Protein AF-A0A0C3FIP2-F1 (afdb_monomer)

pLDDT: mean 77.76, std 19.3, range [21.91, 95.88]

Secondary structure (DSSP, 8-state):
------------------------------------------------------TTGGGGGS-HHHHHHHHHTS-HHHHHHHHHH-HHHHHHHTSGGGHHHHHHHHHTSTTPPPPPTTS-HHHHHHHHH--B-TTT--B---EEGGGTEE--HHHHHHHEES-TTTTS--S-HHHHHHHHHHSPPEEE-SSTT--EEEEEHHHHHHHHHHHHHHTT-HHHHHHHHHHHHHHHHHHHHHHHHHHHHHHHHHHHHHHHHHHHHHHHHHHHHHHHHHTT-HHHHH---STTHHHHHHHHT-TTTS-SS---HHHHHHHHHHHHHHHHHHHHHHHHHHHHHHHHHHHHHHHHHHHHHHGGGTTT-----HHHHTTSHHHHHHHT-----TTTS-HHHHHTTGGGHHHHHHHHHHHHHHHHHTTS-GGGTTT--S-HHHHHGGGTBTT-EEEESS-SSSS-------------PPPPEEHHHHTT-GGGGS--PPPTT-TTHHHHTTS-TT---TTTTS-SEEE-HHHHHHHHHHHHHTT--TTT-BHHHHHHHT-EEEETTTSBTTTEEEEEEHHHHHHHHHHHS-STT--TTSEEEPPHHHHHHHHHHHHHHHHTTGGGGS--EEETTT--EE-HHHHHHHHHHHH--SS--TTTTEEE-TT--SS-SSPPEEEEGGGGSSSS--

Foldseek 3Di:
DDDDDDDDDDDDDDDDDDDDYDDDDDDDDDDDDDDDDDDDDDDDDDPPPPPCPDPCPCVLVDDLVVVLVVLLPEALVVLLVQLVPDPSSVVNCVDPVSQNSLQSNVVVDPLQDDDDPVDRSSLVSCQQPPQAFPPPGDGHPDHDQLVSGDHDPVVCVVFKDLCLPVPDPDPDPVLLVLLPVLFFFDFDCPDPDDTGTIGGNVSSVVSSVVLVVCVVPPPVNVVVSVVSNVVSVSSVVSSVSSVVSSVVVVVVVVVLLVVLLVQLLVVLLVVCVVVVLVCLLPPPPPPCPVLVVCSSVPPLSRGSDHDDPVSCVVCVVVVVVSSVVSVVVVVVVLLLVQLLVLLVLQLVLLCVLCLQCVVPDDFFHSQQVCPQPQSVCLSNPPDSDSVPRDSVSSVVCSVCRVVSRVVVLLVVLVLLLVQDDVVLVPPDDDDDVVSSCSLQFLLWWKFFPPPQPPPDDPPPPDPDPDRRDTATAGSLQLSVAQVQFQDDDDDPPDPCCSSQVSPDNGTHGGNVVSPGMHTDNLLSLQSCLLCVQVVHHRSNHGSVNLVVVFWKKWFPVPQPDQFKTWIDRSLLSSVCCSVPPDPPDDDSPGIHTDDPVVVVVVVVVLVVVVVVCPQQADQFKAFSNNRDGGGPVVLCVCCCPVVVDNDDDCPRGMDGDSNDGSPHGPHIDIDGPVVVPPPPDD

Organism: Piloderma croceum (strain F 1598) (NCBI:txid765440)

Radius of gyration: 49.29 Å; Cα contacts (8 Å, |Δi|>4): 694; chains: 1; bounding box: 105×74×149 Å

Structure (mmCIF, N/CA/C/O backbone):
data_AF-A0A0C3FIP2-F1
#
_entry.id   AF-A0A0C3FIP2-F1
#
loop_
_atom_site.group_PDB
_atom_site.id
_atom_site.type_symbol
_atom_site.label_atom_id
_atom_site.label_alt_id
_atom_site.label_comp_id
_atom_site.label_asym_id
_atom_site.label_entity_id
_atom_site.label_seq_id
_atom_site.pdbx_PDB_ins_code
_atom_site.Cartn_x
_atom_site.Cartn_y
_atom_site.Cartn_z
_atom_site.occupancy
_atom_site.B_iso_or_equiv
_atom_site.auth_seq_id
_atom_site.auth_comp_id
_atom_site.auth_asym_id
_atom_site.auth_atom_id
_atom_site.pdbx_PDB_model_num
ATOM 1 N N . MET A 1 1 ? 2.331 -28.207 -0.901 1.00 31.84 1 MET A N 1
ATOM 2 C CA . MET A 1 1 ? 3.030 -29.460 -1.263 1.00 31.84 1 MET A CA 1
ATOM 3 C C . MET A 1 1 ? 4.297 -29.125 -2.045 1.00 31.84 1 MET A C 1
ATOM 5 O O . MET A 1 1 ? 4.242 -28.372 -3.005 1.00 31.84 1 MET A O 1
ATOM 9 N N . LEU A 1 2 ? 5.433 -29.583 -1.522 1.00 21.91 2 LEU A N 1
ATOM 10 C CA . LEU A 1 2 ? 6.832 -29.337 -1.921 1.00 21.91 2 LEU A CA 1
ATOM 11 C C . LEU A 1 2 ? 7.305 -30.349 -3.003 1.00 21.91 2 LEU A C 1
ATOM 13 O O . LEU A 1 2 ? 6.582 -31.319 -3.214 1.00 21.91 2 LEU A O 1
ATOM 17 N N . PRO A 1 3 ? 8.544 -30.291 -3.558 1.00 37.22 3 PRO A N 1
ATOM 18 C CA . PRO A 1 3 ? 9.515 -29.186 -3.629 1.00 37.22 3 PRO A CA 1
ATOM 19 C C . PRO A 1 3 ? 10.308 -29.053 -4.960 1.00 37.22 3 PRO A C 1
ATOM 21 O O . PRO A 1 3 ? 10.426 -29.955 -5.784 1.00 37.22 3 PRO A O 1
ATOM 24 N N . ARG A 1 4 ? 11.003 -27.910 -5.045 1.00 25.98 4 ARG A N 1
ATOM 25 C CA . ARG A 1 4 ? 12.244 -27.638 -5.796 1.00 25.98 4 ARG A CA 1
ATOM 26 C C . ARG A 1 4 ? 13.362 -28.672 -5.550 1.00 25.98 4 ARG A C 1
ATOM 28 O O . ARG A 1 4 ? 13.586 -29.056 -4.405 1.00 25.98 4 ARG A O 1
ATOM 35 N N . ARG A 1 5 ? 14.220 -28.918 -6.554 1.00 25.66 5 ARG A N 1
ATOM 36 C CA . ARG A 1 5 ? 15.634 -29.296 -6.336 1.00 25.66 5 ARG A CA 1
ATOM 37 C C . ARG A 1 5 ? 16.591 -28.637 -7.337 1.00 25.66 5 ARG A C 1
ATOM 39 O O . ARG A 1 5 ? 16.456 -28.771 -8.545 1.00 25.66 5 ARG A O 1
ATOM 46 N N . SER A 1 6 ? 17.563 -27.941 -6.757 1.00 22.89 6 SER A N 1
ATOM 47 C CA . SER A 1 6 ? 18.887 -27.592 -7.282 1.00 22.89 6 SER A CA 1
ATOM 48 C C . SER A 1 6 ? 19.890 -28.637 -6.780 1.00 22.89 6 SER A C 1
ATOM 50 O O . SER A 1 6 ? 19.621 -29.237 -5.736 1.00 22.89 6 SER A O 1
ATOM 52 N N . SER A 1 7 ? 21.022 -28.787 -7.487 1.00 24.80 7 SER A N 1
ATOM 53 C CA . SER A 1 7 ? 22.343 -29.364 -7.117 1.00 24.80 7 SER A CA 1
ATOM 54 C C . SER A 1 7 ? 22.816 -30.356 -8.197 1.00 24.80 7 SER A C 1
ATOM 56 O O . SER A 1 7 ? 21.986 -30.966 -8.854 1.00 24.80 7 SER A O 1
ATOM 58 N N . ARG A 1 8 ? 24.098 -30.592 -8.492 1.00 23.84 8 ARG A N 1
ATOM 59 C CA . ARG A 1 8 ? 25.406 -30.022 -8.127 1.00 23.84 8 ARG A CA 1
ATOM 60 C C . ARG A 1 8 ? 26.419 -30.631 -9.116 1.00 23.84 8 ARG A C 1
ATOM 62 O O . ARG A 1 8 ? 26.223 -31.731 -9.617 1.00 23.84 8 ARG A O 1
ATOM 69 N N . THR A 1 9 ? 27.526 -29.935 -9.319 1.00 25.16 9 THR A N 1
ATOM 70 C CA . THR A 1 9 ? 28.830 -30.434 -9.785 1.00 25.16 9 THR A CA 1
ATOM 71 C C . THR A 1 9 ? 29.409 -31.544 -8.893 1.00 25.16 9 THR A C 1
ATOM 73 O O . THR A 1 9 ? 29.328 -31.394 -7.677 1.00 25.16 9 THR A O 1
ATOM 76 N N . SER A 1 10 ? 30.091 -32.550 -9.467 1.00 23.94 10 SER A N 1
ATOM 77 C CA . SER A 1 10 ? 31.556 -32.768 -9.344 1.00 23.94 10 SER A CA 1
ATOM 78 C C . SER A 1 10 ? 32.002 -34.227 -9.567 1.00 23.94 10 SER A C 1
ATOM 80 O O . SER A 1 10 ? 31.556 -35.118 -8.859 1.00 23.94 10 SER A O 1
ATOM 82 N N . ALA A 1 11 ? 32.964 -34.378 -10.483 1.00 24.67 11 ALA A N 1
ATOM 83 C CA . ALA A 1 11 ? 34.236 -35.107 -10.369 1.00 24.67 11 ALA A CA 1
ATOM 84 C C . ALA A 1 11 ? 34.309 -36.583 -9.915 1.00 24.67 11 ALA A C 1
ATOM 86 O O . ALA A 1 11 ? 33.911 -36.943 -8.814 1.00 24.67 11 ALA A O 1
ATOM 87 N N . GLY A 1 12 ? 35.092 -37.341 -10.696 1.00 24.11 12 GLY A N 1
ATOM 88 C CA . GLY A 1 12 ? 36.097 -38.272 -10.175 1.00 24.11 12 GLY A CA 1
ATOM 89 C C . GLY A 1 12 ? 36.010 -39.682 -10.751 1.00 24.11 12 GLY A C 1
ATOM 90 O O . GLY A 1 12 ? 35.017 -40.360 -10.527 1.00 24.11 12 GLY A O 1
ATOM 91 N N . THR A 1 13 ? 37.056 -40.140 -11.451 1.00 25.42 13 THR A N 1
ATOM 92 C CA . THR A 1 13 ? 37.894 -41.287 -11.031 1.00 25.42 13 THR A CA 1
ATOM 93 C C . THR A 1 13 ? 39.127 -41.407 -11.947 1.00 25.42 13 THR A C 1
ATOM 95 O O . THR A 1 13 ? 39.046 -41.214 -13.157 1.00 25.42 13 THR A O 1
ATOM 98 N N . LEU A 1 14 ? 40.267 -41.655 -11.300 1.00 26.03 14 LEU A N 1
ATOM 99 C CA . LEU A 1 14 ? 41.647 -41.782 -11.778 1.00 26.03 14 LEU A CA 1
ATOM 100 C C . LEU A 1 14 ? 42.006 -43.227 -12.179 1.00 26.03 14 LEU A C 1
ATOM 102 O O . LEU A 1 14 ? 41.472 -44.160 -11.591 1.00 26.03 14 LEU A O 1
ATOM 106 N N . SER A 1 15 ? 42.999 -43.378 -13.065 1.00 25.56 15 SER A N 1
ATOM 107 C CA . SER A 1 15 ? 44.179 -44.270 -12.917 1.00 25.56 15 SER A CA 1
ATOM 108 C C . SER A 1 15 ? 45.136 -43.999 -14.103 1.00 25.56 15 SER A C 1
ATOM 110 O O . SER A 1 15 ? 44.676 -44.048 -15.238 1.00 25.56 15 SER A O 1
ATOM 112 N N . ALA A 1 16 ? 46.347 -43.432 -13.943 1.00 26.73 16 ALA A N 1
ATOM 113 C CA . ALA A 1 16 ? 47.608 -44.013 -13.420 1.00 26.73 16 ALA A CA 1
ATOM 114 C C . ALA A 1 16 ? 48.186 -45.048 -14.438 1.00 26.73 16 ALA A C 1
ATOM 116 O O . ALA A 1 16 ? 47.434 -45.913 -14.864 1.00 26.73 16 ALA A O 1
ATOM 117 N N . LEU A 1 17 ? 49.423 -45.016 -14.970 1.00 26.78 17 LEU A N 1
ATOM 118 C CA . LEU A 1 17 ? 50.761 -44.697 -14.436 1.00 26.78 17 LEU A CA 1
ATOM 119 C C . LEU A 1 17 ? 51.816 -44.484 -15.562 1.00 26.78 17 LEU A C 1
ATOM 121 O O . LEU A 1 17 ? 51.649 -45.013 -16.656 1.00 26.78 17 LEU A O 1
ATOM 125 N N . GLU A 1 18 ? 52.908 -43.789 -15.184 1.00 24.56 18 GLU A N 1
ATOM 126 C CA . GLU A 1 18 ? 54.332 -43.913 -15.616 1.00 24.56 18 GLU A CA 1
ATOM 127 C C . GLU A 1 18 ? 54.746 -43.570 -17.072 1.00 24.56 18 GLU A C 1
ATOM 129 O O . GLU A 1 18 ? 54.121 -43.988 -18.031 1.00 24.56 18 GLU A O 1
ATOM 134 N N . GLY A 1 19 ? 55.835 -42.842 -17.368 1.00 24.59 19 GLY A N 1
ATOM 135 C CA . GLY A 1 19 ? 56.873 -42.205 -16.556 1.00 24.59 19 GLY A CA 1
ATOM 136 C C . GLY A 1 19 ? 57.999 -41.598 -17.430 1.00 24.59 19 GLY A C 1
ATOM 137 O O . GLY A 1 19 ? 58.246 -42.051 -18.541 1.00 24.59 19 GLY A O 1
ATOM 138 N N . SER A 1 20 ? 58.697 -40.613 -16.848 1.00 24.03 20 SER A N 1
ATOM 139 C CA . SER A 1 20 ? 60.106 -40.205 -17.051 1.00 24.03 20 SER A CA 1
ATOM 140 C C . SER A 1 20 ? 60.587 -39.341 -18.248 1.00 24.03 20 SER A C 1
ATOM 142 O O . SER A 1 20 ? 60.687 -39.781 -19.386 1.00 24.03 20 SER A O 1
ATOM 144 N N . SER A 1 21 ? 61.054 -38.145 -17.849 1.00 22.73 21 SER A N 1
ATOM 145 C CA . SER A 1 21 ? 62.312 -37.441 -18.185 1.00 22.73 21 SER A CA 1
ATOM 146 C C . SER A 1 21 ? 62.576 -36.692 -19.508 1.00 22.73 21 SER A C 1
ATOM 148 O O . SER A 1 21 ? 62.859 -37.269 -20.548 1.00 22.73 21 SER A O 1
ATOM 150 N N . ALA A 1 22 ? 62.702 -35.370 -19.307 1.00 24.98 22 ALA A N 1
ATOM 151 C CA . ALA A 1 22 ? 63.905 -34.538 -19.504 1.00 24.98 22 ALA A CA 1
ATOM 152 C C . ALA A 1 22 ? 64.146 -33.764 -20.828 1.00 24.98 22 ALA A C 1
ATOM 154 O O . ALA A 1 22 ? 64.317 -34.319 -21.903 1.00 24.98 22 ALA A O 1
ATOM 155 N N . GLU A 1 23 ? 64.266 -32.444 -20.611 1.00 23.59 23 GLU A N 1
ATOM 156 C CA . GLU A 1 23 ? 65.188 -31.444 -21.186 1.00 23.59 23 GLU A CA 1
ATOM 157 C C . GLU A 1 23 ? 65.068 -30.892 -22.626 1.00 23.59 23 GLU A C 1
ATOM 159 O O . GLU A 1 23 ? 65.272 -31.548 -23.639 1.00 23.59 23 GLU A O 1
ATOM 164 N N . SER A 1 24 ? 64.812 -29.572 -22.641 1.00 23.92 24 SER A N 1
ATOM 165 C CA . SER A 1 24 ? 65.362 -28.486 -23.471 1.00 23.92 24 SER A CA 1
ATOM 166 C C . SER A 1 24 ? 66.281 -28.822 -24.654 1.00 23.92 24 SER A C 1
ATOM 168 O O . SER A 1 24 ? 67.339 -29.413 -24.480 1.00 23.92 24 SER A O 1
ATOM 170 N N . THR A 1 25 ? 66.031 -28.193 -25.814 1.00 24.48 25 THR A N 1
ATOM 171 C CA . THR A 1 25 ? 66.763 -26.988 -26.295 1.00 24.48 25 THR A CA 1
ATOM 172 C C . THR A 1 25 ? 66.273 -26.568 -27.695 1.00 24.48 25 THR A C 1
ATOM 174 O O . THR A 1 25 ? 65.842 -27.377 -28.512 1.00 24.48 25 THR A O 1
ATOM 177 N N . MET A 1 26 ? 66.306 -25.258 -27.951 1.00 24.16 26 MET A N 1
ATOM 178 C CA . MET A 1 26 ? 65.985 -24.586 -29.214 1.00 24.16 26 MET A CA 1
ATOM 179 C C . MET A 1 26 ? 66.945 -24.954 -30.364 1.00 24.16 26 MET A C 1
ATOM 181 O O . MET A 1 26 ? 68.143 -25.020 -30.128 1.00 24.16 26 MET A O 1
ATOM 185 N N . GLN A 1 27 ? 66.458 -25.015 -31.615 1.00 25.34 27 GLN A N 1
ATOM 186 C CA . GLN A 1 27 ? 66.862 -24.127 -32.735 1.00 25.34 27 GLN A CA 1
ATOM 187 C C . GLN A 1 27 ? 66.432 -24.637 -34.134 1.00 25.34 27 GLN A C 1
ATOM 189 O O . GLN A 1 27 ? 66.707 -25.754 -34.542 1.00 25.34 27 GLN A O 1
ATOM 194 N N . SER A 1 28 ? 65.797 -23.719 -34.871 1.00 24.00 28 SER A N 1
ATOM 195 C CA . SER A 1 28 ? 66.023 -23.330 -36.277 1.00 24.00 28 SER A CA 1
ATOM 196 C C . SER A 1 28 ? 66.211 -24.359 -37.419 1.00 24.00 28 SER A C 1
ATOM 198 O O . SER A 1 28 ? 67.258 -24.964 -37.595 1.00 24.00 28 SER A O 1
ATOM 200 N N . SER A 1 29 ? 65.258 -24.275 -38.360 1.00 26.12 29 SER A N 1
ATOM 201 C CA . SER A 1 29 ? 65.401 -24.311 -39.832 1.00 26.12 29 SER A CA 1
ATOM 202 C C . SER A 1 29 ? 65.913 -25.581 -40.542 1.00 26.12 29 SER A C 1
ATOM 204 O O . SER A 1 29 ? 67.078 -25.945 -40.450 1.00 26.12 29 SER A O 1
ATOM 206 N N . LYS A 1 30 ? 65.069 -26.135 -41.430 1.00 26.25 30 LYS A N 1
ATOM 207 C CA . LYS A 1 30 ? 65.215 -26.147 -42.911 1.00 26.25 30 LYS A CA 1
ATOM 208 C C . LYS A 1 30 ? 64.283 -27.207 -43.531 1.00 26.25 30 LYS A C 1
ATOM 210 O O . LYS A 1 30 ? 64.244 -28.348 -43.096 1.00 26.25 30 LYS A O 1
ATOM 215 N N . ARG A 1 31 ? 63.538 -26.822 -44.579 1.00 32.06 31 ARG A N 1
ATOM 216 C CA . ARG A 1 31 ? 62.931 -27.748 -45.570 1.00 32.06 31 ARG A CA 1
ATOM 217 C C . ARG A 1 31 ? 64.058 -28.442 -46.349 1.00 32.06 31 ARG A C 1
ATOM 219 O O . ARG A 1 31 ? 65.060 -27.764 -46.586 1.00 32.06 31 ARG A O 1
ATOM 226 N N . PRO A 1 32 ? 63.923 -29.711 -46.795 1.00 31.70 32 PRO A N 1
ATOM 227 C CA . PRO A 1 32 ? 63.344 -30.036 -48.127 1.00 31.70 32 PRO A CA 1
ATOM 228 C C . PRO A 1 32 ? 62.783 -31.496 -48.195 1.00 31.70 32 PRO A C 1
ATOM 230 O O . PRO A 1 32 ? 62.568 -32.087 -47.145 1.00 31.70 32 PRO A O 1
ATOM 233 N N . PRO A 1 33 ? 62.615 -32.170 -49.357 1.00 32.22 33 PRO A N 1
ATOM 234 C CA . PRO A 1 33 ? 61.947 -31.814 -50.613 1.00 32.22 33 PRO A CA 1
ATOM 235 C C . PRO A 1 33 ? 60.797 -32.791 -50.988 1.00 32.22 33 PRO A C 1
ATOM 237 O O . PRO A 1 33 ? 60.615 -33.862 -50.418 1.00 32.22 33 PRO A O 1
ATOM 240 N N . LYS A 1 34 ? 60.037 -32.417 -52.027 1.00 35.72 34 LYS A N 1
ATOM 241 C CA . LYS A 1 34 ? 59.057 -33.260 -52.734 1.00 35.72 34 LYS A CA 1
ATOM 242 C C . LYS A 1 34 ? 59.731 -34.453 -53.428 1.00 35.72 34 LYS A C 1
ATOM 244 O O . LYS A 1 34 ? 60.720 -34.257 -54.130 1.00 35.72 34 LYS A O 1
ATOM 249 N N . LYS A 1 35 ? 59.099 -35.631 -53.372 1.00 28.66 35 LYS A N 1
ATOM 250 C CA . LYS A 1 35 ? 59.321 -36.734 -54.320 1.00 28.66 35 LYS A CA 1
ATOM 251 C C . LYS A 1 35 ? 57.976 -37.173 -54.905 1.00 28.66 35 LYS A C 1
ATOM 253 O O . LYS A 1 35 ? 57.036 -37.462 -54.174 1.00 28.66 35 LYS A O 1
ATOM 258 N N . GLN A 1 36 ? 57.888 -37.114 -56.230 1.00 30.69 36 GLN A N 1
ATOM 259 C CA . GLN A 1 36 ? 56.751 -37.547 -57.037 1.00 30.69 36 GLN A CA 1
ATOM 260 C C . GLN A 1 36 ? 56.647 -39.075 -57.013 1.00 30.69 36 GLN A C 1
ATOM 262 O O . GLN A 1 36 ? 57.662 -39.752 -57.169 1.00 30.69 36 GLN A O 1
ATOM 267 N N . GLN A 1 37 ? 55.428 -39.607 -56.919 1.00 29.28 37 GLN A N 1
ATOM 268 C CA . GLN A 1 37 ? 55.124 -40.953 -57.390 1.00 29.28 37 GLN A CA 1
ATOM 269 C C . GLN A 1 37 ? 53.877 -40.937 -58.272 1.00 29.28 37 GLN A C 1
ATOM 271 O O . GLN A 1 37 ? 52.895 -40.242 -58.023 1.00 29.28 37 GLN A O 1
ATOM 276 N N . LYS A 1 38 ? 54.038 -41.669 -59.367 1.00 27.70 38 LYS A N 1
ATOM 277 C CA . LYS A 1 38 ? 53.229 -41.789 -60.571 1.00 27.70 38 LYS A CA 1
ATOM 278 C C . LYS A 1 38 ? 52.260 -42.952 -60.338 1.00 27.70 38 LYS A C 1
ATOM 280 O O . LYS A 1 38 ? 52.730 -44.034 -60.005 1.00 27.70 38 LYS A O 1
ATOM 285 N N . ILE A 1 39 ? 50.956 -42.756 -60.523 1.00 31.56 39 ILE A N 1
ATOM 286 C CA . ILE A 1 39 ? 49.994 -43.863 -60.644 1.00 31.56 39 ILE A CA 1
ATOM 287 C C . ILE A 1 39 ? 49.195 -43.640 -61.923 1.00 31.56 39 ILE A C 1
ATOM 289 O O . ILE A 1 39 ? 48.686 -42.547 -62.170 1.00 31.56 39 ILE A O 1
ATOM 293 N N . GLN A 1 40 ? 49.191 -44.676 -62.757 1.00 31.30 40 GLN A N 1
ATOM 294 C CA . GLN A 1 40 ? 48.499 -44.762 -64.032 1.00 31.30 40 GLN A CA 1
ATOM 295 C C . GLN A 1 40 ? 47.038 -45.186 -63.822 1.00 31.30 40 GLN A C 1
ATOM 297 O O . GLN A 1 40 ? 46.748 -46.048 -62.999 1.00 31.30 40 GLN A O 1
ATOM 302 N N . ASN A 1 41 ? 46.178 -44.522 -64.590 1.00 30.02 41 ASN A N 1
ATOM 303 C CA . ASN A 1 41 ? 44.813 -44.810 -65.032 1.00 30.02 41 ASN A CA 1
ATOM 304 C C . ASN A 1 41 ? 44.110 -46.087 -64.534 1.00 30.02 41 ASN A C 1
ATOM 306 O O . ASN A 1 41 ? 44.490 -47.200 -64.886 1.00 30.02 41 ASN A O 1
ATOM 310 N N . ALA A 1 42 ? 42.959 -45.873 -63.896 1.00 30.42 42 ALA A N 1
ATOM 311 C CA . ALA A 1 42 ? 41.775 -46.709 -64.065 1.00 30.42 42 ALA A CA 1
ATOM 312 C C . ALA A 1 42 ? 40.545 -45.787 -64.131 1.00 30.42 42 ALA A C 1
ATOM 314 O O . ALA A 1 42 ? 40.392 -44.888 -63.301 1.00 30.42 42 ALA A O 1
ATOM 315 N N . ASP A 1 43 ? 39.736 -45.985 -65.170 1.00 39.59 43 ASP A N 1
ATOM 316 C CA . ASP A 1 43 ? 38.549 -45.212 -65.532 1.00 39.59 43 ASP A CA 1
ATOM 317 C C . ASP A 1 43 ? 37.535 -45.077 -64.391 1.00 39.59 43 ASP A C 1
ATOM 319 O O . ASP A 1 43 ? 37.025 -46.069 -63.869 1.00 39.59 43 ASP A O 1
ATOM 323 N N . LEU A 1 44 ? 37.169 -43.832 -64.072 1.00 33.94 44 LEU A N 1
ATOM 324 C CA . LEU A 1 44 ? 35.927 -43.502 -63.377 1.00 33.94 44 LEU A CA 1
ATOM 325 C C . LEU A 1 44 ? 35.278 -42.281 -64.049 1.00 33.94 44 LEU A C 1
ATOM 327 O O . LEU A 1 44 ? 35.986 -41.337 -64.410 1.00 33.94 44 LEU A O 1
ATOM 331 N N . PRO A 1 45 ? 33.945 -42.289 -64.235 1.00 32.53 45 PRO A N 1
ATOM 332 C CA . PRO A 1 45 ? 33.271 -41.374 -65.142 1.00 32.53 45 PRO A CA 1
ATOM 333 C C . PRO A 1 45 ? 33.361 -39.925 -64.669 1.00 32.53 45 PRO A C 1
ATOM 335 O O . PRO A 1 45 ? 33.165 -39.618 -63.490 1.00 32.53 45 PRO A O 1
ATOM 338 N N . GLU A 1 46 ? 33.607 -39.031 -65.628 1.00 35.31 46 GLU A N 1
ATOM 339 C CA . GLU A 1 46 ? 33.555 -37.582 -65.477 1.00 35.31 46 GLU A CA 1
ATOM 340 C C . GLU A 1 46 ? 32.193 -37.131 -64.927 1.00 35.31 46 GLU A C 1
ATOM 342 O O . GLU A 1 46 ? 31.282 -36.736 -65.656 1.00 35.31 46 GLU A O 1
ATOM 347 N N . THR A 1 47 ? 32.054 -37.065 -63.605 1.00 33.34 47 THR A N 1
ATOM 348 C CA . THR A 1 47 ? 31.120 -36.103 -63.030 1.00 33.34 47 THR A CA 1
ATOM 349 C C . THR A 1 47 ? 31.756 -34.738 -63.216 1.00 33.34 47 THR A C 1
ATOM 351 O O . THR A 1 47 ? 32.587 -34.307 -62.410 1.00 33.34 47 THR A O 1
ATOM 354 N N . SER A 1 48 ? 31.398 -34.070 -64.314 1.00 36.09 48 SER A N 1
ATOM 355 C CA . SER A 1 48 ? 31.724 -32.668 -64.528 1.00 36.09 48 SER A CA 1
ATOM 356 C C . SER A 1 48 ? 31.313 -31.884 -63.278 1.00 36.09 48 SER A C 1
ATOM 358 O O . SER A 1 48 ? 30.138 -31.618 -63.010 1.00 36.09 48 SER A O 1
ATOM 360 N N . LYS A 1 49 ? 32.297 -31.496 -62.462 1.00 39.34 49 LYS A N 1
ATOM 361 C CA . LYS A 1 49 ? 32.108 -30.401 -61.521 1.00 39.34 49 LYS A CA 1
ATOM 362 C C . LYS A 1 49 ? 31.962 -29.162 -62.391 1.00 39.34 49 LYS A C 1
ATOM 364 O O . LYS A 1 49 ? 32.934 -28.467 -62.668 1.00 39.34 49 LYS A O 1
ATOM 369 N N . ARG A 1 50 ? 30.732 -28.906 -62.849 1.00 37.44 50 ARG A N 1
ATOM 370 C CA . ARG A 1 50 ? 30.282 -27.604 -63.338 1.00 37.44 50 ARG A CA 1
ATOM 371 C C . ARG A 1 50 ? 30.506 -26.612 -62.203 1.00 37.44 50 ARG A C 1
ATOM 373 O O . ARG A 1 50 ? 29.610 -26.328 -61.412 1.00 37.44 50 ARG A O 1
ATOM 380 N N . GLY A 1 51 ? 31.722 -26.085 -62.113 1.00 40.56 51 GLY A N 1
ATOM 381 C CA . GLY A 1 51 ? 31.967 -24.829 -61.441 1.00 40.56 51 GLY A CA 1
ATOM 382 C C . GLY A 1 51 ? 31.093 -23.809 -62.150 1.00 40.56 51 GLY A C 1
ATOM 383 O O . GLY A 1 51 ? 31.404 -23.391 -63.263 1.00 40.56 51 GLY A O 1
ATOM 384 N N . ARG A 1 52 ? 29.960 -23.450 -61.542 1.00 48.62 52 ARG A N 1
ATOM 385 C CA . ARG A 1 52 ? 29.199 -22.262 -61.922 1.00 48.62 52 ARG A CA 1
ATOM 386 C C . ARG A 1 52 ? 30.110 -21.060 -61.668 1.00 48.62 52 ARG A C 1
ATOM 388 O O . ARG A 1 52 ? 30.039 -20.434 -60.617 1.00 48.62 52 ARG A O 1
ATOM 395 N N . GLY A 1 53 ? 30.992 -20.751 -62.617 1.00 47.44 53 GLY A N 1
ATOM 396 C CA . GLY A 1 53 ? 31.564 -19.420 -62.742 1.00 47.44 53 GLY A CA 1
ATOM 397 C C . GLY A 1 53 ? 30.387 -18.482 -62.973 1.00 47.44 53 GLY A C 1
ATOM 398 O O . GLY A 1 53 ? 29.786 -18.508 -64.042 1.00 47.44 53 GLY A O 1
ATOM 399 N N . GLY A 1 54 ? 29.967 -17.772 -61.925 1.00 57.09 54 GLY A N 1
ATOM 400 C CA . GLY A 1 54 ? 28.763 -16.947 -61.954 1.00 57.09 54 GLY A CA 1
ATOM 401 C C . GLY A 1 54 ? 28.794 -15.929 -63.095 1.00 57.09 54 GLY A C 1
ATOM 402 O O . GLY A 1 54 ? 29.862 -15.48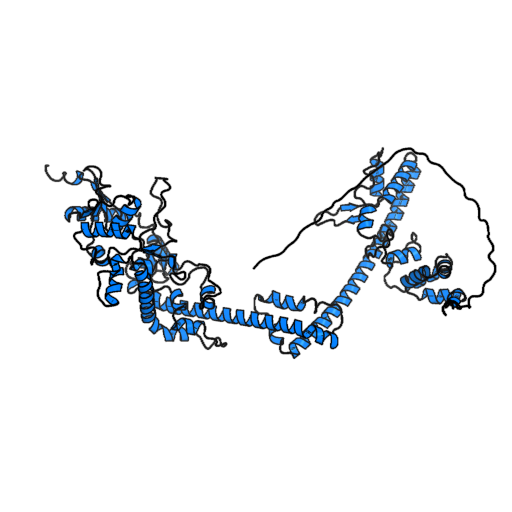1 -63.512 1.00 57.09 54 GLY A O 1
ATOM 403 N N . LYS A 1 55 ? 27.604 -15.527 -63.563 1.00 59.25 55 LYS A N 1
ATOM 404 C CA . LYS A 1 55 ? 27.377 -14.534 -64.635 1.00 59.25 55 LYS A CA 1
ATOM 405 C C . LYS A 1 55 ? 28.153 -13.210 -64.448 1.00 59.25 55 LYS A C 1
ATOM 407 O O . LYS A 1 55 ? 28.347 -12.484 -65.411 1.00 59.25 55 LYS A O 1
ATOM 412 N N . LEU A 1 56 ? 28.636 -12.933 -63.233 1.00 59.12 56 LEU A N 1
ATOM 413 C CA . LEU A 1 56 ? 29.418 -11.755 -62.841 1.00 59.12 56 LEU A CA 1
ATOM 414 C C . LEU A 1 56 ? 30.943 -11.906 -62.999 1.00 59.12 56 LEU A C 1
ATOM 416 O O . LEU A 1 56 ? 31.666 -10.969 -62.678 1.00 59.12 56 LEU A O 1
ATOM 420 N N . ARG A 1 57 ? 31.473 -13.037 -63.493 1.00 63.34 57 ARG A N 1
ATOM 421 C CA . ARG A 1 57 ? 32.927 -13.177 -63.735 1.00 63.34 57 ARG A CA 1
ATOM 422 C C . ARG A 1 57 ? 33.455 -12.104 -64.699 1.00 63.34 57 ARG A C 1
ATOM 424 O O . ARG A 1 57 ? 34.550 -11.596 -64.496 1.00 63.34 57 ARG A O 1
ATOM 431 N N . LYS A 1 58 ? 32.628 -11.713 -65.675 1.00 66.06 58 LYS A N 1
ATOM 432 C CA . LYS A 1 58 ? 32.926 -10.654 -66.648 1.00 66.06 58 LYS A CA 1
ATOM 433 C C . LYS A 1 58 ? 32.868 -9.236 -66.067 1.00 66.06 58 LYS A C 1
ATOM 435 O O . LYS A 1 58 ? 33.329 -8.312 -66.722 1.00 66.06 58 LYS A O 1
ATOM 440 N N . LEU A 1 59 ? 32.344 -9.041 -64.848 1.00 72.81 59 LEU A N 1
ATOM 441 C CA . LEU A 1 59 ? 32.286 -7.716 -64.214 1.00 72.81 59 LEU A CA 1
ATOM 442 C C . LEU A 1 59 ? 33.696 -7.137 -64.048 1.00 72.81 59 LEU A C 1
ATOM 444 O O . LEU A 1 59 ? 33.934 -5.988 -64.375 1.00 72.81 59 LEU A O 1
ATOM 448 N N . THR A 1 60 ? 34.664 -7.948 -63.617 1.00 70.44 60 THR A N 1
ATOM 449 C CA . THR A 1 60 ? 36.067 -7.516 -63.484 1.00 70.44 60 THR A CA 1
ATOM 450 C C . THR A 1 60 ? 36.822 -7.441 -64.816 1.00 70.44 60 THR A C 1
ATOM 452 O O . THR A 1 60 ? 37.987 -7.061 -64.818 1.00 70.44 60 THR A O 1
ATOM 455 N N . GLU A 1 61 ? 36.184 -7.838 -65.921 1.00 75.56 61 GLU A N 1
ATOM 456 C CA . GLU A 1 61 ? 36.721 -7.785 -67.291 1.00 75.56 61 GLU A CA 1
ATOM 457 C C . GLU A 1 61 ? 36.193 -6.554 -68.060 1.00 75.56 61 GLU A C 1
ATOM 459 O O . GLU A 1 61 ? 36.611 -6.311 -69.189 1.00 75.56 61 GLU A O 1
ATOM 464 N N . MET A 1 62 ? 35.287 -5.768 -67.459 1.00 80.25 62 MET A N 1
ATOM 465 C CA . MET A 1 62 ? 34.804 -4.505 -68.022 1.00 80.25 62 MET A CA 1
ATOM 466 C C . MET A 1 62 ? 35.891 -3.417 -68.002 1.00 80.25 62 MET A C 1
ATOM 468 O O . MET A 1 62 ? 36.745 -3.429 -67.109 1.00 80.25 62 MET A O 1
ATOM 472 N N . PRO A 1 63 ? 35.838 -2.439 -68.930 1.00 86.31 63 PRO A N 1
ATOM 473 C CA . PRO A 1 63 ? 36.691 -1.257 -68.868 1.00 86.31 63 PRO A CA 1
ATOM 474 C C . PRO A 1 63 ? 36.591 -0.573 -67.503 1.00 86.31 63 PRO A C 1
ATOM 476 O O . PRO A 1 63 ? 35.497 -0.430 -66.948 1.00 86.31 63 PRO A O 1
ATOM 479 N N . LEU A 1 64 ? 37.739 -0.152 -66.966 1.00 81.25 64 LEU A N 1
ATOM 480 C CA . LEU A 1 64 ? 37.819 0.439 -65.630 1.00 81.25 64 LEU A CA 1
ATOM 481 C C . LEU A 1 64 ? 36.945 1.689 -65.496 1.00 81.25 64 LEU A C 1
ATOM 483 O O . LEU A 1 64 ? 36.355 1.870 -64.440 1.00 81.25 64 LEU A O 1
ATOM 487 N N . ASP A 1 65 ? 36.791 2.478 -66.559 1.00 83.25 65 ASP A N 1
ATOM 488 C CA . ASP A 1 65 ? 35.989 3.708 -66.541 1.00 83.25 65 ASP A CA 1
ATOM 489 C C . ASP A 1 65 ? 34.513 3.430 -66.220 1.00 83.25 65 ASP A C 1
ATOM 491 O O . ASP A 1 65 ? 33.926 4.083 -65.364 1.00 83.25 65 ASP A O 1
ATOM 495 N N . ILE A 1 66 ? 33.933 2.381 -66.815 1.00 85.75 66 ILE A N 1
ATOM 496 C CA . ILE A 1 66 ? 32.541 1.986 -66.544 1.00 85.75 66 ILE A CA 1
ATOM 497 C C . ILE A 1 66 ? 32.400 1.426 -65.125 1.00 85.75 66 ILE A C 1
ATOM 499 O O . ILE A 1 66 ? 31.407 1.676 -64.447 1.00 85.75 66 ILE A O 1
ATOM 503 N N . LEU A 1 67 ? 33.396 0.674 -64.650 1.00 84.94 67 LEU A N 1
ATOM 504 C CA . LEU A 1 67 ? 33.402 0.194 -63.268 1.00 84.94 67 LEU A CA 1
ATOM 505 C C . LEU A 1 67 ? 33.524 1.343 -62.267 1.00 84.94 67 LEU A C 1
ATOM 507 O O . LEU A 1 67 ? 32.919 1.280 -61.202 1.00 84.94 67 LEU A O 1
ATOM 511 N N . PHE A 1 68 ? 34.296 2.375 -62.591 1.00 88.62 68 PHE A N 1
ATOM 512 C CA . PHE A 1 68 ? 34.518 3.518 -61.712 1.00 88.62 68 PHE A CA 1
ATOM 513 C C . PHE A 1 68 ? 33.262 4.375 -61.606 1.00 88.62 68 PHE A C 1
ATOM 515 O O . PHE A 1 68 ? 32.918 4.766 -60.493 1.00 88.62 68 PHE A O 1
ATOM 522 N N . GLU A 1 69 ? 32.550 4.569 -62.718 1.00 88.69 69 GLU A N 1
ATOM 523 C CA . GLU A 1 69 ? 31.247 5.237 -62.737 1.00 88.69 69 GLU A CA 1
ATOM 524 C C . GLU A 1 69 ? 30.233 4.482 -61.867 1.00 88.69 69 GLU A C 1
ATOM 526 O O . GLU A 1 69 ? 29.689 5.030 -60.913 1.00 88.69 69 GLU A O 1
ATOM 531 N N . ILE A 1 70 ? 30.065 3.173 -62.104 1.00 88.94 70 ILE A N 1
ATOM 532 C CA . ILE A 1 70 ? 29.120 2.346 -61.337 1.00 88.94 70 ILE A CA 1
ATOM 533 C C . ILE A 1 70 ? 29.462 2.358 -59.847 1.00 88.94 70 ILE A C 1
ATOM 535 O O . ILE A 1 70 ? 28.572 2.483 -59.012 1.00 88.94 70 ILE A O 1
ATOM 539 N N . PHE A 1 71 ? 30.738 2.185 -59.490 1.00 90.25 71 PHE A N 1
ATOM 540 C CA . PHE A 1 71 ? 31.142 2.120 -58.088 1.00 90.25 71 PHE A CA 1
ATOM 541 C C . PHE A 1 71 ? 31.095 3.485 -57.388 1.00 90.25 71 PHE A C 1
ATOM 543 O O . PHE A 1 71 ? 30.944 3.506 -56.168 1.00 90.25 71 PHE A O 1
ATOM 550 N N . GLY A 1 72 ? 31.207 4.597 -58.123 1.00 89.44 72 GLY A N 1
ATOM 551 C CA . GLY A 1 72 ? 31.096 5.953 -57.578 1.00 89.44 72 GLY A CA 1
ATOM 552 C C . GLY A 1 72 ? 29.680 6.303 -57.112 1.00 89.44 72 GLY A C 1
ATOM 553 O O . GLY A 1 72 ? 29.526 7.043 -56.145 1.00 89.44 72 GLY A O 1
ATOM 554 N N . GLU A 1 73 ? 28.664 5.700 -57.731 1.00 90.38 73 GLU A N 1
ATOM 555 C CA . GLU A 1 73 ? 27.241 5.885 -57.397 1.00 90.38 73 GLU A CA 1
ATOM 556 C C . GLU A 1 73 ? 26.764 5.035 -56.202 1.00 90.38 73 GLU A C 1
ATOM 558 O O . GLU A 1 73 ? 25.637 5.171 -55.724 1.00 90.38 73 GLU A O 1
ATOM 563 N N . LEU A 1 74 ? 27.598 4.124 -55.694 1.00 91.12 74 LEU A N 1
ATOM 564 C CA . LEU A 1 74 ? 27.215 3.236 -54.593 1.00 91.12 74 LEU A CA 1
ATOM 565 C C . LEU A 1 74 ? 27.303 3.921 -53.224 1.00 91.12 74 LEU A C 1
ATOM 567 O O . LEU A 1 74 ? 27.980 4.932 -53.029 1.00 91.12 74 LEU A O 1
ATOM 571 N N . ASN A 1 75 ? 26.661 3.309 -52.222 1.00 89.19 75 ASN A N 1
ATOM 572 C CA . ASN A 1 75 ? 26.897 3.673 -50.829 1.00 89.19 75 ASN A CA 1
ATOM 573 C C . ASN A 1 75 ? 28.359 3.347 -50.449 1.00 89.19 75 ASN A C 1
ATOM 575 O O . ASN A 1 75 ? 28.847 2.269 -50.808 1.00 89.19 75 ASN A O 1
ATOM 579 N N . PRO A 1 76 ? 29.051 4.192 -49.659 1.00 90.44 76 PRO A N 1
ATOM 580 C CA . PRO A 1 76 ? 30.417 3.923 -49.202 1.00 90.44 76 PRO A CA 1
ATOM 581 C C . PRO A 1 76 ? 30.596 2.527 -48.594 1.00 90.44 76 PRO A C 1
ATOM 583 O O . PRO A 1 76 ? 31.582 1.832 -48.858 1.00 90.44 76 PRO A O 1
ATOM 586 N N . PHE A 1 77 ? 29.622 2.077 -47.801 1.00 91.25 77 PHE A N 1
ATOM 587 C CA . PHE A 1 77 ? 29.668 0.759 -47.181 1.00 91.25 77 PHE A CA 1
ATOM 588 C C . PHE A 1 77 ? 29.580 -0.378 -48.206 1.00 91.25 77 PHE A C 1
ATOM 590 O O . PHE A 1 77 ? 30.239 -1.408 -48.046 1.00 91.25 77 PHE A O 1
ATOM 597 N N . ASP A 1 78 ? 28.829 -0.186 -49.289 1.00 92.25 78 ASP A N 1
ATOM 598 C CA . ASP A 1 78 ? 28.717 -1.165 -50.368 1.00 92.25 78 ASP A CA 1
ATOM 599 C C . ASP A 1 78 ? 30.016 -1.250 -51.171 1.00 92.25 78 ASP A C 1
ATOM 601 O O . ASP A 1 78 ? 30.487 -2.355 -51.444 1.00 92.25 78 ASP A O 1
ATOM 605 N N . VAL A 1 79 ? 30.674 -0.117 -51.445 1.00 93.12 79 VAL A N 1
ATOM 606 C CA . VAL A 1 79 ? 32.019 -0.089 -52.056 1.00 93.12 79 VAL A CA 1
ATOM 607 C C . VAL A 1 79 ? 33.029 -0.844 -51.184 1.00 93.12 79 VAL A C 1
ATOM 609 O O . VAL A 1 79 ? 33.821 -1.654 -51.681 1.00 93.12 79 VAL A O 1
ATOM 612 N N . LEU A 1 80 ? 32.964 -0.661 -49.862 1.00 92.69 80 LEU A N 1
ATOM 613 C CA . LEU A 1 80 ? 33.792 -1.403 -48.911 1.00 92.69 80 LEU A CA 1
ATOM 614 C C . LEU A 1 80 ? 33.516 -2.910 -48.936 1.00 92.69 80 LEU A C 1
ATOM 616 O O . LEU A 1 80 ? 34.459 -3.709 -48.931 1.00 92.69 80 LEU A O 1
ATOM 620 N N . ASN A 1 81 ? 32.250 -3.316 -48.995 1.00 92.38 81 ASN A N 1
ATOM 621 C CA . ASN A 1 81 ? 31.873 -4.725 -49.090 1.00 92.38 81 ASN A CA 1
ATOM 622 C C . ASN A 1 81 ? 32.296 -5.341 -50.431 1.00 92.38 81 ASN A C 1
ATOM 624 O O . ASN A 1 81 ? 32.815 -6.461 -50.457 1.00 92.38 81 ASN A O 1
ATOM 628 N N . LEU A 1 82 ? 32.192 -4.596 -51.533 1.00 91.06 82 LEU A N 1
ATOM 629 C CA . LEU A 1 82 ? 32.694 -5.012 -52.842 1.00 91.06 82 LEU A CA 1
ATOM 630 C C . LEU A 1 82 ? 34.207 -5.242 -52.815 1.00 91.06 82 LEU A C 1
ATOM 632 O O . LEU A 1 82 ? 34.667 -6.304 -53.245 1.00 91.06 82 LEU A O 1
ATOM 636 N N . ALA A 1 83 ? 34.977 -4.329 -52.218 1.00 91.44 83 ALA A N 1
ATOM 637 C CA . ALA A 1 83 ? 36.423 -4.489 -52.042 1.00 91.44 83 ALA A CA 1
ATOM 638 C C . ALA A 1 83 ? 36.803 -5.703 -51.168 1.00 91.44 83 ALA A C 1
ATOM 640 O O . ALA A 1 83 ? 37.917 -6.221 -51.273 1.00 91.44 83 ALA A O 1
ATOM 641 N N . ARG A 1 84 ? 35.899 -6.176 -50.300 1.00 90.62 84 ARG A N 1
ATOM 642 C CA . ARG A 1 84 ? 36.087 -7.375 -49.462 1.00 90.62 84 ARG A CA 1
ATOM 643 C C . ARG A 1 84 ? 35.620 -8.668 -50.137 1.00 90.62 84 ARG A C 1
ATOM 645 O O . ARG A 1 84 ? 36.080 -9.739 -49.752 1.00 90.62 84 ARG A O 1
AT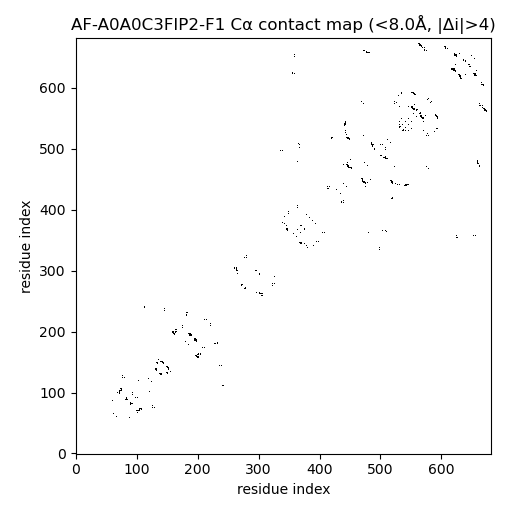OM 652 N N . SER A 1 85 ? 34.760 -8.579 -51.151 1.00 90.75 85 SER A N 1
ATOM 653 C CA . SER A 1 85 ? 34.133 -9.739 -51.800 1.00 90.75 85 SER A CA 1
ATOM 654 C C . SER A 1 85 ? 35.053 -10.518 -52.757 1.00 90.75 85 SER A C 1
ATOM 656 O O . SER A 1 85 ? 34.893 -11.728 -52.913 1.00 90.75 85 SER A O 1
ATOM 658 N N . SER A 1 86 ? 36.028 -9.859 -53.401 1.00 88.31 86 SER A N 1
ATOM 659 C CA . SER A 1 86 ? 36.893 -10.471 -54.424 1.00 88.31 86 SER A CA 1
ATOM 660 C C . SER A 1 86 ? 38.304 -9.884 -54.426 1.00 88.31 86 SER A C 1
ATOM 662 O O . SER A 1 86 ? 38.485 -8.674 -54.306 1.00 88.31 86 SER A O 1
ATOM 664 N N . LYS A 1 87 ? 39.321 -10.731 -54.652 1.00 87.38 87 LYS A N 1
ATOM 665 C CA . LYS A 1 87 ? 40.727 -10.295 -54.783 1.00 87.38 87 LYS A CA 1
ATOM 666 C C . LYS A 1 87 ? 40.936 -9.335 -55.959 1.00 87.38 87 LYS A C 1
ATOM 668 O O . LYS A 1 87 ? 41.734 -8.412 -55.844 1.00 87.38 87 LYS A O 1
ATOM 673 N N . ALA A 1 88 ? 40.222 -9.542 -57.067 1.00 86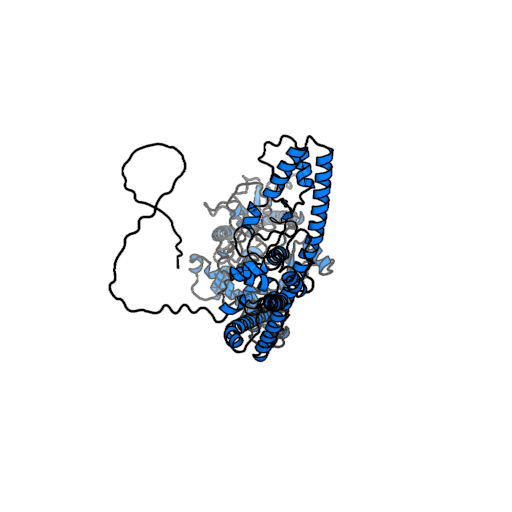.25 88 ALA A N 1
ATOM 674 C CA . ALA A 1 88 ? 40.311 -8.676 -58.241 1.00 86.25 88 ALA A CA 1
ATOM 675 C C . ALA A 1 88 ? 39.734 -7.282 -57.943 1.00 86.25 88 ALA A C 1
ATOM 677 O O . ALA A 1 88 ? 40.422 -6.285 -58.137 1.00 86.25 88 ALA A O 1
ATOM 678 N N . LEU A 1 89 ? 38.529 -7.219 -57.363 1.00 88.44 89 LEU A N 1
ATOM 679 C CA . LEU A 1 89 ? 37.900 -5.956 -56.958 1.00 88.44 89 LEU A CA 1
ATOM 680 C C . LEU A 1 89 ? 38.711 -5.234 -55.881 1.00 88.44 89 LEU A C 1
ATOM 682 O O . LEU A 1 89 ? 38.901 -4.027 -55.970 1.00 88.44 89 LEU A O 1
ATOM 686 N N . ARG A 1 90 ? 39.279 -5.965 -54.915 1.00 90.81 90 ARG A N 1
ATOM 687 C CA . ARG A 1 90 ? 40.207 -5.401 -53.925 1.00 90.81 90 ARG A CA 1
ATOM 688 C C . ARG A 1 90 ? 41.409 -4.723 -54.585 1.00 90.81 90 ARG A C 1
ATOM 690 O O . ARG A 1 90 ? 41.781 -3.622 -54.192 1.00 90.81 90 ARG A O 1
ATOM 697 N N . ASN A 1 91 ? 42.008 -5.382 -55.578 1.00 88.88 91 ASN A N 1
ATOM 698 C CA . ASN A 1 91 ? 43.164 -4.863 -56.309 1.00 88.88 91 ASN A CA 1
ATOM 699 C C . ASN A 1 91 ? 42.830 -3.651 -57.184 1.00 88.88 91 ASN A C 1
ATOM 701 O O . ASN A 1 91 ? 43.754 -2.930 -57.546 1.00 88.88 91 ASN A O 1
ATOM 705 N N . ILE A 1 92 ? 41.558 -3.434 -57.524 1.00 88.94 92 ILE A N 1
ATOM 706 C CA . ILE A 1 92 ? 41.082 -2.253 -58.251 1.00 88.94 92 ILE A CA 1
ATOM 707 C C . ILE A 1 92 ? 40.761 -1.127 -57.257 1.00 88.94 92 ILE A C 1
ATOM 709 O O . ILE A 1 92 ? 41.345 -0.050 -57.334 1.00 88.94 92 ILE A O 1
ATOM 713 N N . LEU A 1 93 ? 39.895 -1.402 -56.277 1.00 91.44 93 LEU A N 1
ATOM 714 C CA . LEU A 1 93 ? 39.299 -0.410 -55.376 1.00 91.44 93 LEU A CA 1
ATOM 715 C C . LEU A 1 93 ? 40.252 0.127 -54.302 1.00 91.44 93 LEU A C 1
ATOM 717 O O . LEU A 1 93 ? 40.020 1.214 -53.788 1.00 91.44 93 LEU A O 1
ATOM 721 N N . LEU A 1 94 ? 41.316 -0.598 -53.940 1.00 90.50 94 LEU A N 1
ATOM 722 C CA . LEU A 1 94 ? 42.292 -0.128 -52.942 1.00 90.50 94 LEU A CA 1
ATOM 723 C C . LEU A 1 94 ? 43.555 0.495 -53.560 1.00 90.50 94 LEU A C 1
ATOM 725 O O . LEU A 1 94 ? 44.514 0.783 -52.842 1.00 90.50 94 LEU A O 1
ATOM 729 N N . ARG A 1 95 ? 43.588 0.703 -54.884 1.00 88.94 95 ARG A N 1
ATOM 730 C CA . ARG A 1 95 ? 44.663 1.455 -55.552 1.00 88.94 95 ARG A CA 1
ATOM 731 C C . ARG A 1 95 ? 44.399 2.956 -55.491 1.00 88.94 95 ARG A C 1
ATOM 733 O O . ARG A 1 95 ? 43.257 3.397 -55.469 1.00 88.94 95 ARG A O 1
ATOM 740 N N . ARG A 1 96 ? 45.471 3.753 -55.580 1.00 85.44 96 ARG A N 1
ATOM 741 C CA . ARG A 1 96 ? 45.385 5.227 -55.643 1.00 85.44 96 ARG A CA 1
ATOM 742 C C . ARG A 1 96 ? 44.554 5.739 -56.826 1.00 85.44 96 ARG A C 1
ATOM 744 O O . ARG A 1 96 ? 43.956 6.799 -56.722 1.00 85.44 96 ARG A O 1
ATOM 751 N N . SER A 1 97 ? 44.482 4.984 -57.921 1.00 86.50 97 SER A N 1
ATOM 752 C CA . SER A 1 97 ? 43.653 5.322 -59.085 1.00 86.50 97 SER A CA 1
ATOM 753 C C . SER A 1 97 ? 42.149 5.312 -58.789 1.00 86.50 97 SER A C 1
ATOM 755 O O . SER A 1 97 ? 41.398 5.935 -59.521 1.00 86.50 97 SER A O 1
ATOM 757 N N . ALA A 1 98 ? 41.708 4.627 -57.728 1.00 89.88 98 ALA A N 1
ATOM 758 C CA . ALA A 1 98 ? 40.301 4.506 -57.349 1.00 89.88 98 ALA A CA 1
ATOM 759 C C . ALA A 1 98 ? 39.843 5.570 -56.331 1.00 89.88 98 ALA A C 1
ATOM 761 O O . ALA A 1 98 ? 38.731 5.483 -55.822 1.00 89.88 98 ALA A O 1
ATOM 762 N N . VAL A 1 99 ? 40.673 6.569 -55.999 1.00 90.31 99 VAL A N 1
ATOM 763 C CA . VAL A 1 99 ? 40.342 7.599 -54.990 1.00 90.31 99 VAL A CA 1
ATOM 764 C C . VAL A 1 99 ? 39.073 8.378 -55.350 1.00 90.31 99 VAL A C 1
ATOM 766 O O . VAL A 1 99 ? 38.262 8.652 -54.468 1.00 90.31 99 VAL A O 1
ATOM 769 N N . SER A 1 100 ? 38.867 8.694 -56.632 1.00 90.31 100 SER A N 1
ATOM 770 C CA . SER A 1 100 ? 37.657 9.380 -57.108 1.00 90.31 100 SER A CA 1
ATOM 771 C C . SER A 1 100 ? 36.383 8.596 -56.793 1.00 90.31 100 SER A C 1
ATOM 773 O O . SER A 1 100 ? 35.408 9.191 -56.353 1.00 90.31 100 SER A O 1
ATOM 775 N N . ILE A 1 101 ? 36.420 7.265 -56.907 1.00 93.38 101 ILE A N 1
ATOM 776 C CA . ILE A 1 101 ? 35.291 6.376 -56.595 1.00 93.38 101 ILE A CA 1
ATOM 777 C C . ILE A 1 101 ? 34.863 6.552 -55.139 1.00 93.38 101 ILE A C 1
ATOM 779 O O . ILE A 1 101 ? 33.689 6.754 -54.851 1.00 93.38 101 ILE A O 1
ATOM 783 N N . TRP A 1 102 ? 35.820 6.504 -54.209 1.00 93.31 102 TRP A N 1
ATOM 784 C CA . TRP A 1 102 ? 35.518 6.633 -52.786 1.00 93.31 102 TRP A CA 1
ATOM 785 C C . TRP A 1 102 ? 35.053 8.037 -52.414 1.00 93.31 102 TRP A C 1
ATOM 787 O O . TRP A 1 102 ? 34.165 8.169 -51.576 1.00 93.31 102 TRP A O 1
ATOM 797 N N . LYS A 1 103 ? 35.624 9.080 -53.029 1.00 91.19 103 LYS A N 1
ATOM 798 C CA . LYS A 1 103 ? 35.174 10.463 -52.822 1.00 91.19 103 LYS A CA 1
ATOM 799 C C . LYS A 1 103 ? 33.739 10.664 -53.304 1.00 91.19 103 LYS A C 1
ATOM 801 O O . LYS A 1 103 ? 32.942 11.221 -52.554 1.00 91.19 103 LYS A O 1
ATOM 806 N N . ASN A 1 104 ? 33.409 10.158 -54.491 1.00 90.81 104 ASN A N 1
ATOM 807 C CA . ASN A 1 104 ? 32.055 10.218 -55.042 1.00 90.81 104 ASN A CA 1
ATOM 808 C C . ASN A 1 104 ? 31.080 9.439 -54.148 1.00 90.81 104 ASN A C 1
ATOM 810 O O . ASN A 1 104 ? 30.105 10.014 -53.668 1.00 90.81 104 ASN A O 1
ATOM 814 N N . ALA A 1 105 ? 31.419 8.200 -53.778 1.00 91.44 105 ALA A N 1
ATOM 815 C CA . ALA A 1 105 ? 30.593 7.396 -52.882 1.00 91.44 105 ALA A CA 1
ATOM 816 C C . ALA A 1 105 ? 30.353 8.092 -51.530 1.00 91.44 105 ALA A C 1
ATOM 818 O O . ALA A 1 105 ? 29.230 8.119 -51.031 1.00 91.44 105 ALA A O 1
ATOM 819 N N . LEU A 1 106 ? 31.389 8.688 -50.922 1.00 91.06 106 LEU A N 1
ATOM 820 C CA . LEU A 1 106 ? 31.261 9.432 -49.661 1.00 91.06 106 LEU A CA 1
ATOM 821 C C . LEU A 1 106 ? 30.384 10.682 -49.809 1.00 91.06 106 LEU A C 1
ATOM 823 O O . LEU A 1 106 ? 29.649 11.009 -48.879 1.00 91.06 106 LEU A O 1
ATOM 827 N N . SER A 1 107 ? 30.420 11.346 -50.968 1.00 88.44 107 SER A N 1
ATOM 828 C CA . SER A 1 107 ? 29.583 12.518 -51.250 1.00 88.44 107 SER A CA 1
ATOM 829 C C . SER A 1 107 ? 28.089 12.189 -51.367 1.00 88.44 107 SER A C 1
ATOM 831 O O . SER A 1 107 ? 27.259 13.058 -51.103 1.00 88.44 107 SER A O 1
ATOM 833 N N . ASN A 1 108 ? 27.739 10.922 -51.629 1.00 86.06 108 ASN A N 1
ATOM 834 C CA . ASN A 1 108 ? 26.349 10.450 -51.646 1.00 86.06 108 ASN A CA 1
ATOM 835 C C . ASN A 1 108 ? 25.692 10.469 -50.252 1.00 86.06 108 ASN A C 1
ATOM 837 O O . ASN A 1 108 ? 24.471 10.347 -50.146 1.00 86.06 108 ASN A O 1
ATOM 841 N N . PHE A 1 109 ? 26.466 10.607 -49.165 1.00 81.81 109 PHE A N 1
ATOM 842 C CA . PHE A 1 109 ? 25.938 10.646 -47.800 1.00 81.81 109 PHE A CA 1
ATOM 843 C C . PHE A 1 109 ? 25.911 12.075 -47.243 1.00 81.81 109 PHE A C 1
ATOM 845 O O . PHE A 1 109 ? 26.915 12.606 -46.765 1.00 81.81 109 PHE A O 1
ATOM 852 N N . SER A 1 110 ? 24.731 12.697 -47.243 1.00 79.88 110 SER A N 1
ATOM 853 C CA . SER A 1 110 ? 24.551 14.053 -46.718 1.00 79.88 110 SER A CA 1
ATOM 854 C C . SER A 1 110 ? 24.904 14.148 -45.227 1.00 79.88 110 SER A C 1
ATOM 856 O O . SER A 1 110 ? 24.445 13.341 -44.415 1.00 79.88 110 SER A O 1
ATOM 858 N N . GLY A 1 111 ? 25.674 15.170 -44.852 1.00 83.75 111 GLY A N 1
ATOM 859 C CA . GLY A 1 111 ? 26.005 15.482 -43.458 1.00 83.75 111 GLY A CA 1
ATOM 860 C C . GLY A 1 111 ? 27.197 14.718 -42.872 1.00 83.75 111 GLY A C 1
ATOM 861 O O . GLY A 1 111 ? 27.598 15.039 -41.752 1.00 83.75 111 GLY A O 1
ATOM 862 N N . LEU A 1 112 ? 27.786 13.755 -43.596 1.00 89.12 112 LEU A N 1
ATOM 863 C CA . LEU A 1 112 ? 29.048 13.128 -43.194 1.00 89.12 112 LEU A CA 1
ATOM 864 C C . LEU A 1 112 ? 30.196 14.152 -43.323 1.00 89.12 112 LEU A C 1
ATOM 866 O O . LEU A 1 112 ? 30.309 14.801 -44.366 1.00 89.12 112 LEU A O 1
ATOM 870 N N . PRO A 1 113 ? 31.059 14.316 -42.303 1.00 92.38 113 PRO A N 1
ATOM 871 C CA . PRO A 1 113 ? 32.235 15.171 -42.420 1.00 92.38 113 PRO A CA 1
ATOM 872 C C . PRO A 1 113 ? 33.161 14.731 -43.563 1.00 92.38 113 PRO A C 1
ATOM 874 O O . PRO A 1 113 ? 33.278 13.548 -43.876 1.00 92.38 113 PRO A O 1
ATOM 877 N N . ALA A 1 114 ? 33.844 15.690 -44.191 1.00 90.88 114 ALA A N 1
ATOM 878 C CA . ALA A 1 114 ? 34.819 15.373 -45.229 1.00 90.88 114 ALA A CA 1
ATOM 879 C C . ALA A 1 114 ? 35.956 14.504 -44.664 1.00 90.88 114 ALA A C 1
ATOM 881 O O . ALA A 1 114 ? 36.422 14.741 -43.548 1.00 90.88 114 ALA A O 1
ATOM 882 N N . CYS A 1 115 ? 36.424 13.530 -45.454 1.00 92.06 115 CYS A N 1
ATOM 883 C CA . CYS A 1 115 ? 37.521 12.649 -45.055 1.00 92.06 115 CYS A CA 1
ATOM 884 C C . CYS A 1 115 ? 38.758 13.485 -44.673 1.00 92.06 115 CYS A C 1
ATOM 886 O O . CYS A 1 115 ? 39.213 14.300 -45.482 1.00 92.06 115 CYS A O 1
ATOM 888 N N . PRO A 1 116 ? 39.313 13.312 -43.461 1.00 91.44 116 PRO A N 1
ATOM 889 C CA . PRO A 1 116 ? 40.435 14.116 -43.011 1.00 91.44 116 PRO A CA 1
ATOM 890 C C . PRO A 1 116 ? 41.724 13.676 -43.709 1.00 91.44 116 PRO A C 1
ATOM 892 O O . PRO A 1 116 ? 41.883 12.513 -44.068 1.00 91.44 116 PRO A O 1
ATOM 895 N N . VAL A 1 117 ? 42.696 14.584 -43.821 1.00 89.81 117 VAL A N 1
ATOM 896 C CA . VAL A 1 117 ? 43.968 14.341 -44.534 1.00 89.81 117 VAL A CA 1
ATOM 897 C C . VAL A 1 117 ? 44.809 13.187 -43.967 1.00 89.81 117 VAL A C 1
ATOM 899 O O . VAL A 1 117 ? 45.638 12.625 -44.677 1.00 89.81 117 VAL A O 1
ATOM 902 N N . TYR A 1 118 ? 44.603 12.823 -42.698 1.00 88.19 118 TYR A N 1
ATOM 903 C CA . TYR A 1 118 ? 45.314 11.735 -42.017 1.00 88.19 118 TYR A CA 1
ATOM 904 C C . TYR A 1 118 ? 44.632 10.359 -42.166 1.00 88.19 118 TYR A C 1
ATOM 906 O O . TYR A 1 118 ? 45.157 9.366 -41.660 1.00 88.19 118 TYR A O 1
ATOM 914 N N . LEU A 1 119 ? 43.480 10.270 -42.845 1.00 91.19 119 LEU A N 1
ATOM 915 C CA . LEU A 1 119 ? 42.817 9.008 -43.189 1.00 91.19 119 LEU A CA 1
ATOM 916 C C . LEU A 1 119 ? 42.667 8.880 -44.702 1.00 91.19 119 LEU A C 1
ATOM 918 O O . LEU A 1 119 ? 42.316 9.832 -45.388 1.00 91.19 119 LEU A O 1
ATOM 922 N N . SER A 1 120 ? 42.866 7.667 -45.218 1.00 93.12 120 SER A N 1
ATOM 923 C CA . SER A 1 120 ? 42.407 7.351 -46.574 1.00 93.12 120 SER A CA 1
ATOM 924 C C . SER A 1 120 ? 40.893 7.136 -46.595 1.00 93.12 120 SER A C 1
ATOM 926 O O . SER A 1 120 ? 40.309 6.651 -45.620 1.00 93.12 120 SER A O 1
ATOM 928 N N . GLU A 1 121 ? 40.253 7.419 -47.724 1.00 93.44 121 GLU A N 1
ATOM 929 C CA . GLU A 1 121 ? 38.807 7.280 -47.893 1.00 93.44 121 GLU A CA 1
ATOM 930 C C . GLU A 1 121 ? 38.285 5.858 -47.573 1.00 93.44 121 GLU A C 1
ATOM 932 O O . GLU A 1 121 ? 37.264 5.748 -46.886 1.00 93.44 121 GLU A O 1
ATOM 937 N N . PRO A 1 122 ? 38.980 4.751 -47.928 1.00 93.12 122 PRO A N 1
ATOM 938 C CA . PRO A 1 122 ? 38.579 3.407 -47.502 1.00 93.12 122 PRO A CA 1
ATOM 939 C C . PRO A 1 122 ? 38.668 3.191 -45.984 1.00 93.12 122 PRO A C 1
ATOM 941 O O . PRO A 1 122 ? 37.835 2.490 -45.405 1.00 93.12 122 PRO A O 1
ATOM 944 N N . GLN A 1 123 ? 39.675 3.773 -45.318 1.00 93.06 123 GLN A N 1
ATOM 945 C CA . GLN A 1 123 ? 39.821 3.687 -43.860 1.00 93.06 123 GLN A CA 1
ATOM 946 C C . GLN A 1 123 ? 38.726 4.482 -43.150 1.00 93.06 123 GLN A C 1
ATOM 948 O O . GLN A 1 123 ? 38.143 3.975 -42.191 1.00 93.06 123 GLN A O 1
ATOM 953 N N . TYR A 1 124 ? 38.421 5.686 -43.639 1.00 94.62 124 TYR A N 1
ATOM 954 C CA . TYR A 1 124 ? 37.343 6.514 -43.107 1.00 94.62 124 TYR A CA 1
ATOM 955 C C . TYR A 1 124 ? 35.980 5.841 -43.292 1.00 94.62 124 TYR A C 1
ATOM 957 O O . TYR A 1 124 ? 35.210 5.737 -42.341 1.00 94.62 124 TYR A O 1
ATOM 965 N N . THR A 1 125 ? 35.736 5.260 -44.468 1.00 93.25 125 THR A N 1
ATOM 966 C CA . THR A 1 125 ? 34.517 4.493 -44.756 1.00 93.25 125 THR A CA 1
ATOM 967 C C . THR A 1 125 ? 34.363 3.289 -43.827 1.00 93.25 125 THR A C 1
ATOM 969 O O . THR A 1 125 ? 33.290 3.049 -43.274 1.00 93.25 125 THR A O 1
ATOM 972 N N . ASN A 1 126 ? 35.445 2.539 -43.602 1.00 93.44 126 ASN A N 1
ATOM 973 C CA . ASN A 1 126 ? 35.439 1.426 -42.658 1.00 93.44 126 ASN A CA 1
ATOM 974 C C . ASN A 1 126 ? 35.120 1.886 -41.227 1.00 93.44 126 ASN A C 1
ATOM 976 O O . ASN A 1 126 ? 34.304 1.269 -40.549 1.00 93.44 126 ASN A O 1
ATOM 980 N N . LEU A 1 127 ? 35.722 2.989 -40.779 1.00 94.31 127 LEU A N 1
ATOM 981 C CA . LEU A 1 127 ? 35.471 3.540 -39.450 1.00 94.31 127 LEU A CA 1
ATOM 982 C C . LEU A 1 127 ? 34.013 4.002 -39.290 1.00 94.31 127 LEU A C 1
ATOM 984 O O . LEU A 1 127 ? 33.370 3.660 -38.295 1.00 94.31 127 LEU A O 1
ATOM 988 N N . ALA A 1 128 ? 33.486 4.727 -40.279 1.00 91.81 128 ALA A N 1
ATOM 989 C CA . ALA A 1 128 ? 32.163 5.338 -40.230 1.00 91.81 128 ALA A CA 1
ATOM 990 C C . ALA A 1 128 ? 31.012 4.330 -40.359 1.00 91.81 128 ALA A C 1
ATOM 992 O O . ALA A 1 128 ? 30.027 4.446 -39.630 1.00 91.81 128 ALA A O 1
ATOM 993 N N . PHE A 1 129 ? 31.134 3.330 -41.240 1.00 90.25 129 PHE A N 1
ATOM 994 C CA . PHE A 1 129 ? 29.991 2.498 -41.636 1.00 90.25 129 PHE A CA 1
ATOM 995 C C . PHE A 1 129 ? 30.088 1.019 -41.249 1.00 90.25 129 PHE A C 1
ATOM 997 O O . PHE A 1 129 ? 29.050 0.381 -41.056 1.00 90.25 129 PHE A O 1
ATOM 1004 N N . ASP A 1 130 ? 31.293 0.451 -41.125 1.00 90.31 130 ASP A N 1
ATOM 1005 C CA . ASP A 1 130 ? 31.422 -0.944 -40.695 1.00 90.31 130 ASP A CA 1
ATOM 1006 C C . ASP A 1 130 ? 30.969 -1.100 -39.239 1.00 90.31 130 ASP A C 1
ATOM 1008 O O . ASP A 1 130 ? 30.974 -0.157 -38.458 1.00 90.31 130 ASP A O 1
ATOM 1012 N N . ARG A 1 131 ? 30.562 -2.305 -38.855 1.00 91.06 131 ARG A N 1
ATOM 1013 C CA . ARG A 1 131 ? 30.071 -2.618 -37.507 1.00 91.06 131 ARG A CA 1
ATOM 1014 C C . ARG A 1 131 ? 30.973 -3.593 -36.772 1.00 91.06 131 ARG A C 1
ATOM 1016 O O . ARG A 1 131 ? 30.594 -4.110 -35.732 1.00 91.06 131 ARG A O 1
ATOM 1023 N N . HIS A 1 132 ? 32.163 -3.867 -37.289 1.00 93.81 132 HIS A N 1
ATOM 1024 C CA . HIS A 1 132 ? 33.067 -4.844 -36.699 1.00 93.81 132 HIS A CA 1
ATOM 1025 C C . HIS A 1 132 ? 34.205 -4.165 -35.939 1.00 93.81 132 HIS A C 1
ATOM 1027 O O . HIS A 1 132 ? 34.821 -3.207 -36.398 1.00 93.81 132 HIS A O 1
ATOM 1033 N N . CYS A 1 133 ? 34.506 -4.688 -34.754 1.00 94.56 133 CYS A N 1
ATOM 1034 C CA . CYS A 1 133 ? 35.64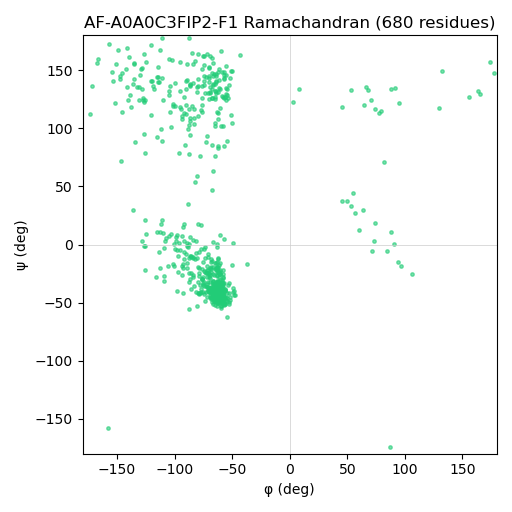5 -4.273 -33.951 1.00 94.56 133 CYS A CA 1
ATOM 1035 C C . CYS A 1 133 ? 36.943 -4.461 -34.748 1.00 94.56 133 CYS A C 1
ATOM 1037 O O . CYS A 1 133 ? 37.248 -5.573 -35.174 1.00 94.56 133 CYS A O 1
ATOM 1039 N N . HIS A 1 134 ? 37.762 -3.415 -34.858 1.00 93.56 134 HIS A N 1
ATOM 1040 C CA . HIS A 1 134 ? 39.030 -3.463 -35.594 1.00 93.56 134 HIS A CA 1
ATOM 1041 C C . HIS A 1 134 ? 40.045 -4.455 -34.999 1.00 93.56 134 HIS A C 1
ATOM 1043 O O . HIS A 1 134 ? 40.985 -4.854 -35.678 1.00 93.56 134 HIS A O 1
ATOM 1049 N N . SER A 1 135 ? 39.878 -4.852 -33.730 1.00 91.75 135 SER A N 1
ATOM 1050 C CA . SER A 1 135 ? 40.803 -5.761 -33.044 1.00 91.75 135 SER A CA 1
ATOM 1051 C C . SER A 1 135 ? 40.351 -7.223 -33.033 1.00 91.75 135 SER A C 1
ATOM 1053 O O . SER A 1 135 ? 41.198 -8.102 -33.158 1.00 91.75 135 SER A O 1
ATOM 1055 N N . CYS A 1 136 ? 39.056 -7.502 -32.846 1.00 94.12 136 CYS A N 1
ATOM 1056 C CA . CYS A 1 136 ? 38.545 -8.873 -32.689 1.00 94.12 136 CYS A CA 1
ATOM 1057 C C . CYS A 1 136 ? 37.425 -9.249 -33.666 1.00 94.12 136 CYS A C 1
ATOM 1059 O O . CYS A 1 136 ? 36.940 -10.372 -33.618 1.00 94.12 136 CYS A O 1
ATOM 1061 N N . SER A 1 137 ? 36.997 -8.326 -34.531 1.00 92.56 137 SER A N 1
ATOM 1062 C CA . SER A 1 137 ? 35.892 -8.503 -35.484 1.00 92.56 137 SER A CA 1
ATOM 1063 C C . SER A 1 137 ? 34.520 -8.808 -34.864 1.00 92.56 137 SER A C 1
ATOM 1065 O O . SER A 1 137 ? 33.595 -9.158 -35.584 1.00 92.56 137 SER A O 1
ATOM 1067 N N . ALA A 1 138 ? 34.340 -8.649 -33.549 1.00 93.31 138 ALA A N 1
ATOM 1068 C CA . ALA A 1 138 ? 33.014 -8.709 -32.932 1.00 93.31 138 ALA A CA 1
ATOM 1069 C C . ALA A 1 138 ? 32.150 -7.509 -33.361 1.00 93.31 138 ALA A C 1
ATOM 1071 O O . ALA A 1 138 ? 32.673 -6.410 -33.548 1.00 93.31 138 ALA A O 1
ATOM 1072 N N . ASN A 1 139 ? 30.834 -7.703 -33.468 1.00 93.38 139 ASN A N 1
ATOM 1073 C CA . ASN A 1 139 ? 29.892 -6.632 -33.800 1.00 93.38 139 ASN A CA 1
ATOM 1074 C C . ASN A 1 139 ? 29.858 -5.560 -32.687 1.00 93.38 139 ASN A C 1
ATOM 1076 O O . ASN A 1 139 ? 29.680 -5.891 -31.515 1.00 93.38 139 ASN A O 1
ATOM 1080 N N . THR A 1 140 ? 30.044 -4.290 -33.043 1.00 90.19 140 THR A N 1
ATOM 1081 C CA . THR A 1 140 ? 30.029 -3.129 -32.145 1.00 90.19 140 THR A CA 1
ATOM 1082 C C . THR A 1 140 ? 29.634 -1.852 -32.893 1.00 90.19 140 THR A C 1
ATOM 1084 O O . THR A 1 140 ? 30.073 -1.601 -34.018 1.00 90.19 140 THR A O 1
ATOM 1087 N N . GLN A 1 141 ? 28.830 -1.010 -32.243 1.00 86.31 141 GLN A N 1
ATOM 1088 C CA . GLN A 1 141 ? 28.476 0.322 -32.746 1.00 86.31 141 GLN A CA 1
ATOM 1089 C C . GLN A 1 141 ? 29.429 1.414 -32.237 1.00 86.31 141 GLN A C 1
ATOM 1091 O O . GLN A 1 141 ? 29.427 2.511 -32.793 1.00 86.31 141 GLN A O 1
ATOM 1096 N N . ASP A 1 142 ? 30.268 1.100 -31.246 1.00 88.00 142 ASP A N 1
ATOM 1097 C CA . ASP A 1 142 ? 31.110 2.072 -30.548 1.00 88.00 142 ASP A CA 1
ATOM 1098 C C . ASP A 1 142 ? 32.315 2.492 -31.399 1.00 88.00 142 ASP A C 1
ATOM 1100 O O . ASP A 1 142 ? 33.157 1.664 -31.773 1.00 88.00 142 ASP A O 1
ATOM 1104 N N . VAL A 1 143 ? 32.396 3.792 -31.687 1.00 91.38 143 VAL A N 1
ATOM 1105 C CA . VAL A 1 143 ? 33.492 4.430 -32.426 1.00 91.38 143 VAL A CA 1
ATOM 1106 C C . VAL A 1 143 ? 34.169 5.442 -31.522 1.00 91.38 143 VAL A C 1
ATOM 1108 O O . VAL A 1 143 ? 33.503 6.241 -30.875 1.00 91.38 143 VAL A O 1
ATOM 1111 N N . TYR A 1 144 ? 35.496 5.416 -31.504 1.00 90.94 144 TYR A N 1
ATOM 1112 C CA . TYR A 1 144 ? 36.331 6.383 -30.806 1.00 90.94 144 TYR A CA 1
ATOM 1113 C C . TYR A 1 144 ? 37.054 7.220 -31.860 1.00 90.94 144 TYR A C 1
ATOM 1115 O O . TYR A 1 144 ? 38.132 6.848 -32.343 1.00 90.94 144 TYR A O 1
ATOM 1123 N N . TRP A 1 145 ? 36.411 8.312 -32.274 1.00 91.19 145 TRP A N 1
ATOM 1124 C CA . TRP A 1 145 ? 36.841 9.130 -33.406 1.00 91.19 145 TRP A CA 1
ATOM 1125 C C . TRP A 1 145 ? 38.172 9.843 -33.156 1.00 91.19 145 TRP A C 1
ATOM 1127 O O . TRP A 1 145 ? 38.973 9.961 -34.077 1.00 91.19 145 TRP A O 1
ATOM 1137 N N . GLU A 1 146 ? 38.481 10.218 -31.912 1.00 89.12 146 GLU A N 1
ATOM 1138 C CA . GLU A 1 146 ? 39.757 10.849 -31.538 1.00 89.12 146 GLU A CA 1
ATOM 1139 C C . GLU A 1 146 ? 40.972 9.933 -31.730 1.00 89.12 146 GLU A C 1
ATOM 1141 O O . GLU A 1 146 ? 42.109 10.402 -31.740 1.00 89.12 146 GLU A O 1
ATOM 1146 N N . TYR A 1 147 ? 40.735 8.629 -31.887 1.00 89.31 147 TYR A N 1
ATOM 1147 C CA . TYR A 1 147 ? 41.765 7.616 -32.110 1.00 89.31 147 TYR A CA 1
ATOM 1148 C C . TYR A 1 147 ? 41.525 6.782 -33.368 1.00 89.31 147 TYR A C 1
ATOM 1150 O O . TYR A 1 147 ? 42.218 5.790 -33.587 1.00 89.31 147 TYR A O 1
ATOM 1158 N N . ASN A 1 148 ? 40.556 7.175 -34.202 1.00 90.69 148 ASN A N 1
ATOM 1159 C CA . ASN A 1 148 ? 40.199 6.499 -35.449 1.00 90.69 148 ASN A CA 1
ATOM 1160 C C . ASN A 1 148 ? 39.985 4.978 -35.292 1.00 90.69 148 ASN A C 1
ATOM 1162 O O . ASN A 1 148 ? 40.367 4.186 -36.159 1.00 90.69 148 ASN A O 1
ATOM 1166 N N . ILE A 1 149 ? 39.394 4.547 -34.170 1.00 91.12 149 ILE A N 1
ATOM 1167 C CA . ILE A 1 149 ? 39.237 3.126 -33.841 1.00 91.12 149 ILE A CA 1
ATOM 1168 C C . ILE A 1 149 ? 37.797 2.775 -33.475 1.00 91.12 149 ILE A C 1
ATOM 1170 O O . ILE A 1 149 ? 37.159 3.432 -32.659 1.00 91.12 149 ILE A O 1
ATOM 1174 N N . ARG A 1 150 ? 37.304 1.672 -34.041 1.00 92.94 150 ARG A N 1
ATOM 1175 C CA . ARG A 1 150 ? 36.078 0.997 -33.612 1.00 92.94 150 ARG A CA 1
ATOM 1176 C C . ARG A 1 150 ? 36.456 -0.216 -32.779 1.00 92.94 150 ARG A C 1
ATOM 1178 O O . ARG A 1 150 ? 37.148 -1.114 -33.271 1.00 92.94 150 ARG A O 1
ATOM 1185 N N . CYS A 1 151 ? 36.017 -0.282 -31.528 1.00 92.25 151 CYS A N 1
ATOM 1186 C CA . CYS A 1 151 ? 36.274 -1.453 -30.697 1.00 92.25 151 CYS A CA 1
ATOM 1187 C C . CYS A 1 151 ? 35.122 -1.752 -29.738 1.00 92.25 151 CYS A C 1
ATOM 1189 O O . CYS A 1 151 ? 34.397 -0.863 -29.316 1.00 92.25 151 CYS A O 1
ATOM 1191 N N . CYS A 1 152 ? 34.908 -3.035 -29.442 1.00 92.38 152 CYS A N 1
ATOM 1192 C CA . CYS A 1 152 ? 33.918 -3.440 -28.447 1.00 92.38 152 CYS A CA 1
ATOM 1193 C C . CYS A 1 152 ? 34.433 -3.147 -27.033 1.00 92.38 152 CYS A C 1
ATOM 1195 O O . CYS A 1 152 ? 35.644 -3.044 -26.823 1.00 92.38 152 CYS A O 1
ATOM 1197 N N . SER A 1 153 ? 33.534 -3.115 -26.051 1.00 89.38 153 SER A N 1
ATOM 1198 C CA . SER A 1 153 ? 33.859 -2.866 -24.639 1.00 89.38 153 SER A CA 1
ATOM 1199 C C . SER A 1 153 ? 35.025 -3.717 -24.103 1.00 89.38 153 SER A C 1
ATOM 1201 O O . SER A 1 153 ? 35.899 -3.203 -23.406 1.00 89.38 153 SER A O 1
ATOM 1203 N N . ASN A 1 154 ? 35.111 -4.996 -24.483 1.00 90.75 154 ASN A N 1
ATOM 1204 C CA . ASN A 1 154 ? 36.215 -5.881 -24.088 1.00 90.75 154 ASN A CA 1
ATOM 1205 C C . ASN A 1 154 ? 37.562 -5.439 -24.674 1.00 90.75 154 ASN A C 1
ATOM 1207 O O . ASN A 1 154 ? 38.570 -5.387 -23.967 1.00 90.75 154 ASN A O 1
ATOM 1211 N N . CYS A 1 155 ? 37.594 -5.106 -25.967 1.00 92.94 155 CYS A N 1
ATOM 1212 C CA . CYS A 1 155 ? 38.807 -4.608 -26.606 1.00 92.94 155 CYS A CA 1
ATOM 1213 C C . CYS A 1 155 ? 39.171 -3.216 -26.094 1.00 92.94 155 CYS A C 1
ATOM 1215 O O . CYS A 1 155 ? 40.349 -2.972 -25.859 1.00 92.94 155 CYS A O 1
ATOM 1217 N N . PHE A 1 156 ? 38.191 -2.345 -25.857 1.00 90.50 156 PHE A N 1
ATOM 1218 C CA . PHE A 1 156 ? 38.409 -1.032 -25.265 1.00 90.50 156 PHE A CA 1
ATOM 1219 C C . PHE A 1 156 ? 39.103 -1.149 -23.903 1.00 90.50 156 PHE A C 1
ATOM 1221 O O . PHE A 1 156 ? 40.168 -0.579 -23.704 1.00 90.50 156 PHE A O 1
ATOM 1228 N N . ASN A 1 157 ? 38.593 -2.000 -23.009 1.00 88.56 157 ASN A N 1
ATOM 1229 C CA . ASN A 1 157 ? 39.179 -2.213 -21.681 1.00 88.56 157 ASN A CA 1
ATOM 1230 C C . ASN A 1 157 ? 40.601 -2.799 -21.708 1.00 88.56 157 ASN A C 1
ATOM 1232 O O . ASN A 1 157 ? 41.343 -2.645 -20.743 1.00 88.56 157 ASN A O 1
ATOM 1236 N N . ARG A 1 158 ? 40.977 -3.489 -22.791 1.00 90.31 158 ARG A N 1
ATOM 1237 C CA . ARG A 1 158 ? 42.331 -4.023 -22.998 1.00 90.31 158 ARG A CA 1
ATOM 1238 C C . ARG A 1 158 ? 43.271 -2.992 -23.623 1.00 90.31 158 ARG A C 1
ATOM 1240 O O . ARG A 1 158 ? 44.464 -2.971 -23.326 1.00 90.31 158 ARG A O 1
ATOM 1247 N N . LEU A 1 159 ? 42.755 -2.193 -24.551 1.00 89.81 159 LEU A N 1
ATOM 1248 C CA . LEU A 1 159 ? 43.537 -1.243 -25.338 1.00 89.81 159 LEU A CA 1
ATOM 1249 C C . LEU A 1 159 ? 43.710 0.098 -24.622 1.00 89.81 159 LEU A C 1
ATOM 1251 O O . LEU A 1 159 ? 44.701 0.768 -24.882 1.00 89.81 159 LEU A O 1
ATOM 1255 N N . PHE A 1 160 ? 42.807 0.459 -23.711 1.00 90.44 160 PHE A N 1
ATOM 1256 C CA . PHE A 1 160 ? 42.804 1.731 -22.997 1.00 90.44 160 PHE A CA 1
ATOM 1257 C C . PHE A 1 160 ? 42.944 1.517 -21.490 1.00 90.44 160 PHE A C 1
ATOM 1259 O O . PHE A 1 160 ? 42.266 0.671 -20.908 1.00 90.44 160 PHE A O 1
ATOM 1266 N N . SER A 1 161 ? 43.789 2.324 -20.849 1.00 88.12 161 SER A N 1
ATOM 1267 C CA . SER A 1 161 ? 43.994 2.291 -19.395 1.00 88.12 161 SER A CA 1
ATOM 1268 C C . SER A 1 161 ? 44.011 3.698 -18.813 1.00 88.12 161 SER A C 1
ATOM 1270 O O . SER A 1 161 ? 44.370 4.652 -19.501 1.00 88.12 161 SER A O 1
ATOM 1272 N N . ARG A 1 162 ? 43.685 3.826 -17.519 1.00 84.12 162 ARG A N 1
ATOM 1273 C CA . ARG A 1 162 ? 43.854 5.093 -16.783 1.00 84.12 162 ARG A CA 1
ATOM 1274 C C . ARG A 1 162 ? 45.328 5.514 -16.743 1.00 84.12 162 ARG A C 1
ATOM 1276 O O . ARG A 1 162 ? 45.648 6.659 -17.028 1.00 84.12 162 ARG A O 1
ATOM 1283 N N . ASN A 1 163 ? 46.218 4.553 -16.475 1.00 83.44 163 ASN A N 1
ATOM 1284 C CA . ASN A 1 163 ? 47.662 4.770 -16.390 1.00 83.44 163 ASN A CA 1
ATOM 1285 C C . ASN A 1 163 ? 48.420 3.818 -17.338 1.00 83.44 163 ASN A C 1
ATOM 1287 O O . ASN A 1 163 ? 48.958 2.806 -16.885 1.00 83.44 163 ASN A O 1
ATOM 1291 N N . PRO A 1 164 ? 48.473 4.098 -18.655 1.00 83.81 164 PRO A N 1
ATOM 1292 C CA . PRO A 1 164 ? 49.107 3.204 -19.634 1.00 83.81 164 PRO A CA 1
ATOM 1293 C C . PRO A 1 164 ? 50.624 3.019 -19.423 1.00 83.81 164 PRO A C 1
ATOM 1295 O O . PRO A 1 164 ? 51.210 2.076 -19.964 1.00 83.81 164 PRO A O 1
ATOM 1298 N N . LEU A 1 165 ? 51.247 3.904 -18.635 1.00 82.38 165 LEU A N 1
ATOM 1299 C CA . LEU A 1 165 ? 52.686 3.965 -18.372 1.00 82.38 165 LEU A CA 1
ATOM 1300 C C . LEU A 1 165 ? 53.095 3.522 -16.946 1.00 82.38 165 LEU A C 1
ATOM 1302 O O . LEU A 1 165 ? 54.277 3.551 -16.629 1.00 82.38 165 LEU A O 1
ATOM 1306 N N . PHE A 1 166 ? 52.156 3.066 -16.101 1.00 72.56 166 PHE A N 1
ATOM 1307 C CA . PHE A 1 166 ? 52.376 2.790 -14.663 1.00 72.56 166 PHE A CA 1
ATOM 1308 C C . PHE A 1 166 ? 53.468 1.747 -14.341 1.00 72.56 166 PHE A C 1
ATOM 1310 O O . PHE A 1 166 ? 54.112 1.846 -13.307 1.00 72.56 166 PHE A O 1
ATOM 1317 N N . ASN A 1 167 ? 53.693 0.763 -15.220 1.00 60.84 167 ASN A N 1
ATOM 1318 C CA . ASN A 1 167 ? 54.614 -0.360 -14.973 1.00 60.84 167 ASN A CA 1
ATOM 1319 C C . ASN A 1 167 ? 56.006 -0.198 -15.609 1.00 60.84 167 ASN A C 1
ATOM 1321 O O . ASN A 1 167 ? 56.806 -1.130 -15.545 1.00 60.84 167 ASN A O 1
ATOM 1325 N N . LYS A 1 168 ? 56.309 0.925 -16.273 1.00 59.75 168 LYS A N 1
ATOM 1326 C CA . LYS A 1 168 ? 57.676 1.167 -16.754 1.00 59.75 168 LYS A CA 1
ATOM 1327 C C . LYS A 1 168 ? 58.479 1.824 -15.625 1.00 59.75 168 LYS A C 1
ATOM 1329 O O . LYS A 1 168 ? 57.996 2.745 -14.974 1.00 59.75 168 LYS A O 1
ATOM 1334 N N . SER A 1 169 ? 59.716 1.369 -15.428 1.00 56.09 169 SER A N 1
ATOM 1335 C CA . SER A 1 169 ? 60.759 2.092 -14.687 1.00 56.09 169 SER A CA 1
ATOM 1336 C C . SER A 1 169 ? 61.092 3.370 -15.464 1.00 56.09 169 SER A C 1
ATOM 1338 O O . SER A 1 169 ? 62.055 3.405 -16.225 1.00 56.09 169 SER A O 1
ATOM 1340 N N . ILE A 1 170 ? 60.226 4.381 -15.392 1.00 59.47 170 ILE A N 1
ATOM 1341 C CA . ILE A 1 170 ? 60.398 5.611 -16.165 1.00 59.47 170 ILE A CA 1
ATOM 1342 C C . ILE A 1 170 ? 61.325 6.531 -15.385 1.00 59.47 170 ILE A C 1
ATOM 1344 O O . ILE A 1 170 ? 60.999 6.957 -14.280 1.00 59.47 170 ILE A O 1
ATOM 1348 N N . SER A 1 171 ? 62.463 6.865 -15.988 1.00 56.16 171 SER A N 1
ATOM 1349 C CA . SER A 1 171 ? 63.503 7.692 -15.373 1.00 56.16 171 SER A CA 1
ATOM 1350 C C . SER A 1 171 ? 63.113 9.171 -15.216 1.00 56.16 171 SER A C 1
ATOM 1352 O O . SER A 1 171 ? 63.816 9.909 -14.536 1.00 56.16 171 SER A O 1
ATOM 1354 N N . SER A 1 172 ? 62.006 9.634 -15.821 1.00 69.50 172 SER A N 1
ATOM 1355 C CA . SER A 1 172 ? 61.571 11.039 -15.754 1.00 69.50 172 SER A CA 1
ATOM 1356 C C . SER A 1 172 ? 60.048 11.217 -15.730 1.00 69.50 172 SER A C 1
ATOM 1358 O O . SER A 1 172 ? 59.350 10.984 -16.721 1.00 69.50 172 SER A O 1
ATOM 1360 N N . ARG A 1 173 ? 59.529 11.728 -14.605 1.00 77.19 173 ARG A N 1
ATOM 1361 C CA . ARG A 1 173 ? 58.121 12.138 -14.439 1.00 77.19 173 ARG A CA 1
ATOM 1362 C C . ARG A 1 173 ? 57.699 13.211 -15.453 1.00 77.19 173 ARG A C 1
ATOM 1364 O O . ARG A 1 173 ? 56.577 13.174 -15.946 1.00 77.19 173 ARG A O 1
ATOM 1371 N N . ALA A 1 174 ? 58.620 14.096 -15.837 1.00 80.06 174 ALA A N 1
ATOM 1372 C CA . ALA A 1 174 ? 58.356 15.166 -16.797 1.00 80.06 174 ALA A CA 1
ATOM 1373 C C . ALA A 1 174 ? 57.997 14.641 -18.200 1.00 80.06 174 ALA A C 1
ATOM 1375 O O . ALA A 1 174 ? 57.169 15.235 -18.888 1.00 80.06 174 ALA A O 1
ATOM 1376 N N . LEU A 1 175 ? 58.578 13.513 -18.630 1.00 81.25 175 LEU A N 1
ATOM 1377 C CA . LEU A 1 175 ? 58.231 12.895 -19.915 1.00 81.25 175 LEU A CA 1
ATOM 1378 C C . LEU A 1 175 ? 56.834 12.264 -19.881 1.00 81.25 175 LEU A C 1
ATOM 1380 O O . LEU A 1 175 ? 56.089 12.382 -20.852 1.00 81.25 175 LEU A O 1
ATOM 1384 N N . VAL A 1 176 ? 56.446 11.656 -18.756 1.00 82.56 176 VAL A N 1
ATOM 1385 C CA . VAL A 1 176 ? 55.094 11.100 -18.562 1.00 82.56 176 VAL A CA 1
ATOM 1386 C C . VAL A 1 176 ? 54.038 12.198 -18.641 1.00 82.56 176 VAL A C 1
ATOM 1388 O O . VAL A 1 176 ? 53.053 12.046 -19.366 1.00 82.56 176 VAL A O 1
ATOM 1391 N N . ASP A 1 177 ? 54.271 13.323 -17.964 1.00 83.31 177 ASP A N 1
ATOM 1392 C CA . ASP A 1 177 ? 53.359 14.468 -17.990 1.00 83.31 177 ASP A CA 1
ATOM 1393 C C . ASP A 1 177 ? 53.229 15.043 -19.411 1.00 83.31 177 ASP A C 1
ATOM 1395 O O . ASP A 1 177 ? 52.120 15.341 -19.863 1.00 83.31 177 ASP A O 1
ATOM 1399 N N . ARG A 1 178 ? 54.332 15.098 -20.178 1.00 84.75 178 ARG A N 1
ATOM 1400 C CA . ARG A 1 178 ? 54.302 15.480 -21.602 1.00 84.75 178 ARG A CA 1
ATOM 1401 C C . ARG A 1 178 ? 53.478 14.503 -22.447 1.00 84.75 178 ARG A C 1
ATOM 1403 O O . ARG A 1 178 ? 52.640 14.957 -23.223 1.00 84.75 178 ARG A O 1
ATOM 1410 N N . VAL A 1 179 ? 53.640 13.185 -22.281 1.00 86.25 179 VAL A N 1
ATOM 1411 C CA . VAL A 1 179 ? 52.813 12.181 -22.988 1.00 86.25 179 VAL A CA 1
ATOM 1412 C C . VAL A 1 179 ? 51.330 12.372 -22.666 1.00 86.25 179 VAL A C 1
ATOM 1414 O O . VAL A 1 179 ? 50.490 12.341 -23.565 1.00 86.25 179 VAL A O 1
ATOM 1417 N N . TYR A 1 180 ? 50.988 12.592 -21.397 1.00 84.81 180 TYR A N 1
ATOM 1418 C CA . TYR A 1 180 ? 49.600 12.790 -20.975 1.00 84.81 180 TYR A CA 1
ATOM 1419 C C . TYR A 1 180 ? 49.011 14.135 -21.408 1.00 84.81 180 TYR A C 1
ATOM 1421 O O . TYR A 1 180 ? 47.791 14.214 -21.561 1.00 84.81 180 TYR A O 1
ATOM 1429 N N . GLY A 1 181 ? 49.844 15.153 -21.636 1.00 82.12 181 GLY A N 1
ATOM 1430 C CA . GLY A 1 181 ? 49.449 16.417 -22.259 1.00 82.12 181 GLY A CA 1
ATOM 1431 C C . GLY A 1 181 ? 49.256 16.321 -23.777 1.00 82.12 181 GLY A C 1
ATOM 1432 O O . GLY A 1 181 ? 48.429 17.041 -24.329 1.00 82.12 181 GLY A O 1
ATOM 1433 N N . LEU A 1 182 ? 49.981 15.419 -24.450 1.00 84.75 182 LEU A N 1
ATOM 1434 C CA . LEU A 1 182 ? 49.870 15.181 -25.897 1.00 84.75 182 LEU A CA 1
ATOM 1435 C C . LEU A 1 182 ? 48.736 14.218 -26.271 1.00 84.75 182 LEU A C 1
ATOM 1437 O O . LEU A 1 182 ? 48.188 14.309 -27.367 1.00 84.75 182 LEU A O 1
ATOM 1441 N N . LEU A 1 183 ? 48.372 13.301 -25.372 1.00 84.06 183 LEU A N 1
ATOM 1442 C CA . LEU A 1 183 ? 47.255 12.381 -25.565 1.00 84.06 183 LEU A CA 1
ATOM 1443 C C . LEU A 1 183 ? 46.029 12.855 -24.787 1.00 84.06 183 LEU A C 1
ATOM 1445 O O . LEU A 1 183 ? 46.078 12.872 -23.550 1.00 84.06 183 LEU A O 1
ATOM 1449 N N . PRO A 1 184 ? 44.900 13.159 -25.453 1.00 75.56 184 PRO A N 1
ATOM 1450 C CA . PRO A 1 184 ? 43.672 13.444 -24.730 1.00 75.56 184 PRO A CA 1
ATOM 1451 C C . PRO A 1 184 ? 43.276 12.218 -23.919 1.00 75.56 184 PRO A C 1
ATOM 1453 O O . PRO A 1 184 ? 43.538 11.081 -24.295 1.00 75.56 184 PRO A O 1
ATOM 1456 N N . ALA A 1 185 ? 42.604 12.431 -22.806 1.00 80.12 185 ALA A N 1
ATOM 1457 C CA . ALA A 1 185 ? 41.916 11.322 -22.189 1.00 80.12 185 ALA A CA 1
ATOM 1458 C C . ALA A 1 185 ? 40.517 11.179 -22.786 1.00 80.12 185 ALA A C 1
ATOM 1460 O O . ALA A 1 185 ? 39.811 12.174 -22.951 1.00 80.12 185 ALA A O 1
ATOM 1461 N N . LEU A 1 186 ? 40.109 9.939 -23.053 1.00 81.06 186 LEU A N 1
ATOM 1462 C CA . LEU A 1 186 ? 38.710 9.632 -23.308 1.00 81.06 186 LEU A CA 1
ATOM 1463 C C . LEU A 1 186 ? 37.971 9.529 -21.973 1.00 81.06 186 LEU A C 1
ATOM 1465 O O . LEU A 1 186 ? 38.449 8.816 -21.079 1.00 81.06 186 LEU A O 1
ATOM 1469 N N . PRO A 1 187 ? 36.817 10.197 -21.828 1.00 75.88 187 PRO A N 1
ATOM 1470 C CA . PRO A 1 187 ? 35.964 10.010 -20.671 1.00 75.88 187 PRO A CA 1
ATOM 1471 C C . PRO A 1 187 ? 35.333 8.615 -20.719 1.00 75.88 187 PRO A C 1
ATOM 1473 O O . PRO A 1 187 ? 34.837 8.168 -21.752 1.00 75.88 187 PRO A O 1
ATOM 1476 N N . THR A 1 188 ? 35.321 7.918 -19.588 1.00 73.44 188 THR A N 1
ATOM 1477 C CA . THR A 1 188 ? 34.627 6.638 -19.438 1.00 73.44 188 THR A CA 1
ATOM 1478 C C . THR A 1 188 ? 33.675 6.710 -18.256 1.00 73.44 188 THR A C 1
ATOM 1480 O O . THR A 1 188 ? 34.069 7.015 -17.132 1.00 73.44 188 THR A O 1
ATOM 1483 N N . ASN A 1 189 ? 32.402 6.413 -18.514 1.00 58.06 189 ASN A N 1
ATOM 1484 C CA . ASN A 1 189 ? 31.376 6.309 -17.481 1.00 58.06 189 ASN A CA 1
ATOM 1485 C C . ASN A 1 189 ? 31.364 4.885 -16.921 1.00 58.06 189 ASN A C 1
ATOM 1487 O O . ASN A 1 189 ? 30.514 4.064 -17.271 1.00 58.06 189 ASN A O 1
ATOM 1491 N N . ARG A 1 190 ? 32.323 4.557 -16.050 1.00 51.53 190 ARG A N 1
ATOM 1492 C CA . ARG A 1 190 ? 32.275 3.310 -15.279 1.00 51.53 190 ARG A CA 1
ATOM 1493 C C . ARG A 1 190 ? 31.563 3.548 -13.949 1.00 51.53 190 ARG A C 1
ATOM 1495 O O . ARG A 1 190 ? 32.212 3.694 -12.927 1.00 51.53 190 ARG A O 1
ATOM 1502 N N . ARG A 1 191 ? 30.227 3.449 -13.992 1.00 46.75 191 ARG A N 1
ATOM 1503 C CA . ARG A 1 191 ? 29.291 3.536 -12.848 1.00 46.75 191 ARG A CA 1
ATOM 1504 C C . ARG A 1 191 ? 29.246 4.947 -12.245 1.00 46.75 191 ARG A C 1
ATOM 1506 O O . ARG A 1 191 ? 30.265 5.597 -12.084 1.00 46.75 191 ARG A O 1
ATOM 1513 N N . GLY A 1 192 ? 28.031 5.443 -12.021 1.00 52.31 192 GLY A N 1
ATOM 1514 C CA . GLY A 1 192 ? 27.756 6.861 -11.788 1.00 52.31 192 GLY A CA 1
ATOM 1515 C C . GLY A 1 192 ? 28.630 7.511 -10.712 1.00 52.31 192 GLY A C 1
ATOM 1516 O O . GLY A 1 192 ? 29.019 6.861 -9.746 1.00 52.31 192 GLY A O 1
ATOM 1517 N N . TYR A 1 193 ? 28.868 8.809 -10.926 1.00 54.34 193 TYR A N 1
ATOM 1518 C CA . TYR A 1 193 ? 29.546 9.811 -10.088 1.00 54.34 193 TYR A CA 1
ATOM 1519 C C . TYR A 1 193 ? 31.036 10.104 -10.353 1.00 54.34 193 TYR A C 1
ATOM 1521 O O . TYR A 1 193 ? 31.456 11.214 -10.037 1.00 54.34 193 TYR A O 1
ATOM 1529 N N . HIS A 1 194 ? 31.808 9.248 -11.040 1.00 53.88 194 HIS A N 1
ATOM 1530 C CA . HIS A 1 194 ? 33.181 9.594 -11.463 1.00 53.88 194 HIS A CA 1
ATOM 1531 C C . HIS A 1 194 ? 33.441 9.291 -12.945 1.00 53.88 194 HIS A C 1
ATOM 1533 O O . HIS A 1 194 ? 33.278 8.161 -13.402 1.00 53.88 194 HIS A O 1
ATOM 1539 N N . VAL A 1 195 ? 33.867 10.313 -13.698 1.00 62.50 195 VAL A N 1
ATOM 1540 C CA . VAL A 1 195 ? 34.342 10.162 -15.081 1.00 62.50 195 VAL A CA 1
ATOM 1541 C C . VAL A 1 195 ? 35.828 9.837 -15.034 1.00 62.50 195 VAL A C 1
ATOM 1543 O O . VAL A 1 195 ? 36.662 10.701 -14.752 1.00 62.50 195 VAL A O 1
ATOM 1546 N N . ASP A 1 196 ? 36.167 8.583 -15.314 1.00 72.38 196 ASP A N 1
ATOM 1547 C CA . ASP A 1 196 ? 37.563 8.199 -15.462 1.00 72.38 196 ASP A CA 1
ATOM 1548 C C . ASP A 1 196 ? 38.084 8.588 -16.834 1.00 72.38 196 ASP A C 1
ATOM 1550 O O . ASP A 1 196 ? 37.414 8.418 -17.850 1.00 72.38 196 ASP A O 1
ATOM 1554 N N . HIS A 1 197 ? 39.333 9.020 -16.851 1.00 80.94 197 HIS A N 1
ATOM 1555 C CA . HIS A 1 197 ? 40.049 9.454 -18.033 1.00 80.94 197 HIS A CA 1
ATOM 1556 C C . HIS A 1 197 ? 41.027 8.351 -18.449 1.00 80.94 197 HIS A C 1
ATOM 1558 O O . HIS A 1 197 ? 41.957 8.033 -17.707 1.00 80.94 197 HIS A O 1
ATOM 1564 N N . VAL A 1 198 ? 40.805 7.732 -19.612 1.00 86.94 198 VAL A N 1
ATOM 1565 C CA . VAL A 1 198 ? 41.657 6.645 -20.128 1.00 86.94 198 VAL A CA 1
ATOM 1566 C C . VAL A 1 198 ? 42.382 7.055 -21.400 1.00 86.94 198 VAL A C 1
ATOM 1568 O O . VAL A 1 198 ? 41.905 7.894 -22.161 1.00 86.94 198 VAL A O 1
ATOM 1571 N N . ARG A 1 199 ? 43.539 6.438 -21.645 1.00 89.44 199 ARG A N 1
ATOM 1572 C CA . ARG A 1 199 ? 44.363 6.659 -22.837 1.00 89.44 199 ARG A CA 1
ATOM 1573 C C . ARG A 1 199 ? 44.734 5.331 -23.494 1.00 89.44 199 ARG A C 1
ATOM 1575 O O . ARG A 1 199 ? 44.862 4.328 -22.783 1.00 89.44 199 ARG A O 1
ATOM 1582 N N . PRO A 1 200 ? 44.938 5.307 -24.819 1.00 90.62 200 PRO A N 1
ATOM 1583 C CA . PRO A 1 200 ? 45.409 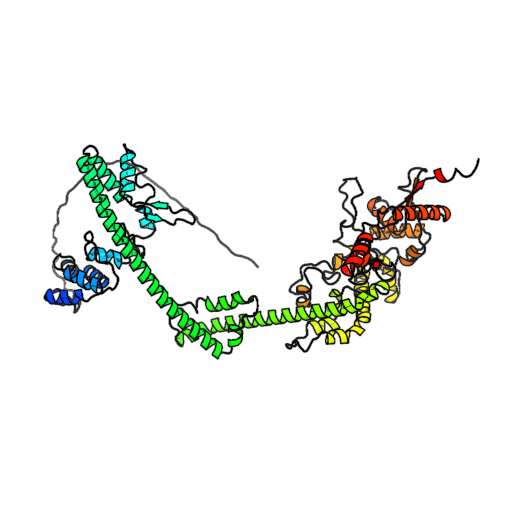4.115 -25.499 1.00 90.62 200 PRO A CA 1
ATOM 1584 C C . PRO A 1 200 ? 46.801 3.689 -25.014 1.00 90.62 200 PRO A C 1
ATOM 1586 O O . PRO A 1 200 ? 47.744 4.481 -24.955 1.00 90.62 200 PRO A O 1
ATOM 1589 N N . ASN A 1 201 ? 46.938 2.405 -24.702 1.00 90.00 201 ASN A N 1
ATOM 1590 C CA . ASN A 1 201 ? 48.159 1.810 -24.172 1.00 90.00 201 ASN A CA 1
ATOM 1591 C C . ASN A 1 201 ? 49.316 1.853 -25.174 1.00 90.00 201 ASN A C 1
ATOM 1593 O O . ASN A 1 201 ? 50.456 2.091 -24.784 1.00 90.00 201 ASN A O 1
ATOM 1597 N N . LYS A 1 202 ? 49.043 1.584 -26.455 1.00 89.81 202 LYS A N 1
ATOM 1598 C CA . LYS A 1 202 ? 50.079 1.481 -27.487 1.00 89.81 202 LYS A CA 1
ATOM 1599 C C . LYS A 1 202 ? 50.619 2.864 -27.850 1.00 89.81 202 LYS A C 1
ATOM 1601 O O . LYS A 1 202 ? 51.826 3.066 -27.836 1.00 89.81 202 LYS A O 1
ATOM 1606 N N . GLU A 1 203 ? 49.730 3.812 -28.102 1.00 89.56 203 GLU A N 1
ATOM 1607 C CA . GLU A 1 203 ? 50.038 5.180 -28.509 1.00 89.56 203 GLU A CA 1
ATOM 1608 C C . GLU A 1 203 ? 50.805 5.917 -27.402 1.00 89.56 203 GLU A C 1
ATOM 1610 O O . GLU A 1 203 ? 51.811 6.563 -27.688 1.00 89.56 203 GLU A O 1
ATOM 1615 N N . ALA A 1 204 ? 50.417 5.737 -26.131 1.00 88.88 204 ALA A N 1
ATOM 1616 C CA . ALA A 1 204 ? 51.157 6.289 -24.992 1.00 88.88 204 ALA A CA 1
ATOM 1617 C C . ALA A 1 204 ? 52.591 5.752 -24.904 1.00 88.88 204 ALA A C 1
ATOM 1619 O O . ALA A 1 204 ? 53.519 6.513 -24.635 1.00 88.88 204 ALA A O 1
ATOM 1620 N N . ARG A 1 205 ? 52.791 4.453 -25.163 1.00 88.25 205 ARG A N 1
ATOM 1621 C CA . ARG A 1 205 ? 54.127 3.837 -25.162 1.00 88.25 205 ARG A CA 1
ATOM 1622 C C . ARG A 1 205 ? 54.974 4.321 -26.335 1.00 88.25 205 ARG A C 1
ATOM 1624 O O . ARG A 1 205 ? 56.117 4.697 -26.120 1.00 88.25 205 ARG A O 1
ATOM 1631 N N . CYS A 1 206 ? 54.410 4.368 -27.541 1.00 89.62 206 CYS A N 1
ATOM 1632 C CA . CYS A 1 206 ? 55.125 4.843 -28.725 1.00 89.62 206 CYS A CA 1
ATOM 1633 C C . CYS A 1 206 ? 55.548 6.315 -28.601 1.00 89.62 206 CYS A C 1
ATOM 1635 O O . CYS A 1 206 ? 56.653 6.661 -29.013 1.00 89.62 206 CYS A O 1
ATOM 1637 N N . LEU A 1 207 ? 54.700 7.172 -28.019 1.00 89.19 207 LEU A N 1
ATOM 1638 C CA . LEU A 1 207 ? 55.057 8.568 -27.755 1.00 89.19 207 LEU A CA 1
ATOM 1639 C C . LEU A 1 207 ? 56.169 8.684 -26.716 1.00 89.19 207 LEU A C 1
ATOM 1641 O O . LEU A 1 207 ? 57.104 9.449 -26.934 1.00 89.19 207 LEU A O 1
ATOM 1645 N N . LEU A 1 208 ? 56.107 7.908 -25.630 1.00 88.50 208 LEU A N 1
ATOM 1646 C CA . LEU A 1 208 ? 57.170 7.896 -24.626 1.00 88.50 208 LEU A CA 1
ATOM 1647 C C . LEU A 1 208 ? 58.515 7.490 -25.247 1.00 88.50 208 LEU A C 1
ATOM 1649 O O . LEU A 1 208 ? 59.481 8.234 -25.121 1.00 88.50 208 LEU A O 1
ATOM 1653 N N . ASP A 1 209 ? 58.553 6.381 -25.995 1.00 88.50 209 ASP A N 1
ATOM 1654 C CA . ASP A 1 209 ? 59.779 5.887 -26.638 1.00 88.50 209 ASP A CA 1
ATOM 1655 C C . ASP A 1 209 ? 60.363 6.915 -27.633 1.00 88.50 209 ASP A C 1
ATOM 1657 O O . ASP A 1 209 ? 61.574 6.964 -27.864 1.00 88.50 209 ASP A O 1
ATOM 1661 N N . ARG A 1 210 ? 59.513 7.741 -28.263 1.00 88.50 210 ARG A N 1
ATOM 1662 C CA . ARG A 1 210 ? 59.960 8.813 -29.164 1.00 88.50 210 ARG A CA 1
ATOM 1663 C C . ARG A 1 210 ? 60.495 10.022 -28.400 1.00 88.50 210 ARG A C 1
ATOM 1665 O O . ARG A 1 210 ? 61.509 10.573 -28.819 1.00 88.50 210 ARG A O 1
ATOM 1672 N N . LEU A 1 211 ? 59.847 10.411 -27.304 1.00 87.44 211 LEU A N 1
ATOM 1673 C CA . LEU A 1 211 ? 60.287 11.520 -26.456 1.00 87.44 211 LEU A CA 1
ATOM 1674 C C . LEU A 1 211 ? 61.605 11.200 -25.739 1.00 87.44 211 LEU A C 1
ATOM 1676 O O . LEU A 1 211 ? 62.472 12.062 -25.678 1.00 87.44 211 LEU A O 1
ATOM 1680 N N . GLU A 1 212 ? 61.800 9.960 -25.283 1.00 87.12 212 GLU A N 1
ATOM 1681 C CA . GLU A 1 212 ? 63.066 9.500 -24.690 1.00 87.12 212 GLU A CA 1
ATOM 1682 C C . GLU A 1 212 ? 64.239 9.629 -25.676 1.00 87.12 212 GLU A C 1
ATOM 1684 O O . GLU A 1 212 ? 65.326 10.053 -25.297 1.00 87.12 212 GLU A O 1
ATOM 1689 N N . LYS A 1 213 ? 64.021 9.341 -26.967 1.00 89.00 213 LYS A N 1
ATOM 1690 C CA . LYS A 1 213 ? 65.056 9.496 -28.010 1.00 89.00 213 LYS A CA 1
ATOM 1691 C C . LYS A 1 213 ? 65.419 10.952 -28.303 1.00 89.00 213 LYS A C 1
ATOM 1693 O O . LYS A 1 213 ? 66.523 11.205 -28.769 1.00 89.00 213 LYS A O 1
ATOM 1698 N N . LEU A 1 214 ? 64.495 11.881 -28.067 1.00 87.12 214 LEU A N 1
ATOM 1699 C CA . LEU A 1 214 ? 64.668 13.315 -28.322 1.00 87.12 214 LEU A CA 1
ATOM 1700 C C . LEU A 1 214 ? 65.006 14.102 -27.048 1.00 87.12 214 LEU A C 1
ATOM 1702 O O . LEU A 1 214 ? 65.169 15.311 -27.110 1.00 87.12 214 LEU A O 1
ATOM 1706 N N . GLN A 1 215 ? 65.123 13.446 -25.889 1.00 82.94 215 GLN A N 1
ATOM 1707 C CA . GLN A 1 215 ? 65.254 14.129 -24.596 1.00 82.94 215 GLN A CA 1
ATOM 1708 C C . GLN A 1 215 ? 66.498 15.029 -24.484 1.00 82.94 215 GLN A C 1
ATOM 1710 O O . GLN A 1 215 ? 66.485 15.980 -23.711 1.00 82.94 215 GLN A O 1
ATOM 1715 N N . ASN A 1 216 ? 67.545 14.729 -25.260 1.00 85.38 216 ASN A N 1
ATOM 1716 C CA . ASN A 1 216 ? 68.807 15.473 -25.281 1.00 85.38 216 ASN A CA 1
ATOM 1717 C C . ASN A 1 216 ? 68.868 16.533 -26.402 1.00 85.38 216 ASN A C 1
ATOM 1719 O O . ASN A 1 216 ? 69.853 17.258 -26.485 1.00 85.38 216 ASN A O 1
ATOM 1723 N N . ASP A 1 217 ? 67.853 16.610 -27.270 1.00 90.00 217 ASP A N 1
ATOM 1724 C CA . ASP A 1 217 ? 67.724 17.601 -28.346 1.00 90.00 217 ASP A CA 1
ATOM 1725 C C . ASP A 1 217 ? 66.502 18.479 -28.065 1.00 90.00 217 ASP A C 1
ATOM 1727 O O . ASP A 1 217 ? 65.372 18.153 -28.430 1.00 90.00 217 ASP A O 1
ATOM 1731 N N . GLU A 1 218 ? 66.725 19.600 -27.381 1.00 85.75 218 GLU A N 1
ATOM 1732 C CA . GLU A 1 218 ? 65.652 20.502 -26.962 1.00 85.75 218 GLU A CA 1
ATOM 1733 C C . GLU A 1 218 ? 64.887 21.096 -28.156 1.00 85.75 218 GLU A C 1
ATOM 1735 O O . GLU A 1 218 ? 63.657 21.205 -28.121 1.00 85.75 218 GLU A O 1
ATOM 1740 N N . THR A 1 219 ? 65.593 21.420 -29.243 1.00 89.06 219 THR A N 1
ATOM 1741 C CA . THR A 1 219 ? 64.997 21.973 -30.462 1.00 89.06 219 THR A CA 1
ATOM 1742 C C . THR A 1 219 ? 64.095 20.967 -31.173 1.00 89.06 219 THR A C 1
ATOM 1744 O O . THR A 1 219 ? 62.923 21.263 -31.422 1.00 89.06 219 THR A O 1
ATOM 1747 N N . GLY A 1 220 ? 64.590 19.752 -31.427 1.00 89.25 220 GLY A N 1
ATOM 1748 C CA . GLY A 1 220 ? 63.813 18.684 -32.056 1.00 89.25 220 GLY A CA 1
ATOM 1749 C C . GLY A 1 220 ? 62.669 18.180 -31.174 1.00 89.25 220 GLY A C 1
ATOM 1750 O O . GLY A 1 220 ? 61.597 17.835 -31.678 1.00 89.25 220 GLY A O 1
ATOM 1751 N N . LEU A 1 221 ? 62.846 18.193 -29.850 1.00 86.62 221 LEU A N 1
ATOM 1752 C CA . LEU A 1 221 ? 61.802 17.849 -28.887 1.00 86.62 221 LEU A CA 1
ATOM 1753 C C . LEU A 1 221 ? 60.639 18.845 -28.924 1.00 86.62 221 LEU A C 1
ATOM 1755 O O . LEU A 1 221 ? 59.481 18.426 -28.982 1.00 86.62 221 LEU A O 1
ATOM 1759 N N . ASN A 1 222 ? 60.927 20.148 -28.904 1.00 86.56 222 ASN A N 1
ATOM 1760 C CA . ASN A 1 222 ? 59.896 21.186 -28.944 1.00 86.56 222 ASN A CA 1
ATOM 1761 C C . ASN A 1 222 ? 59.160 21.204 -30.290 1.00 86.56 222 ASN A C 1
ATOM 1763 O O . ASN A 1 222 ? 57.930 21.279 -30.300 1.00 86.56 222 ASN A O 1
ATOM 1767 N N . GLN A 1 223 ? 59.880 21.041 -31.406 1.00 91.44 223 GLN A N 1
ATOM 1768 C CA . GLN A 1 223 ? 59.266 20.912 -32.729 1.00 91.44 223 GLN A CA 1
ATOM 1769 C C . GLN A 1 223 ? 58.313 19.709 -32.790 1.00 91.44 223 GLN A C 1
ATOM 1771 O O . GLN A 1 223 ? 57.155 19.852 -33.181 1.00 91.44 223 GLN A O 1
ATOM 1776 N N . PHE A 1 224 ? 58.761 18.535 -32.335 1.00 90.50 224 PHE A N 1
ATOM 1777 C CA . PHE A 1 224 ? 57.931 17.331 -32.318 1.00 90.50 224 PHE A CA 1
ATOM 1778 C C . PHE A 1 224 ? 56.677 17.497 -31.447 1.00 90.50 224 PHE A C 1
ATOM 1780 O O . PHE A 1 224 ? 55.588 17.076 -31.838 1.00 90.50 224 PHE A O 1
ATOM 1787 N N . ILE A 1 225 ? 56.808 18.112 -30.268 1.00 87.50 225 ILE A N 1
ATOM 1788 C CA . ILE A 1 225 ? 55.673 18.383 -29.373 1.00 87.50 225 ILE A CA 1
ATOM 1789 C C . ILE A 1 225 ? 54.634 19.260 -30.074 1.00 87.50 225 ILE A C 1
ATOM 1791 O O . ILE A 1 225 ? 53.441 18.959 -29.993 1.00 87.50 225 ILE A O 1
ATOM 1795 N N . GLU A 1 226 ? 55.065 20.312 -30.766 1.00 88.62 226 GLU A N 1
ATOM 1796 C CA . GLU A 1 226 ? 54.152 21.229 -31.448 1.00 88.62 226 GLU A CA 1
ATOM 1797 C C . GLU A 1 226 ? 53.474 20.572 -32.659 1.00 88.62 226 GLU A C 1
ATOM 1799 O O . GLU A 1 226 ? 52.257 20.677 -32.824 1.00 88.62 226 GLU A O 1
ATOM 1804 N N . GLU A 1 227 ? 54.213 19.782 -33.443 1.00 89.94 227 GLU A N 1
ATOM 1805 C CA . GLU A 1 227 ? 53.653 18.974 -34.533 1.00 89.94 227 GLU A CA 1
ATOM 1806 C C . GLU A 1 227 ? 52.582 17.995 -34.026 1.00 89.94 227 GLU A C 1
ATOM 1808 O O . GLU A 1 227 ? 51.492 17.900 -34.600 1.00 89.94 227 GLU A O 1
ATOM 1813 N N . GLN A 1 228 ? 52.849 17.297 -32.914 1.00 89.19 228 GLN A N 1
ATOM 1814 C CA . GLN A 1 228 ? 51.881 16.384 -32.300 1.00 89.19 228 GLN A CA 1
ATOM 1815 C C . GLN A 1 228 ? 50.648 17.122 -31.771 1.00 89.19 228 GLN A C 1
ATOM 1817 O O . GLN A 1 228 ? 49.528 16.638 -31.953 1.00 89.19 228 GLN A O 1
ATOM 1822 N N . ARG A 1 229 ? 50.819 18.300 -31.153 1.00 87.50 229 ARG A N 1
ATOM 1823 C CA . ARG A 1 229 ? 49.695 19.139 -30.705 1.00 87.50 229 ARG A CA 1
ATOM 1824 C C . ARG A 1 229 ? 48.826 19.577 -31.875 1.00 87.50 229 ARG A C 1
ATOM 1826 O O . ARG A 1 229 ? 47.609 19.421 -31.796 1.00 87.50 229 ARG A O 1
ATOM 1833 N N . SER A 1 230 ? 49.433 20.075 -32.950 1.00 89.44 230 SER A N 1
ATOM 1834 C CA . SER A 1 230 ? 48.717 20.527 -34.146 1.00 89.44 230 SER A CA 1
ATOM 1835 C C . SER A 1 230 ? 47.943 19.383 -34.804 1.00 89.44 230 SER A C 1
ATOM 1837 O O . SER A 1 230 ? 46.730 19.488 -35.011 1.00 89.44 230 SER A O 1
ATOM 1839 N N . HIS A 1 231 ? 48.597 18.238 -35.033 1.00 88.00 231 HIS A N 1
ATOM 1840 C CA . HIS A 1 231 ? 47.935 17.039 -35.553 1.00 88.00 231 HIS A CA 1
ATOM 1841 C C . HIS A 1 231 ? 46.756 16.631 -34.662 1.00 88.00 231 HIS A C 1
ATOM 1843 O O . HIS A 1 231 ? 45.647 16.386 -35.138 1.00 88.00 231 HIS A O 1
ATOM 1849 N N . PHE A 1 232 ? 46.971 16.587 -33.347 1.00 85.25 232 PHE A N 1
ATOM 1850 C CA . PHE A 1 232 ? 45.932 16.198 -32.409 1.00 85.25 232 PHE A CA 1
ATOM 1851 C C . PHE A 1 232 ? 44.739 17.170 -32.398 1.00 85.25 232 PHE A C 1
ATOM 1853 O O . PHE A 1 232 ? 43.589 16.730 -32.361 1.00 85.25 232 PHE A O 1
ATOM 1860 N N . GLN A 1 233 ? 44.977 18.481 -32.476 1.00 87.31 233 GLN A N 1
ATOM 1861 C CA . GLN A 1 233 ? 43.907 19.477 -32.574 1.00 87.31 233 GLN A CA 1
ATOM 1862 C C . GLN A 1 233 ? 43.045 19.264 -33.824 1.00 87.31 233 GLN A C 1
ATOM 1864 O O . GLN A 1 233 ? 41.816 19.320 -33.725 1.00 87.31 233 GLN A O 1
ATOM 1869 N N . GLN A 1 234 ? 43.659 18.943 -34.968 1.00 89.62 234 GLN A N 1
ATOM 1870 C CA . GLN A 1 234 ? 42.936 18.611 -36.201 1.00 89.62 234 GLN A CA 1
ATOM 1871 C C . GLN A 1 234 ? 42.095 17.338 -36.040 1.00 89.62 234 GLN A C 1
ATOM 1873 O O . GLN A 1 234 ? 40.914 17.325 -36.400 1.00 89.62 234 GLN A O 1
ATOM 1878 N N . VAL A 1 235 ? 42.664 16.285 -35.438 1.00 89.88 235 VAL A N 1
ATOM 1879 C CA . VAL A 1 235 ? 41.934 15.042 -35.139 1.00 89.88 235 VAL A CA 1
ATOM 1880 C C . VAL A 1 235 ? 40.746 15.317 -34.222 1.00 89.88 235 VAL A C 1
ATOM 1882 O O . VAL A 1 235 ? 39.632 14.902 -34.523 1.00 89.88 235 VAL A O 1
ATOM 1885 N N . LYS A 1 236 ? 40.946 16.075 -33.141 1.00 88.44 236 LYS A N 1
ATOM 1886 C CA . LYS A 1 236 ? 39.899 16.415 -32.171 1.00 88.44 236 LYS A CA 1
ATOM 1887 C C . LYS A 1 236 ? 38.776 17.252 -32.786 1.00 88.44 236 LYS A C 1
ATOM 1889 O O . LYS A 1 236 ? 37.607 17.031 -32.473 1.00 88.44 236 LYS A O 1
ATOM 1894 N N . ALA A 1 237 ? 39.106 18.219 -33.642 1.00 91.12 237 ALA A N 1
ATOM 1895 C CA . ALA A 1 237 ? 38.109 19.030 -34.338 1.00 91.12 237 ALA A CA 1
ATOM 1896 C C . ALA A 1 237 ? 37.247 18.172 -35.279 1.00 91.12 237 ALA A C 1
ATOM 1898 O O . ALA A 1 237 ? 36.020 18.277 -35.259 1.00 91.12 237 ALA A O 1
ATOM 1899 N N . HIS A 1 238 ? 37.883 17.279 -36.040 1.00 93.44 238 HIS A N 1
ATOM 1900 C CA . HIS A 1 238 ? 37.197 16.346 -36.928 1.00 93.44 238 HIS A CA 1
ATOM 1901 C C . HIS A 1 238 ? 36.373 15.291 -36.166 1.00 93.44 238 HIS A C 1
ATOM 1903 O O . HIS A 1 238 ? 35.227 15.029 -36.528 1.00 93.44 238 HIS A O 1
ATOM 1909 N N . ALA A 1 239 ? 36.901 14.740 -35.070 1.00 92.00 239 ALA A N 1
ATOM 1910 C CA . ALA A 1 239 ? 36.194 13.788 -34.215 1.00 92.00 239 ALA A CA 1
ATOM 1911 C C . ALA A 1 239 ? 34.879 14.373 -33.682 1.00 92.00 239 ALA A C 1
ATOM 1913 O O . ALA A 1 239 ? 33.831 13.761 -33.844 1.00 92.00 239 ALA A O 1
ATOM 1914 N N . ARG A 1 240 ? 34.900 15.625 -33.200 1.00 92.00 240 ARG A N 1
ATOM 1915 C CA . ARG A 1 240 ? 33.687 16.344 -32.769 1.00 92.00 240 ARG A CA 1
ATOM 1916 C C . ARG A 1 240 ? 32.637 16.475 -33.873 1.00 92.00 240 ARG A C 1
ATOM 1918 O O . ARG A 1 240 ? 31.444 16.453 -33.582 1.00 92.00 240 ARG A O 1
ATOM 1925 N N . LEU A 1 241 ? 33.058 16.675 -35.124 1.00 94.00 241 LEU A N 1
ATOM 1926 C CA . LEU A 1 241 ? 32.138 16.707 -36.265 1.00 94.00 241 LEU A CA 1
ATOM 1927 C C . LEU A 1 241 ? 31.513 15.325 -36.494 1.00 94.00 241 LEU A C 1
ATOM 1929 O O . LEU A 1 241 ? 30.301 15.234 -36.682 1.00 94.00 241 LEU A O 1
ATOM 1933 N N . CYS A 1 242 ? 32.319 14.265 -36.416 1.00 92.31 242 CYS A N 1
ATOM 1934 C CA . CYS A 1 242 ? 31.858 12.889 -36.581 1.00 92.31 242 CYS A CA 1
ATOM 1935 C C . CYS A 1 242 ? 30.918 12.445 -35.451 1.00 92.31 242 CYS A C 1
ATOM 1937 O O . CYS A 1 242 ? 29.884 11.849 -35.735 1.00 92.31 242 CYS A O 1
ATOM 1939 N N . ASP A 1 243 ? 31.209 12.795 -34.195 1.00 90.38 243 ASP A N 1
ATOM 1940 C CA . ASP A 1 243 ? 30.336 12.519 -33.047 1.00 90.38 243 ASP A CA 1
ATOM 1941 C C . ASP A 1 243 ? 28.967 13.181 -33.202 1.00 90.38 243 ASP A C 1
ATOM 1943 O O . ASP A 1 243 ? 27.929 12.559 -32.952 1.00 90.38 243 ASP A O 1
ATOM 1947 N N . ARG A 1 244 ? 28.947 14.449 -33.642 1.00 91.94 244 ARG A N 1
ATOM 1948 C CA . ARG A 1 244 ? 27.696 15.167 -33.923 1.00 91.94 244 ARG A CA 1
ATOM 1949 C C . ARG A 1 244 ? 26.901 14.477 -35.020 1.00 91.94 244 ARG A C 1
ATOM 1951 O O . ARG A 1 244 ? 25.709 14.247 -34.841 1.00 91.94 244 ARG A O 1
ATOM 1958 N N . TRP A 1 245 ? 27.558 14.120 -36.120 1.00 92.44 245 TRP A N 1
ATOM 1959 C CA . TRP A 1 245 ? 26.928 13.394 -37.218 1.00 92.44 245 TRP A CA 1
ATOM 1960 C C . TRP A 1 245 ? 26.365 12.039 -36.764 1.00 92.44 245 TRP A C 1
ATOM 1962 O O . TRP A 1 245 ? 25.198 11.740 -37.009 1.00 92.44 245 TRP A O 1
ATOM 1972 N N . GLN A 1 246 ? 27.144 11.241 -36.033 1.00 89.94 246 GLN A N 1
ATOM 1973 C CA . GLN A 1 246 ? 26.713 9.932 -35.542 1.00 89.94 246 GLN A CA 1
ATOM 1974 C C . GLN A 1 246 ? 25.526 10.049 -34.574 1.00 89.94 246 GLN A C 1
ATOM 1976 O O . GLN A 1 246 ? 24.581 9.259 -34.649 1.00 89.94 246 GLN A O 1
ATOM 1981 N N . SER A 1 247 ? 25.551 11.053 -33.694 1.00 89.75 247 SER A N 1
ATOM 1982 C CA . SER A 1 247 ? 24.449 11.353 -32.772 1.00 89.75 247 SER A CA 1
ATOM 1983 C C . SER A 1 247 ? 23.179 11.750 -33.523 1.00 89.75 247 SER A C 1
ATOM 1985 O O . SER A 1 247 ? 22.086 11.309 -33.169 1.00 89.75 247 SER A O 1
ATOM 1987 N N . GLU A 1 248 ? 23.319 12.543 -34.584 1.00 90.88 248 GLU A N 1
ATOM 1988 C CA . GLU A 1 248 ? 22.215 12.975 -35.435 1.00 90.88 248 GLU A CA 1
ATOM 1989 C C . GLU A 1 248 ? 21.574 11.797 -36.179 1.00 90.88 248 GLU A C 1
ATOM 1991 O O . GLU A 1 248 ? 20.361 11.603 -36.099 1.00 90.88 248 GLU A O 1
ATOM 1996 N N . VAL A 1 249 ? 22.381 10.939 -36.810 1.00 88.25 249 VAL A N 1
ATOM 1997 C CA . VAL A 1 249 ? 21.901 9.716 -37.477 1.00 88.25 249 VAL A CA 1
ATOM 1998 C C . VAL A 1 249 ? 21.187 8.793 -36.482 1.00 88.25 249 VAL A C 1
ATOM 2000 O O . VAL A 1 249 ? 20.104 8.272 -36.767 1.00 88.25 249 VAL A O 1
ATOM 2003 N N . ALA A 1 250 ? 21.749 8.608 -35.282 1.00 88.62 250 ALA A N 1
ATOM 2004 C CA . ALA A 1 250 ? 21.121 7.806 -34.234 1.00 88.62 250 ALA A CA 1
ATOM 2005 C C . ALA A 1 250 ? 19.778 8.402 -33.775 1.00 88.62 250 ALA A C 1
ATOM 2007 O O . ALA A 1 250 ? 18.806 7.664 -33.579 1.00 88.62 250 ALA A O 1
ATOM 2008 N N . ARG A 1 251 ? 19.699 9.731 -33.644 1.00 90.50 251 ARG A N 1
ATOM 2009 C CA . ARG A 1 251 ? 18.481 10.462 -33.275 1.00 90.50 251 ARG A CA 1
ATOM 2010 C C . ARG A 1 251 ? 17.398 10.334 -34.343 1.00 90.50 251 ARG A C 1
ATOM 2012 O O . ARG A 1 251 ? 16.255 10.040 -33.995 1.00 90.50 251 ARG A O 1
ATOM 2019 N N . GLN A 1 252 ? 17.745 10.500 -35.618 1.00 90.25 252 GLN A N 1
ATOM 2020 C CA . GLN A 1 252 ? 16.819 10.315 -36.738 1.00 90.25 252 GLN A CA 1
ATOM 2021 C C . GLN A 1 252 ? 16.263 8.892 -36.749 1.00 90.25 252 GLN A C 1
ATOM 2023 O O . GLN A 1 252 ? 15.046 8.701 -36.730 1.00 90.25 252 GLN A O 1
ATOM 2028 N N . ARG A 1 253 ? 17.135 7.883 -36.624 1.00 88.50 253 ARG A N 1
ATOM 2029 C CA . ARG A 1 253 ? 16.702 6.484 -36.562 1.00 88.50 253 ARG A CA 1
ATOM 2030 C C . ARG A 1 253 ? 15.796 6.199 -35.364 1.00 88.50 253 ARG A C 1
ATOM 2032 O O . ARG A 1 253 ? 14.822 5.456 -35.482 1.00 88.50 253 ARG A O 1
ATOM 2039 N N . ALA A 1 254 ? 16.098 6.770 -34.200 1.00 89.88 254 ALA A N 1
ATOM 2040 C CA . ALA A 1 254 ? 15.247 6.641 -33.021 1.00 89.88 254 ALA A CA 1
ATOM 2041 C C . ALA A 1 254 ? 13.871 7.294 -33.236 1.00 89.88 254 ALA A C 1
ATOM 2043 O O . ALA A 1 254 ? 12.861 6.715 -32.829 1.00 89.88 254 ALA A O 1
ATOM 2044 N N . SER A 1 255 ? 13.832 8.451 -33.903 1.00 92.12 255 SER A N 1
ATOM 2045 C CA . SER A 1 255 ? 12.602 9.156 -34.274 1.00 92.12 255 SER A CA 1
ATOM 2046 C C . SER A 1 255 ? 11.738 8.321 -35.219 1.00 92.12 255 SER A C 1
ATOM 2048 O O . SER A 1 255 ? 10.574 8.084 -34.915 1.00 92.12 255 SER A O 1
ATOM 2050 N N . GLU A 1 256 ? 12.311 7.780 -36.299 1.00 92.50 256 GLU A N 1
ATOM 2051 C CA . GLU A 1 256 ? 11.609 6.885 -37.234 1.00 92.50 256 GLU A CA 1
ATOM 2052 C C . GLU A 1 256 ? 10.967 5.693 -36.512 1.00 92.50 256 GLU A C 1
ATOM 2054 O O . GLU A 1 256 ? 9.788 5.386 -36.691 1.00 92.50 256 GLU A O 1
ATOM 2059 N N . LEU A 1 257 ? 11.734 5.022 -35.645 1.00 91.44 257 LEU A N 1
ATOM 2060 C CA . LEU A 1 257 ? 11.232 3.882 -34.880 1.00 91.44 257 LEU A CA 1
ATOM 2061 C C . LEU A 1 257 ? 10.133 4.295 -33.891 1.00 91.44 257 LEU A C 1
ATOM 2063 O O . LEU A 1 257 ? 9.218 3.510 -33.640 1.00 91.44 257 LEU A O 1
ATOM 2067 N N . ASN A 1 258 ? 10.211 5.497 -33.317 1.00 90.31 258 ASN A N 1
ATOM 2068 C CA . ASN A 1 258 ? 9.172 6.031 -32.438 1.00 90.31 258 ASN A CA 1
ATOM 2069 C C . ASN A 1 258 ? 7.885 6.354 -33.200 1.00 90.31 258 ASN A C 1
ATOM 2071 O O . ASN A 1 258 ? 6.814 6.017 -32.699 1.00 90.31 258 ASN A O 1
ATOM 2075 N N . GLU A 1 259 ? 7.975 6.895 -34.413 1.00 92.75 259 GLU A N 1
ATOM 2076 C CA . GLU A 1 259 ? 6.803 7.129 -35.262 1.00 92.75 259 GLU A CA 1
ATOM 2077 C C . GLU A 1 259 ? 6.105 5.819 -35.644 1.00 92.75 259 GLU A C 1
ATOM 2079 O O . GLU A 1 259 ? 4.880 5.723 -35.578 1.00 92.75 259 GLU A O 1
ATOM 2084 N N . ILE A 1 260 ? 6.861 4.755 -35.950 1.00 92.38 260 ILE A N 1
ATOM 2085 C CA . ILE A 1 260 ? 6.269 3.425 -36.188 1.00 92.38 260 ILE A CA 1
ATOM 2086 C C . ILE A 1 260 ? 5.560 2.909 -34.924 1.00 92.38 260 ILE A C 1
ATOM 2088 O O . ILE A 1 260 ? 4.438 2.408 -35.000 1.00 92.38 260 ILE A O 1
ATOM 2092 N N . ARG A 1 261 ? 6.179 3.045 -33.741 1.00 91.25 261 ARG A N 1
ATOM 2093 C CA . ARG A 1 261 ? 5.552 2.639 -32.467 1.00 91.25 261 ARG A CA 1
ATOM 2094 C C . ARG A 1 261 ? 4.276 3.430 -32.182 1.00 91.25 261 ARG A C 1
ATOM 2096 O O . ARG A 1 261 ? 3.311 2.854 -31.685 1.00 91.25 261 ARG A O 1
ATOM 2103 N N . LYS A 1 262 ? 4.275 4.732 -32.479 1.00 90.31 262 LYS A N 1
ATOM 2104 C CA . LYS A 1 262 ? 3.125 5.621 -32.298 1.00 90.31 262 LYS A CA 1
ATOM 2105 C C . LYS A 1 262 ? 1.960 5.191 -33.189 1.00 90.31 262 LYS A C 1
ATOM 2107 O O . LYS A 1 262 ? 0.899 4.881 -32.654 1.00 90.31 262 LYS A O 1
ATOM 2112 N N . ARG A 1 263 ? 2.193 5.038 -34.498 1.00 92.88 263 ARG A N 1
ATOM 2113 C CA . ARG A 1 263 ? 1.171 4.568 -35.451 1.00 92.88 263 ARG A CA 1
ATOM 2114 C C . ARG A 1 263 ? 0.623 3.191 -35.076 1.00 92.88 263 ARG A C 1
ATOM 2116 O O . ARG A 1 263 ? -0.588 2.987 -35.051 1.00 92.88 263 ARG A O 1
ATOM 2123 N N . ARG A 1 264 ? 1.497 2.257 -34.678 1.00 93.56 264 ARG A N 1
ATOM 2124 C CA . ARG A 1 264 ? 1.080 0.940 -34.170 1.00 93.56 264 ARG A CA 1
ATOM 2125 C C . ARG A 1 264 ? 0.171 1.058 -32.945 1.00 93.56 264 ARG A C 1
ATOM 2127 O O . ARG A 1 264 ? -0.855 0.385 -32.881 1.00 93.56 264 ARG A O 1
ATOM 2134 N N . LYS A 1 265 ? 0.554 1.878 -31.963 1.00 91.12 265 LYS A N 1
ATOM 2135 C CA . LYS A 1 265 ? -0.227 2.101 -30.740 1.00 91.12 265 LYS A CA 1
ATOM 2136 C C . LYS A 1 265 ? -1.610 2.659 -31.067 1.00 91.12 265 LYS A C 1
ATOM 2138 O O . LYS A 1 265 ? -2.592 2.157 -30.531 1.00 91.12 265 LYS A O 1
ATOM 2143 N N . GLU A 1 266 ? -1.683 3.673 -31.922 1.00 91.19 266 GLU A N 1
ATOM 2144 C CA . GLU A 1 266 ? -2.942 4.298 -32.340 1.00 91.19 266 GLU A CA 1
ATOM 2145 C C . GLU A 1 266 ? -3.864 3.283 -33.028 1.00 91.19 266 GLU A C 1
ATOM 2147 O O . GLU A 1 266 ? -5.025 3.158 -32.642 1.00 91.19 266 GLU A O 1
ATOM 2152 N N . ALA A 1 267 ? -3.326 2.467 -33.940 1.00 93.88 267 ALA A N 1
ATOM 2153 C CA . ALA A 1 267 ? -4.083 1.405 -34.600 1.00 93.88 267 ALA A CA 1
ATOM 2154 C C . ALA A 1 267 ? -4.614 0.346 -33.612 1.00 93.88 267 ALA A C 1
ATOM 2156 O O . ALA A 1 267 ? -5.771 -0.062 -33.703 1.00 93.88 267 ALA A O 1
ATOM 2157 N N . ILE A 1 268 ? -3.797 -0.077 -32.638 1.00 93.44 268 ILE A N 1
ATOM 2158 C CA . ILE A 1 268 ? -4.219 -1.024 -31.591 1.00 93.44 268 ILE A CA 1
ATOM 2159 C C . ILE A 1 268 ? -5.325 -0.420 -30.720 1.00 93.44 268 ILE A C 1
ATOM 2161 O O . ILE A 1 268 ? -6.309 -1.097 -30.433 1.00 93.44 268 ILE A O 1
ATOM 2165 N N . ILE A 1 269 ? -5.176 0.840 -30.299 1.00 91.19 269 ILE A N 1
ATOM 2166 C CA . ILE A 1 269 ? -6.186 1.533 -29.490 1.00 91.19 269 ILE A CA 1
ATOM 2167 C C . ILE A 1 269 ? -7.506 1.632 -30.256 1.00 91.19 269 ILE A C 1
ATOM 2169 O O . ILE A 1 269 ? -8.541 1.324 -29.674 1.00 91.19 269 ILE A O 1
ATOM 2173 N N . SER A 1 270 ? -7.479 1.993 -31.544 1.00 93.19 270 SER A N 1
ATOM 2174 C CA . SER A 1 270 ? -8.688 2.028 -32.380 1.00 93.19 270 SER A CA 1
ATOM 2175 C C . SER A 1 270 ? -9.373 0.664 -32.417 1.00 93.19 270 SER A C 1
ATOM 2177 O O . SER A 1 270 ? -10.538 0.560 -32.059 1.00 93.19 270 SER A O 1
ATOM 2179 N N . LYS A 1 271 ? -8.632 -0.411 -32.724 1.00 94.69 271 LYS A N 1
ATOM 2180 C CA . LYS A 1 271 ? -9.206 -1.764 -32.778 1.00 94.69 271 LYS A CA 1
ATOM 2181 C C . LYS A 1 271 ? -9.776 -2.228 -31.432 1.00 94.69 271 LYS A C 1
ATOM 2183 O O . LYS A 1 271 ? -10.742 -2.981 -31.412 1.00 94.69 271 LYS A O 1
ATOM 2188 N N . LEU A 1 272 ? -9.186 -1.823 -30.303 1.00 93.44 272 LEU A N 1
ATOM 2189 C CA . LEU A 1 272 ? -9.738 -2.114 -28.974 1.00 93.44 272 LEU A CA 1
ATOM 2190 C C . LEU A 1 272 ? -11.010 -1.302 -28.687 1.00 93.44 272 LEU A C 1
ATOM 2192 O O . LEU A 1 272 ? -11.938 -1.845 -28.092 1.00 93.44 272 LEU A O 1
ATOM 2196 N N . ARG A 1 273 ? -11.088 -0.042 -29.134 1.00 92.69 273 ARG A N 1
ATOM 2197 C CA . ARG A 1 273 ? -12.319 0.763 -29.051 1.00 92.69 273 ARG A CA 1
ATOM 2198 C C . ARG A 1 273 ? -13.452 0.149 -29.864 1.00 92.69 273 ARG A C 1
ATOM 2200 O O . ARG A 1 273 ? -14.553 0.044 -29.340 1.00 92.69 273 ARG A O 1
ATOM 2207 N N . ASP A 1 274 ? -13.162 -0.329 -31.073 1.00 94.25 274 ASP A N 1
ATOM 2208 C CA . ASP A 1 274 ? -14.141 -1.006 -31.938 1.00 94.25 274 ASP A CA 1
ATOM 2209 C C . ASP A 1 274 ? -14.705 -2.285 -31.288 1.00 94.25 274 ASP A C 1
ATOM 2211 O O . ASP A 1 274 ? -15.818 -2.707 -31.580 1.00 94.25 274 ASP A O 1
ATOM 2215 N N . LEU A 1 275 ? -13.944 -2.900 -30.375 1.00 93.44 275 LEU A N 1
ATOM 2216 C CA . LEU A 1 275 ? -14.363 -4.054 -29.573 1.00 93.44 275 LEU A CA 1
ATOM 2217 C C . LEU A 1 275 ? -15.108 -3.669 -28.279 1.00 93.44 275 LEU A C 1
ATOM 2219 O O . LEU A 1 275 ? -15.381 -4.545 -27.461 1.00 93.44 275 LEU A O 1
ATOM 2223 N N . GLY A 1 276 ? -15.411 -2.386 -28.073 1.00 92.00 276 GLY A N 1
ATOM 2224 C CA . GLY A 1 276 ? -16.158 -1.891 -26.915 1.00 92.00 276 GLY A CA 1
ATOM 2225 C C . GLY A 1 276 ? -15.309 -1.545 -25.690 1.00 92.00 276 GLY A C 1
ATOM 2226 O O . GLY A 1 276 ? -15.869 -1.283 -24.633 1.00 92.00 276 GLY A O 1
ATOM 2227 N N . TRP A 1 277 ? -13.977 -1.504 -25.805 1.00 90.75 277 TRP A N 1
ATOM 2228 C CA . TRP A 1 277 ? -13.079 -1.210 -24.674 1.00 90.75 277 TRP A CA 1
ATOM 2229 C C . TRP A 1 277 ? -12.722 0.275 -24.518 1.00 90.75 277 TRP A C 1
ATOM 2231 O O . TRP A 1 277 ? -11.701 0.619 -23.919 1.00 90.75 277 TRP A O 1
ATOM 2241 N N . GLY A 1 278 ? -13.498 1.175 -25.129 1.00 86.56 278 GLY A N 1
ATOM 2242 C CA . GLY A 1 278 ? -13.211 2.611 -25.104 1.00 86.56 278 GLY A CA 1
ATOM 2243 C C . GLY A 1 278 ? -13.228 3.191 -23.692 1.00 86.56 278 GLY A C 1
ATOM 2244 O O . GLY A 1 278 ? -12.325 3.942 -23.330 1.00 86.56 278 GLY A O 1
ATOM 2245 N N . GLU A 1 279 ? -14.195 2.773 -22.879 1.00 83.88 279 GLU A N 1
ATOM 2246 C CA . GLU A 1 279 ? -14.359 3.254 -21.510 1.00 83.88 279 GLU A CA 1
ATOM 2247 C C . GLU A 1 279 ? -13.149 2.891 -20.632 1.00 83.88 279 GLU A C 1
ATOM 2249 O O . GLU A 1 279 ? -12.582 3.748 -19.960 1.00 83.88 279 GLU A O 1
ATOM 2254 N N . GLU A 1 280 ? -12.659 1.651 -20.698 1.00 84.25 280 GLU A N 1
ATOM 2255 C CA . GLU A 1 280 ? -11.495 1.193 -19.928 1.00 84.25 280 GLU A CA 1
ATOM 2256 C C . GLU A 1 280 ? -10.165 1.776 -20.434 1.00 84.25 280 GLU A C 1
ATOM 2258 O O . GLU A 1 280 ? -9.152 1.754 -19.723 1.00 84.25 280 GLU A O 1
ATOM 2263 N N . ILE A 1 281 ? -10.134 2.277 -21.673 1.00 83.06 281 ILE A N 1
ATOM 2264 C CA . ILE A 1 281 ? -8.990 3.015 -22.221 1.00 83.06 281 ILE A CA 1
ATOM 2265 C C . ILE A 1 281 ? -8.988 4.455 -21.699 1.00 83.06 281 ILE A C 1
ATOM 2267 O O . ILE A 1 281 ? -7.915 4.961 -21.350 1.00 83.06 281 ILE A O 1
ATOM 2271 N N . ASP A 1 282 ? -10.158 5.092 -21.649 1.00 79.19 282 ASP A N 1
ATOM 2272 C CA . ASP A 1 282 ? -10.335 6.511 -21.322 1.00 79.19 282 ASP A CA 1
ATOM 2273 C C . ASP A 1 282 ? -10.511 6.806 -19.841 1.00 79.19 282 ASP A C 1
ATOM 2275 O O . ASP A 1 282 ? -10.343 7.953 -19.437 1.00 79.19 282 ASP A O 1
ATOM 2279 N N . ASN A 1 283 ? -10.818 5.806 -19.018 1.00 71.44 283 ASN A N 1
ATOM 2280 C CA . ASN A 1 283 ? -11.002 6.028 -17.594 1.00 71.44 283 ASN A CA 1
ATOM 2281 C C . ASN A 1 283 ? -9.679 6.472 -16.931 1.00 71.44 283 ASN A C 1
ATOM 2283 O O . ASN A 1 283 ? -8.766 5.677 -16.691 1.00 71.44 283 ASN A O 1
ATOM 2287 N N . GLU A 1 284 ? -9.575 7.778 -16.665 1.00 56.50 284 GLU A N 1
ATOM 2288 C CA . GLU A 1 284 ? -8.439 8.440 -16.011 1.00 56.50 284 GLU A CA 1
ATOM 2289 C C . GLU A 1 284 ? -8.650 8.647 -14.495 1.00 56.50 284 GLU A C 1
ATOM 2291 O O . GLU A 1 284 ? -7.773 9.198 -13.824 1.00 56.50 284 GLU A O 1
ATOM 2296 N N . ARG A 1 285 ? -9.784 8.210 -13.921 1.00 51.47 285 ARG A N 1
ATOM 2297 C CA . ARG A 1 285 ? -10.112 8.451 -12.505 1.00 51.47 285 ARG A CA 1
ATOM 2298 C C . ARG A 1 285 ? -9.331 7.505 -11.571 1.00 51.47 285 ARG A C 1
ATOM 2300 O O . ARG A 1 285 ? -9.523 6.294 -11.565 1.00 51.47 285 ARG A O 1
ATOM 2307 N N . GLY A 1 286 ? -8.464 8.082 -10.729 1.00 52.31 286 GLY A N 1
ATOM 2308 C CA . GLY A 1 286 ? -7.840 7.427 -9.565 1.00 52.31 286 GLY A CA 1
ATOM 2309 C C . GLY A 1 286 ? -6.542 6.640 -9.822 1.00 52.31 286 GLY A C 1
ATOM 2310 O O . GLY A 1 286 ? -5.982 6.664 -10.913 1.00 52.31 286 GLY A O 1
ATOM 2311 N N . SER A 1 287 ? -6.049 5.948 -8.780 1.00 49.34 287 SER A N 1
ATOM 2312 C CA . SER A 1 287 ? -4.814 5.118 -8.661 1.00 49.34 287 SER A CA 1
ATOM 2313 C C . SER A 1 287 ? -4.409 4.265 -9.895 1.00 49.34 287 SER A C 1
ATOM 2315 O O . SER A 1 287 ? -3.250 3.875 -10.070 1.00 49.34 287 SER A O 1
ATOM 2317 N N . TYR A 1 288 ? -5.335 4.060 -10.828 1.00 52.12 288 TYR A N 1
ATOM 2318 C CA . TYR A 1 288 ? -5.213 3.387 -12.120 1.00 52.12 288 TYR A CA 1
ATOM 2319 C C . TYR A 1 288 ? -4.331 4.073 -13.175 1.00 52.12 288 TYR A C 1
ATOM 2321 O O . TYR A 1 288 ? -4.143 3.522 -14.264 1.00 52.12 288 TYR A O 1
ATOM 2329 N N . ARG A 1 289 ? -3.684 5.206 -12.868 1.00 51.06 289 ARG A N 1
ATOM 2330 C CA . ARG A 1 289 ? -2.657 5.814 -13.745 1.00 51.06 289 ARG A CA 1
ATOM 2331 C C . ARG A 1 289 ? -1.555 4.810 -14.134 1.00 51.06 289 ARG A C 1
ATOM 2333 O O . ARG A 1 289 ? -1.064 4.819 -15.268 1.00 51.06 289 ARG A O 1
ATOM 2340 N N . ARG A 1 290 ? -1.211 3.874 -13.234 1.00 52.59 290 ARG A N 1
ATOM 2341 C CA . ARG A 1 290 ? -0.305 2.744 -13.535 1.00 52.59 290 ARG A CA 1
ATOM 2342 C C . ARG A 1 290 ? -0.874 1.801 -14.608 1.00 52.59 290 ARG A C 1
ATOM 2344 O O . ARG A 1 290 ? -0.120 1.311 -15.437 1.00 52.59 290 ARG A O 1
ATOM 2351 N N . SER A 1 291 ? -2.186 1.606 -14.683 1.00 51.56 291 SER A N 1
ATOM 2352 C CA . SER A 1 291 ? -2.836 0.671 -15.615 1.00 51.56 291 SER A CA 1
ATOM 2353 C C . SER A 1 291 ? -2.976 1.209 -17.047 1.00 51.56 291 SER A C 1
ATOM 2355 O O . SER A 1 291 ? -2.841 0.442 -18.006 1.00 51.56 291 SER A O 1
ATOM 2357 N N . ARG A 1 292 ? -3.154 2.525 -17.255 1.00 57.78 292 ARG A N 1
ATOM 2358 C CA . ARG A 1 292 ? -2.981 3.146 -18.593 1.00 57.78 292 ARG A CA 1
ATOM 2359 C C . ARG A 1 292 ? -1.542 2.967 -19.090 1.00 57.78 292 ARG A C 1
ATOM 2361 O O . ARG A 1 292 ? -1.308 2.661 -20.259 1.00 57.78 292 ARG A O 1
ATOM 2368 N N . THR A 1 293 ? -0.592 3.039 -18.161 1.00 63.62 293 THR A N 1
ATOM 2369 C CA . THR A 1 293 ? 0.833 2.797 -18.409 1.00 63.62 293 THR A CA 1
ATOM 2370 C C . THR A 1 293 ? 1.109 1.340 -18.815 1.00 63.62 293 THR A C 1
ATOM 2372 O O . THR A 1 293 ? 1.934 1.122 -19.698 1.00 63.62 293 THR A O 1
ATOM 2375 N N . LEU A 1 294 ? 0.382 0.350 -18.272 1.00 74.94 294 LEU A N 1
ATOM 2376 C CA . LEU A 1 294 ? 0.536 -1.070 -18.636 1.00 74.94 294 LEU A CA 1
ATOM 2377 C C . LEU A 1 294 ? 0.208 -1.360 -20.107 1.00 74.94 294 LEU A C 1
ATOM 2379 O O . LEU A 1 294 ? 0.988 -2.040 -20.765 1.00 74.94 294 LEU A O 1
ATOM 2383 N N . LEU A 1 295 ? -0.892 -0.816 -20.647 1.00 82.19 295 LEU A N 1
ATOM 2384 C CA . LEU A 1 295 ? -1.237 -1.005 -22.066 1.00 82.19 295 LEU A CA 1
ATOM 2385 C C . LEU A 1 295 ? -0.227 -0.294 -22.981 1.00 82.19 295 LEU A C 1
ATOM 2387 O O . LEU A 1 295 ? 0.261 -0.881 -23.943 1.00 82.19 295 LEU A O 1
ATOM 2391 N N . ILE A 1 296 ? 0.126 0.958 -22.662 1.00 79.94 296 ILE A N 1
ATOM 2392 C CA . ILE A 1 296 ? 1.049 1.768 -23.476 1.00 79.94 296 ILE A CA 1
ATOM 2393 C C . ILE A 1 296 ? 2.460 1.166 -23.492 1.00 79.94 296 ILE A C 1
ATOM 2395 O O . ILE A 1 296 ? 3.131 1.186 -24.525 1.00 79.94 296 ILE A O 1
ATOM 2399 N N . ASN A 1 297 ? 2.905 0.611 -22.365 1.00 82.88 297 ASN A N 1
ATOM 2400 C CA . ASN A 1 297 ? 4.223 -0.003 -22.238 1.00 82.88 297 ASN A CA 1
ATOM 2401 C C . ASN A 1 297 ? 4.229 -1.503 -22.543 1.00 82.88 297 ASN A C 1
ATOM 2403 O O . ASN A 1 297 ? 5.286 -2.127 -22.431 1.00 82.88 297 ASN A O 1
ATOM 2407 N N . HIS A 1 298 ? 3.097 -2.084 -22.949 1.00 88.62 298 HIS A N 1
ATOM 2408 C CA . HIS A 1 298 ? 3.017 -3.510 -23.218 1.00 88.62 298 HIS A CA 1
ATOM 2409 C C . HIS A 1 298 ? 3.974 -3.908 -24.362 1.00 88.62 298 HIS A C 1
ATOM 2411 O O . HIS A 1 298 ? 3.980 -3.250 -25.412 1.00 88.62 298 HIS A O 1
ATOM 2417 N N . PRO A 1 299 ? 4.754 -5.001 -24.232 1.00 90.12 299 PRO A N 1
ATOM 2418 C CA . PRO A 1 299 ? 5.729 -5.408 -25.245 1.00 90.12 299 PRO A CA 1
ATOM 2419 C C . PRO A 1 299 ? 5.144 -5.655 -26.639 1.00 90.12 299 PRO A C 1
ATOM 2421 O O . PRO A 1 299 ? 5.847 -5.454 -27.623 1.00 90.12 299 PRO A O 1
ATOM 2424 N N . LEU A 1 300 ? 3.872 -6.064 -26.750 1.00 91.62 300 LEU A N 1
ATOM 2425 C CA . LEU A 1 300 ? 3.187 -6.258 -28.044 1.00 91.62 300 LEU A CA 1
ATOM 2426 C C . LEU A 1 300 ? 2.758 -4.936 -28.710 1.00 91.62 300 LEU A C 1
ATOM 2428 O O . LEU A 1 300 ? 2.559 -4.887 -29.930 1.00 91.62 300 LEU A O 1
ATOM 2432 N N . VAL A 1 301 ? 2.637 -3.867 -27.918 1.00 90.31 301 VAL A N 1
ATOM 2433 C CA . VAL A 1 301 ? 2.222 -2.527 -28.358 1.00 90.31 301 VAL A CA 1
ATOM 2434 C C . VAL A 1 301 ? 3.442 -1.675 -28.711 1.00 90.31 301 VAL A C 1
ATOM 2436 O O . VAL A 1 301 ? 3.455 -1.031 -29.753 1.00 90.31 301 VAL A O 1
ATOM 2439 N N . ARG A 1 302 ? 4.518 -1.725 -27.915 1.00 89.25 302 ARG A N 1
ATOM 2440 C CA . ARG A 1 302 ? 5.721 -0.879 -28.082 1.00 89.25 302 ARG A CA 1
ATOM 2441 C C . ARG A 1 302 ? 6.706 -1.366 -29.167 1.00 89.25 302 ARG A C 1
ATOM 2443 O O . ARG A 1 302 ? 7.873 -0.962 -29.194 1.00 89.25 302 ARG A O 1
ATOM 2450 N N . GLN A 1 303 ? 6.271 -2.236 -30.077 1.00 89.62 303 GLN A N 1
ATOM 2451 C CA . GLN A 1 303 ? 7.129 -2.771 -31.140 1.00 89.62 303 GLN A CA 1
ATOM 2452 C C . GLN A 1 303 ? 7.262 -1.773 -32.297 1.00 89.62 303 GLN A C 1
ATOM 2454 O O . GLN A 1 303 ? 6.252 -1.232 -32.744 1.00 89.62 303 GLN A O 1
ATOM 2459 N N . PRO A 1 304 ? 8.472 -1.554 -32.843 1.00 90.81 304 PRO A N 1
ATOM 2460 C CA . PRO A 1 304 ? 8.664 -0.733 -34.034 1.00 90.81 304 PRO A CA 1
ATOM 2461 C C . PRO A 1 304 ? 8.343 -1.539 -35.307 1.00 90.81 304 PRO A C 1
ATOM 2463 O O . PRO A 1 304 ? 9.203 -1.753 -36.157 1.00 90.81 304 PRO A O 1
ATOM 2466 N N . LYS A 1 305 ? 7.111 -2.051 -35.409 1.00 91.12 305 LYS A N 1
ATOM 2467 C CA . LYS A 1 305 ? 6.617 -2.814 -36.562 1.00 91.12 305 LYS A CA 1
ATOM 2468 C C . LYS A 1 305 ? 5.169 -2.441 -36.851 1.00 91.12 305 LYS A C 1
ATOM 2470 O O . LYS A 1 305 ? 4.356 -2.407 -35.929 1.00 91.12 305 LYS A O 1
ATOM 2475 N N . GLU A 1 306 ? 4.842 -2.234 -38.121 1.00 90.06 306 GLU A N 1
ATOM 2476 C CA . GLU A 1 306 ? 3.468 -1.937 -38.533 1.00 90.06 306 GLU A CA 1
ATOM 2477 C C . GLU A 1 306 ? 2.487 -3.028 -38.087 1.00 90.06 306 GLU A C 1
ATOM 2479 O O . GLU A 1 306 ? 2.825 -4.218 -37.996 1.00 90.06 306 GLU A O 1
ATOM 2484 N N . LEU A 1 307 ? 1.265 -2.610 -37.763 1.00 93.62 307 LEU A N 1
ATOM 2485 C CA . LEU A 1 307 ? 0.189 -3.530 -37.428 1.00 93.62 307 LEU A CA 1
ATOM 2486 C C . LEU A 1 307 ? -0.458 -4.024 -38.723 1.00 93.62 307 LEU A C 1
ATOM 2488 O O . LEU A 1 307 ? -1.036 -3.244 -39.467 1.00 93.62 307 LEU A O 1
ATOM 2492 N N . THR A 1 308 ? -0.372 -5.325 -38.983 1.00 93.56 308 THR A N 1
ATOM 2493 C CA . THR A 1 308 ? -1.146 -5.980 -40.045 1.00 93.56 308 THR A CA 1
ATOM 2494 C C . THR A 1 308 ? -2.286 -6.783 -39.435 1.00 93.56 308 THR A C 1
ATOM 2496 O O . THR A 1 308 ? -2.194 -7.181 -38.273 1.00 93.56 308 THR A O 1
ATOM 2499 N N . GLU A 1 309 ? -3.322 -7.099 -40.215 1.00 93.00 309 GLU A N 1
ATOM 2500 C CA . GLU A 1 309 ? -4.460 -7.905 -39.736 1.00 93.00 309 GLU A CA 1
ATOM 2501 C C . GLU A 1 309 ? -4.023 -9.267 -39.176 1.00 93.00 309 GLU A C 1
ATOM 2503 O O . GLU A 1 309 ? -4.468 -9.693 -38.112 1.00 93.00 309 GLU A O 1
ATOM 2508 N N . ARG A 1 310 ? -3.044 -9.920 -39.817 1.00 92.50 310 ARG A N 1
ATOM 2509 C CA . ARG A 1 310 ? -2.461 -11.166 -39.297 1.00 92.50 310 ARG A CA 1
ATOM 2510 C C . ARG A 1 310 ? -1.815 -10.976 -37.921 1.00 92.50 310 ARG A C 1
ATOM 2512 O O . ARG A 1 310 ? -1.959 -11.830 -37.053 1.00 92.50 310 ARG A O 1
ATOM 2519 N N . ILE A 1 311 ? -1.073 -9.885 -37.722 1.00 92.69 311 ILE A N 1
ATOM 2520 C CA . ILE A 1 311 ? -0.430 -9.596 -36.431 1.00 92.69 311 ILE A CA 1
ATOM 2521 C C . ILE A 1 311 ? -1.488 -9.253 -35.385 1.00 92.69 311 ILE A C 1
ATOM 2523 O O . ILE A 1 311 ? -1.372 -9.708 -34.251 1.00 92.69 311 ILE A O 1
ATOM 2527 N N . TRP A 1 312 ? -2.507 -8.481 -35.765 1.00 95.38 312 TRP A N 1
ATOM 2528 C CA . TRP A 1 312 ? -3.624 -8.127 -34.900 1.00 95.38 312 TRP A CA 1
ATOM 2529 C C . TRP A 1 312 ? -4.323 -9.374 -34.354 1.00 95.38 312 TRP A C 1
ATOM 2531 O O . TRP A 1 312 ? -4.421 -9.520 -33.140 1.00 95.38 312 TRP A O 1
ATOM 2541 N N . ASN A 1 313 ? -4.695 -10.320 -35.220 1.00 94.50 313 ASN A N 1
ATOM 2542 C CA . ASN A 1 313 ? -5.361 -11.558 -34.804 1.00 94.50 313 ASN A CA 1
ATOM 2543 C C . ASN A 1 313 ? -4.525 -12.387 -33.815 1.00 94.50 313 ASN A C 1
ATOM 2545 O O . ASN A 1 313 ? -5.086 -13.001 -32.913 1.00 94.50 313 ASN A O 1
ATOM 2549 N N . ASN A 1 314 ? -3.194 -12.343 -33.924 1.00 94.81 314 ASN A N 1
ATOM 2550 C CA . ASN A 1 314 ? -2.305 -13.038 -32.992 1.00 94.81 314 ASN A CA 1
ATOM 2551 C C . ASN A 1 314 ? -2.208 -12.355 -31.619 1.00 94.81 314 ASN A C 1
ATOM 2553 O O . ASN A 1 314 ? -2.053 -13.040 -30.614 1.00 94.81 314 ASN A O 1
ATOM 2557 N N . ILE A 1 315 ? -2.245 -11.019 -31.561 1.00 94.81 315 ILE A N 1
ATOM 2558 C CA . ILE A 1 315 ? -2.088 -10.271 -30.298 1.00 94.81 315 ILE A CA 1
ATOM 2559 C C . ILE A 1 315 ? -3.425 -9.945 -29.623 1.00 94.81 315 ILE A C 1
ATOM 2561 O O . ILE A 1 315 ? -3.442 -9.637 -28.432 1.00 94.81 315 ILE A O 1
ATOM 2565 N N . LYS A 1 316 ? -4.534 -10.000 -30.372 1.00 93.94 316 LYS A N 1
ATOM 2566 C CA . LYS A 1 316 ? -5.884 -9.653 -29.913 1.00 93.94 316 LYS A CA 1
ATOM 2567 C C . LYS A 1 316 ? -6.281 -10.395 -28.628 1.00 93.94 316 LYS A C 1
ATOM 2569 O O . LYS A 1 316 ? -6.697 -9.694 -27.710 1.00 93.94 316 LYS A O 1
ATOM 2574 N N . PRO A 1 317 ? -6.132 -11.731 -28.493 1.00 95.88 317 PRO A N 1
ATOM 2575 C CA . PRO A 1 317 ? -6.574 -12.441 -27.288 1.00 95.88 317 PRO A CA 1
ATOM 2576 C C . PRO A 1 317 ? -5.894 -11.926 -26.015 1.00 95.88 317 PRO A C 1
ATOM 2578 O O . PRO A 1 317 ? -6.570 -11.574 -25.056 1.00 95.88 317 PRO A O 1
ATOM 2581 N N . THR A 1 318 ? -4.568 -11.766 -26.048 1.00 94.25 318 THR A N 1
ATOM 2582 C CA . THR A 1 318 ? -3.781 -11.261 -24.912 1.00 94.25 318 THR A CA 1
ATOM 2583 C C . THR A 1 318 ? -4.156 -9.829 -24.539 1.00 94.25 318 THR A C 1
ATOM 2585 O O . THR A 1 318 ? -4.206 -9.476 -23.363 1.00 94.25 318 THR A O 1
ATOM 2588 N N . LEU A 1 319 ? -4.410 -8.972 -25.533 1.00 92.69 319 LEU A N 1
ATOM 2589 C CA . LEU A 1 319 ? -4.818 -7.595 -25.262 1.00 92.69 319 LEU A CA 1
ATOM 2590 C C . LEU A 1 319 ? -6.249 -7.523 -24.720 1.00 92.69 319 LEU A C 1
ATOM 2592 O O . LEU A 1 319 ? -6.500 -6.706 -23.845 1.00 92.69 319 LEU A O 1
ATOM 2596 N N . VAL A 1 320 ? -7.165 -8.374 -25.186 1.00 93.44 320 VAL A N 1
ATOM 2597 C CA . VAL A 1 320 ? -8.533 -8.457 -24.648 1.00 93.44 320 VAL A CA 1
ATOM 2598 C C . VAL A 1 320 ? -8.524 -8.963 -23.207 1.00 93.44 320 VAL A C 1
ATOM 2600 O O . VAL A 1 320 ? -9.177 -8.362 -22.364 1.00 93.44 320 VAL A O 1
ATOM 2603 N N . GLU A 1 321 ? -7.734 -9.988 -22.890 1.00 92.94 321 GLU A N 1
ATOM 2604 C CA . GLU A 1 321 ? -7.554 -10.479 -21.517 1.00 92.94 321 GLU A CA 1
ATOM 2605 C C . GLU A 1 321 ? -7.032 -9.378 -20.579 1.00 92.94 321 GLU A C 1
ATOM 2607 O O . GLU A 1 321 ? -7.554 -9.179 -19.483 1.00 92.94 321 GLU A O 1
ATOM 2612 N N . LEU A 1 322 ? -6.058 -8.580 -21.036 1.00 89.94 322 LEU A N 1
ATOM 2613 C CA . LEU A 1 322 ? -5.594 -7.402 -20.299 1.00 89.94 322 LEU A CA 1
ATOM 2614 C C . LEU A 1 322 ? -6.742 -6.412 -20.028 1.00 89.94 322 LEU A C 1
ATOM 2616 O O . LEU A 1 322 ? -6.790 -5.813 -18.953 1.00 89.94 322 LEU A O 1
ATOM 2620 N N . MET A 1 323 ? -7.641 -6.210 -20.995 1.00 89.50 323 MET A N 1
ATOM 2621 C CA . MET A 1 323 ? -8.776 -5.300 -20.840 1.00 89.50 323 MET A CA 1
ATOM 2622 C C . MET A 1 323 ? -9.862 -5.860 -19.910 1.00 89.50 323 MET A C 1
ATOM 2624 O O . MET A 1 323 ? -10.401 -5.095 -19.114 1.00 89.50 323 MET A O 1
ATOM 2628 N N . ILE A 1 324 ? -10.115 -7.173 -19.924 1.00 91.00 324 ILE A N 1
ATOM 2629 C CA . ILE A 1 324 ? -10.999 -7.850 -18.958 1.00 91.00 324 ILE A CA 1
ATOM 2630 C C . ILE A 1 324 ? -10.470 -7.641 -17.538 1.00 91.00 324 ILE A C 1
ATOM 2632 O O . ILE A 1 324 ? -11.158 -7.060 -16.706 1.00 91.00 324 ILE A O 1
ATOM 2636 N N . ASN A 1 325 ? -9.195 -7.960 -17.300 1.00 87.88 325 ASN A N 1
ATOM 2637 C CA . ASN A 1 325 ? -8.561 -7.769 -15.992 1.00 87.88 325 ASN A CA 1
ATOM 2638 C C . ASN A 1 325 ? -8.629 -6.306 -15.512 1.00 87.88 325 ASN A C 1
ATOM 2640 O O . ASN A 1 325 ? -8.736 -6.033 -14.316 1.00 87.88 325 ASN A O 1
ATOM 2644 N N . LYS A 1 326 ? -8.571 -5.339 -16.440 1.00 84.81 326 LYS A N 1
ATOM 2645 C CA . LYS A 1 326 ? -8.763 -3.917 -16.123 1.00 84.81 326 LYS A CA 1
ATOM 2646 C C . LYS A 1 326 ? -10.194 -3.594 -15.717 1.00 84.81 326 LYS A C 1
ATOM 2648 O O . LYS A 1 326 ? -10.373 -2.850 -14.753 1.00 84.81 326 LYS A O 1
ATOM 2653 N N . ARG A 1 327 ? -11.183 -4.106 -16.451 1.00 87.56 327 ARG A N 1
ATOM 2654 C CA . ARG A 1 327 ? -12.600 -3.932 -16.124 1.00 87.56 327 ARG A CA 1
ATOM 2655 C C . ARG A 1 327 ? -12.900 -4.520 -14.751 1.00 87.56 327 ARG A C 1
ATOM 2657 O O . ARG A 1 327 ? -13.481 -3.821 -13.933 1.00 87.56 327 ARG A O 1
ATOM 2664 N N . ASP A 1 328 ? -12.431 -5.729 -14.470 1.00 87.56 328 ASP A N 1
ATOM 2665 C CA . ASP A 1 328 ? -12.679 -6.408 -13.195 1.00 87.56 328 ASP A CA 1
ATOM 2666 C C . ASP A 1 328 ? -12.040 -5.656 -12.024 1.00 87.56 328 ASP A C 1
ATOM 2668 O O . ASP A 1 328 ? -12.677 -5.431 -10.996 1.00 87.56 328 ASP A O 1
ATOM 2672 N N . ALA A 1 329 ? -10.805 -5.173 -12.200 1.00 84.69 329 ALA A N 1
ATOM 2673 C CA . ALA A 1 329 ? -10.151 -4.332 -11.202 1.00 84.69 329 ALA A CA 1
ATOM 2674 C C . ALA A 1 329 ? -10.914 -3.017 -10.963 1.00 84.69 329 ALA A C 1
ATOM 2676 O O . ALA A 1 329 ? -11.094 -2.616 -9.811 1.00 84.69 329 ALA A O 1
ATOM 2677 N N . ARG A 1 330 ? -11.396 -2.365 -12.034 1.00 85.00 330 ARG A N 1
ATOM 2678 C CA . ARG A 1 330 ? -12.238 -1.164 -11.937 1.00 85.00 330 ARG A CA 1
ATOM 2679 C C . ARG A 1 330 ? -13.515 -1.466 -11.157 1.00 85.00 330 ARG A C 1
ATOM 2681 O O . ARG A 1 330 ? -13.755 -0.801 -10.157 1.00 85.00 330 ARG A O 1
ATOM 2688 N N . LEU A 1 331 ? -14.281 -2.475 -11.577 1.00 86.12 331 LEU A N 1
ATOM 2689 C CA . LEU A 1 331 ? -15.546 -2.857 -10.944 1.00 86.12 331 LEU A CA 1
ATOM 2690 C C . LEU A 1 331 ? -15.345 -3.195 -9.462 1.00 86.12 331 LEU A C 1
ATOM 2692 O O . LEU A 1 331 ? -16.122 -2.743 -8.627 1.00 86.12 331 LEU A O 1
ATOM 2696 N N . LYS A 1 332 ? -14.261 -3.902 -9.110 1.00 85.31 332 LYS A N 1
ATOM 2697 C CA . LYS A 1 332 ? -13.907 -4.203 -7.714 1.00 85.31 332 LYS A CA 1
ATOM 2698 C C . LYS A 1 332 ? -13.623 -2.941 -6.893 1.00 85.31 332 LYS A C 1
ATOM 2700 O O . LYS A 1 332 ? -14.022 -2.862 -5.734 1.00 85.31 332 LYS A O 1
ATOM 2705 N N . ALA A 1 333 ? -12.939 -1.950 -7.459 1.00 83.75 333 ALA A N 1
ATOM 2706 C CA . ALA A 1 333 ? -12.663 -0.701 -6.748 1.00 83.75 333 ALA A CA 1
ATOM 2707 C C . ALA A 1 333 ? -13.856 0.254 -6.688 1.00 83.75 333 ALA A C 1
ATOM 2709 O O . ALA A 1 333 ? -14.019 0.940 -5.680 1.00 83.75 333 ALA A O 1
ATOM 2710 N N . GLU A 1 334 ? -14.684 0.303 -7.730 1.00 86.25 334 GLU A N 1
ATOM 2711 C CA . GLU A 1 334 ? -15.960 1.022 -7.712 1.00 86.25 334 GLU A CA 1
ATOM 2712 C C . GLU A 1 334 ? -16.867 0.421 -6.639 1.00 86.25 334 GLU A C 1
ATOM 2714 O O . GLU A 1 334 ? -17.317 1.143 -5.753 1.00 86.25 334 GLU A O 1
ATOM 2719 N N . TRP A 1 335 ? -17.013 -0.908 -6.629 1.00 87.25 335 TRP A N 1
ATOM 2720 C CA . TRP A 1 335 ? -17.703 -1.642 -5.571 1.00 87.25 335 TRP A CA 1
ATOM 2721 C C . TRP A 1 335 ? -17.163 -1.289 -4.186 1.00 87.25 335 TRP A C 1
ATOM 2723 O O . TRP A 1 335 ? -17.920 -0.853 -3.322 1.00 87.25 335 TRP A O 1
ATOM 2733 N N . GLY A 1 336 ? -15.845 -1.362 -4.000 1.00 87.19 336 GLY A N 1
ATOM 2734 C CA . GLY A 1 336 ? -15.244 -1.039 -2.715 1.00 87.19 336 GLY A CA 1
ATOM 2735 C C . GLY A 1 336 ? -15.452 0.410 -2.280 1.00 87.19 336 GLY A C 1
ATOM 2736 O O . GLY A 1 336 ? -15.655 0.658 -1.093 1.00 87.19 336 GLY A O 1
ATOM 2737 N N . THR A 1 337 ? -15.461 1.353 -3.223 1.00 86.94 337 THR A N 1
ATOM 2738 C CA . THR A 1 337 ? -15.740 2.770 -2.952 1.00 86.94 337 THR A CA 1
ATOM 2739 C C . THR A 1 337 ? -17.187 2.968 -2.501 1.00 86.94 337 THR A C 1
ATOM 2741 O O . THR A 1 337 ? -17.415 3.693 -1.528 1.00 86.94 337 THR A O 1
ATOM 2744 N N . ARG A 1 338 ? -18.145 2.286 -3.147 1.00 88.62 338 ARG A N 1
ATOM 2745 C CA . ARG A 1 338 ? -19.567 2.298 -2.767 1.00 88.62 338 ARG A CA 1
ATOM 2746 C C . ARG A 1 338 ? -19.782 1.726 -1.375 1.00 88.62 338 ARG A C 1
ATOM 2748 O O . ARG A 1 338 ? -20.362 2.400 -0.527 1.00 88.62 338 ARG A O 1
ATOM 2755 N N . VAL A 1 339 ? -19.238 0.540 -1.101 1.00 89.69 339 VAL A N 1
ATOM 2756 C CA . VAL A 1 339 ? -19.341 -0.095 0.222 1.00 89.69 339 VAL A CA 1
ATOM 2757 C C . VAL A 1 339 ? -18.747 0.808 1.305 1.00 89.69 339 VAL A C 1
ATOM 2759 O O . VAL A 1 339 ? -19.385 1.045 2.327 1.00 89.69 339 VAL A O 1
ATOM 2762 N N . SER A 1 340 ? -17.570 1.402 1.076 1.00 89.44 340 SER A N 1
ATOM 2763 C CA . SER A 1 340 ? -16.978 2.351 2.028 1.00 89.44 340 SER A CA 1
ATOM 2764 C C . SER A 1 340 ? -17.843 3.593 2.259 1.00 89.44 340 SER A C 1
ATOM 2766 O O . SER A 1 340 ? -17.865 4.112 3.373 1.00 89.44 340 SER A O 1
ATOM 2768 N N . ALA A 1 341 ? -18.520 4.108 1.230 1.00 89.44 341 ALA A N 1
ATOM 2769 C CA . ALA A 1 341 ? -19.448 5.225 1.387 1.00 89.44 341 ALA A CA 1
ATOM 2770 C C . ALA A 1 341 ? -20.659 4.829 2.239 1.00 89.44 341 ALA A C 1
ATOM 2772 O O . ALA A 1 341 ? -20.959 5.521 3.210 1.00 89.44 341 ALA A O 1
ATOM 2773 N N . ARG A 1 342 ? -21.266 3.676 1.951 1.00 91.25 342 ARG A N 1
ATOM 2774 C CA . ARG A 1 342 ? -22.419 3.150 2.690 1.00 91.25 342 ARG A CA 1
ATOM 2775 C C . ARG A 1 342 ? -22.093 2.831 4.150 1.00 91.25 342 ARG A C 1
ATOM 2777 O O . ARG A 1 342 ? -22.867 3.201 5.020 1.00 91.25 342 ARG A O 1
ATOM 2784 N N . ILE A 1 343 ? -20.917 2.264 4.444 1.00 91.00 343 ILE A N 1
ATOM 2785 C CA . ILE A 1 343 ? -20.434 2.069 5.826 1.00 91.00 343 ILE A CA 1
ATOM 2786 C C . ILE A 1 343 ? -20.368 3.404 6.577 1.00 91.00 343 ILE A C 1
ATOM 2788 O O . ILE A 1 343 ? -20.839 3.498 7.706 1.00 91.00 343 ILE A O 1
ATOM 2792 N N . ARG A 1 344 ? -19.811 4.459 5.960 1.00 90.50 344 ARG A N 1
ATOM 2793 C CA . ARG A 1 344 ? -19.747 5.784 6.603 1.00 90.50 344 ARG A CA 1
ATOM 2794 C C . ARG A 1 344 ? -21.136 6.345 6.895 1.00 90.50 344 ARG A C 1
ATOM 2796 O O . ARG A 1 344 ? -21.315 6.974 7.931 1.00 90.50 344 ARG A O 1
ATOM 2803 N N . MET A 1 345 ? -22.095 6.119 6.001 1.00 90.81 345 MET A N 1
ATOM 2804 C CA . MET A 1 345 ? -23.481 6.558 6.178 1.00 90.81 345 MET A CA 1
ATOM 2805 C C . MET A 1 345 ? -24.166 5.783 7.307 1.00 90.81 345 MET A C 1
ATOM 2807 O O . MET A 1 345 ? -24.736 6.411 8.194 1.00 90.81 345 MET A O 1
ATOM 2811 N N . ALA A 1 346 ? -24.022 4.454 7.339 1.00 91.81 346 ALA A N 1
ATOM 2812 C CA . ALA A 1 346 ? -24.526 3.607 8.419 1.00 91.81 346 ALA A CA 1
ATOM 2813 C C . ALA A 1 346 ? -23.976 4.041 9.787 1.00 91.81 346 ALA A C 1
ATOM 2815 O O . ALA A 1 346 ? -24.748 4.320 10.702 1.00 91.81 346 ALA A O 1
ATOM 2816 N N . ILE A 1 347 ? -22.649 4.189 9.901 1.00 90.62 347 ILE A N 1
ATOM 2817 C CA . ILE A 1 347 ? -21.989 4.658 11.129 1.00 90.62 347 ILE A CA 1
ATOM 2818 C C . ILE A 1 347 ? -22.514 6.037 11.532 1.00 90.62 347 ILE A C 1
ATOM 2820 O O . ILE A 1 347 ? -22.811 6.246 12.702 1.00 90.62 347 ILE A O 1
ATOM 2824 N N . SER A 1 348 ? -22.660 6.965 10.581 1.00 90.38 348 SER A N 1
ATOM 2825 C CA . SER A 1 348 ? -23.157 8.321 10.843 1.00 90.38 348 SER A CA 1
ATOM 2826 C C . SER A 1 348 ? -24.574 8.323 11.425 1.00 90.38 348 SER A C 1
ATOM 2828 O O . SER A 1 348 ? -24.813 8.987 12.434 1.00 90.38 348 SER A O 1
ATOM 2830 N N . VAL A 1 349 ? -25.499 7.560 10.831 1.00 91.62 349 VAL A N 1
ATOM 2831 C CA . VAL A 1 349 ? -26.892 7.457 11.305 1.00 91.62 349 VAL A CA 1
ATOM 2832 C C . VAL A 1 349 ? -26.953 6.822 12.694 1.00 91.62 349 VAL A C 1
ATOM 2834 O O . VAL A 1 349 ? -27.589 7.367 13.596 1.00 91.62 349 VAL A O 1
ATOM 2837 N N . VAL A 1 350 ? -26.236 5.715 12.899 1.00 91.00 350 VAL A N 1
ATOM 2838 C CA . VAL A 1 350 ? -26.189 5.020 14.192 1.00 91.00 350 VAL A CA 1
ATOM 2839 C C . VAL A 1 350 ? -25.576 5.910 15.277 1.00 91.00 350 VAL A C 1
ATOM 2841 O O . VAL A 1 350 ? -26.140 6.056 16.360 1.00 91.00 350 VAL A O 1
ATOM 2844 N N . ASP A 1 351 ? -24.463 6.581 14.985 1.00 88.12 351 ASP A N 1
ATOM 2845 C CA . ASP A 1 351 ? -23.827 7.518 15.908 1.00 88.12 351 ASP A CA 1
ATOM 2846 C C . ASP A 1 351 ? -24.751 8.687 16.271 1.00 88.12 351 ASP A C 1
ATOM 2848 O O . ASP A 1 351 ? -24.790 9.099 17.432 1.00 88.12 351 ASP A O 1
ATOM 2852 N N . ALA A 1 352 ? -25.483 9.239 15.299 1.00 88.56 352 ALA A N 1
ATOM 2853 C CA . ALA A 1 352 ? -26.435 10.322 15.534 1.00 88.56 352 ALA A CA 1
ATOM 2854 C C . ALA A 1 352 ? -27.594 9.880 16.443 1.00 88.56 352 ALA A C 1
ATOM 2856 O O . ALA A 1 352 ? -28.038 10.662 17.285 1.00 88.56 352 ALA A O 1
ATOM 2857 N N . PHE A 1 353 ? -28.030 8.622 16.328 1.00 88.44 353 PHE A N 1
ATOM 2858 C CA . PHE A 1 353 ? -29.051 8.042 17.195 1.00 88.44 353 PHE A CA 1
ATOM 2859 C C . PHE A 1 353 ? -28.541 7.773 18.619 1.00 88.44 353 PHE A C 1
ATOM 2861 O O . PHE A 1 353 ? -29.224 8.091 19.597 1.00 88.44 353 PHE A O 1
ATOM 2868 N N . ILE A 1 354 ? -27.343 7.196 18.755 1.00 86.69 354 ILE A N 1
ATOM 2869 C CA . ILE A 1 354 ? -26.804 6.752 20.048 1.00 86.69 354 ILE A CA 1
ATOM 2870 C C . ILE A 1 354 ? -26.271 7.932 20.874 1.00 86.69 354 ILE A C 1
ATOM 2872 O O . ILE A 1 354 ? -26.469 7.964 22.089 1.00 86.69 354 ILE A O 1
ATOM 2876 N N . ARG A 1 355 ? -25.617 8.929 20.250 1.00 81.81 355 ARG A N 1
ATOM 2877 C CA . ARG A 1 355 ? -24.929 10.025 20.970 1.00 81.81 355 ARG A CA 1
ATOM 2878 C C . ARG A 1 355 ? -25.784 10.748 22.017 1.00 81.81 355 ARG A C 1
ATOM 2880 O O . ARG A 1 355 ? -25.308 10.900 23.140 1.00 81.81 355 ARG A O 1
ATOM 2887 N N . PRO A 1 356 ? -27.027 11.156 21.717 1.00 80.44 356 PRO A N 1
ATOM 2888 C CA . PRO A 1 356 ? -27.875 11.834 22.695 1.00 80.44 356 PRO A CA 1
ATOM 2889 C C . PRO A 1 356 ? -28.343 10.940 23.851 1.00 80.44 356 PRO A C 1
ATOM 2891 O O . PRO A 1 356 ? -28.842 11.466 24.835 1.00 80.44 356 PRO A O 1
ATOM 2894 N N . ARG A 1 357 ? -28.217 9.611 23.733 1.00 79.88 357 ARG A N 1
ATOM 2895 C CA . ARG A 1 357 ? -28.808 8.616 24.646 1.00 79.88 357 ARG A CA 1
ATOM 2896 C C . ARG A 1 357 ? -27.788 7.925 25.551 1.00 79.88 357 ARG A C 1
ATOM 2898 O O . ARG A 1 357 ? -28.155 7.025 26.298 1.00 79.88 357 ARG A O 1
ATOM 2905 N N . TYR A 1 358 ? -26.524 8.357 25.518 1.00 70.25 358 TYR A N 1
ATOM 2906 C CA . TYR A 1 358 ? -25.447 7.774 26.328 1.00 70.25 358 TYR A CA 1
ATOM 2907 C C . TYR A 1 358 ? -25.668 7.853 27.848 1.00 70.25 358 TYR A C 1
ATOM 2909 O O . TYR A 1 358 ? -24.945 7.186 28.582 1.00 70.25 358 TYR A O 1
ATOM 2917 N N . THR A 1 359 ? -26.587 8.690 28.332 1.00 64.19 359 THR A N 1
ATOM 2918 C CA . THR A 1 359 ? -26.895 8.831 29.764 1.00 64.19 359 THR A CA 1
ATOM 2919 C C . THR A 1 359 ? -27.938 7.831 30.250 1.00 64.19 359 THR A C 1
ATOM 2921 O O . THR A 1 359 ? -27.874 7.419 31.403 1.00 64.19 359 THR A O 1
ATOM 2924 N N . ASP A 1 360 ? -28.857 7.416 29.374 1.00 60.94 360 ASP A N 1
ATOM 2925 C CA . ASP A 1 360 ? -30.096 6.744 29.784 1.00 60.94 360 ASP A CA 1
ATOM 2926 C C . ASP A 1 360 ? -30.098 5.259 29.413 1.00 60.94 360 ASP A C 1
ATOM 2928 O O . ASP A 1 360 ? -30.782 4.452 30.041 1.00 60.94 360 ASP A O 1
ATOM 2932 N N . GLN A 1 361 ? -29.359 4.886 28.362 1.00 67.00 361 GLN A N 1
ATOM 2933 C CA . GLN A 1 361 ? -29.335 3.528 27.829 1.00 67.00 361 GLN A CA 1
ATOM 2934 C C . GLN A 1 361 ? -27.964 3.171 27.262 1.00 67.00 361 GLN A C 1
ATOM 2936 O O . GLN A 1 361 ? -27.264 3.982 26.653 1.00 67.00 361 GLN A O 1
ATOM 2941 N N . TRP A 1 362 ? -27.601 1.905 27.430 1.00 71.50 362 TRP A N 1
ATOM 2942 C CA . TRP A 1 362 ? -26.361 1.362 26.907 1.00 71.50 362 TRP A CA 1
ATOM 2943 C C . TRP A 1 362 ? -26.534 0.789 25.485 1.00 71.50 362 TRP A C 1
ATOM 2945 O O . TRP A 1 362 ? -27.454 0.004 25.243 1.00 71.50 362 TRP A O 1
ATOM 2955 N N . PHE A 1 363 ? -25.613 1.122 24.570 1.00 82.44 363 PHE A N 1
ATOM 2956 C CA . PHE A 1 363 ? -25.614 0.679 23.168 1.00 82.44 363 PHE A CA 1
ATOM 2957 C C . PHE A 1 363 ? -24.269 0.050 22.732 1.00 82.44 363 PHE A C 1
ATOM 2959 O O . PHE A 1 363 ? -23.226 0.442 23.268 1.00 82.44 363 PHE A O 1
ATOM 2966 N N . PRO A 1 364 ? -24.286 -0.874 21.744 1.00 86.06 364 PRO A N 1
ATOM 2967 C CA . PRO A 1 364 ? -23.088 -1.345 21.036 1.00 86.06 364 PRO A CA 1
ATOM 2968 C C . PRO A 1 364 ? -22.353 -0.198 20.324 1.00 86.06 364 PRO A C 1
ATOM 2970 O O . PRO A 1 364 ? -22.919 0.883 20.134 1.00 86.06 364 PRO A O 1
ATOM 2973 N N . ASP A 1 365 ? -21.112 -0.428 19.886 1.00 84.75 365 ASP A N 1
ATOM 2974 C CA . ASP A 1 365 ? -20.404 0.550 19.054 1.00 84.75 365 ASP A CA 1
ATOM 2975 C C . ASP A 1 365 ? -21.038 0.606 17.653 1.00 84.75 365 ASP A C 1
ATOM 2977 O O . ASP A 1 365 ? -21.596 -0.375 17.161 1.00 84.75 365 ASP A O 1
ATOM 2981 N N . SER A 1 366 ? -20.962 1.749 16.967 1.00 88.06 366 SER A N 1
ATOM 2982 C CA . SER A 1 366 ? -21.593 1.910 15.650 1.00 88.06 366 SER A CA 1
ATOM 2983 C C . SER A 1 366 ? -21.022 0.972 14.584 1.00 88.06 366 SER A C 1
ATOM 2985 O O . SER A 1 366 ? -21.709 0.652 13.611 1.00 88.06 366 SER A O 1
ATOM 2987 N N . VAL A 1 367 ? -19.800 0.464 14.778 1.00 89.62 367 VAL A N 1
ATOM 2988 C CA . VAL A 1 367 ? -19.220 -0.570 13.908 1.00 89.62 367 VAL A CA 1
ATOM 2989 C C . VAL A 1 367 ? -19.891 -1.939 14.066 1.00 89.62 367 VAL A C 1
ATOM 2991 O O . VAL A 1 367 ? -19.939 -2.684 13.090 1.00 89.62 367 VAL A O 1
ATOM 2994 N N . ASP A 1 368 ? -20.452 -2.259 15.238 1.00 90.06 368 ASP A N 1
ATOM 2995 C CA . ASP A 1 368 ? -21.160 -3.525 15.481 1.00 90.06 368 ASP A CA 1
ATOM 2996 C C . ASP A 1 368 ? -22.428 -3.615 14.630 1.00 90.06 368 ASP A C 1
ATOM 2998 O O . ASP A 1 368 ? -22.733 -4.659 14.052 1.00 90.06 368 ASP A O 1
ATOM 3002 N N . PHE A 1 369 ? -23.118 -2.482 14.467 1.00 91.56 369 PHE A N 1
ATOM 3003 C CA . PHE A 1 369 ? -24.319 -2.388 13.642 1.00 91.56 369 PHE A CA 1
ATOM 3004 C C . PHE A 1 369 ? -24.052 -2.716 12.175 1.00 91.56 369 PHE A C 1
ATOM 3006 O O . PHE A 1 369 ? -24.935 -3.251 11.519 1.00 91.56 369 PHE A O 1
ATOM 3013 N N . CYS A 1 370 ? -22.839 -2.488 11.661 1.00 91.81 370 CYS A N 1
ATOM 3014 C CA . CYS A 1 370 ? -22.508 -2.796 10.266 1.00 91.81 370 CYS A CA 1
ATOM 3015 C C . CYS A 1 370 ? -22.593 -4.298 9.936 1.00 91.81 370 CYS A C 1
ATOM 3017 O O . CYS A 1 370 ? -22.677 -4.650 8.759 1.00 91.81 370 CYS A O 1
ATOM 3019 N N . LEU A 1 371 ? -22.552 -5.176 10.945 1.00 90.69 371 LEU A N 1
ATOM 3020 C CA . LEU A 1 371 ? -22.704 -6.623 10.775 1.00 90.69 371 LEU A CA 1
ATOM 3021 C C . LEU A 1 371 ? -24.126 -7.130 11.039 1.00 90.69 371 LEU A C 1
ATOM 3023 O O . LEU A 1 371 ? -24.406 -8.288 10.743 1.00 90.69 371 LEU A O 1
ATOM 3027 N N . ILE A 1 372 ? -25.017 -6.293 11.571 1.00 91.06 372 ILE A N 1
ATOM 3028 C CA . ILE A 1 372 ? -26.410 -6.671 11.815 1.00 91.06 372 ILE A CA 1
ATOM 3029 C C . ILE A 1 372 ? -27.158 -6.666 10.475 1.00 91.06 372 ILE A C 1
ATOM 3031 O O . ILE A 1 372 ? -26.973 -5.756 9.664 1.00 91.06 372 ILE A O 1
ATOM 3035 N N . ASP A 1 373 ? -27.984 -7.687 10.241 1.00 91.31 373 ASP A N 1
ATOM 3036 C CA . ASP A 1 373 ? -28.605 -7.996 8.948 1.00 91.31 373 ASP A CA 1
ATOM 3037 C C . ASP A 1 373 ? -29.269 -6.795 8.257 1.00 91.31 373 ASP A C 1
ATOM 3039 O O . ASP A 1 373 ? -29.059 -6.596 7.059 1.00 91.31 373 ASP A O 1
ATOM 3043 N N . GLU A 1 374 ? -30.006 -5.953 8.987 1.00 91.62 374 GLU A N 1
ATOM 3044 C CA . GLU A 1 374 ? -30.713 -4.796 8.421 1.00 91.62 374 GLU A CA 1
ATOM 3045 C C . GLU A 1 374 ? -29.752 -3.766 7.807 1.00 91.62 374 GLU A C 1
ATOM 3047 O O . GLU A 1 374 ? -29.987 -3.251 6.713 1.00 91.62 374 GLU A O 1
ATOM 3052 N N . PHE A 1 375 ? -28.632 -3.494 8.480 1.00 91.94 375 PHE A N 1
ATOM 3053 C CA . PHE A 1 375 ? -27.605 -2.568 7.997 1.00 91.94 375 PHE A CA 1
ATOM 3054 C C . PHE A 1 375 ? -26.704 -3.235 6.962 1.00 91.94 375 PHE A C 1
ATOM 3056 O O . PHE A 1 375 ? -26.372 -2.634 5.938 1.00 91.94 375 PHE A O 1
ATOM 3063 N N . ARG A 1 376 ? -26.325 -4.491 7.208 1.00 92.75 376 ARG A N 1
ATOM 3064 C CA . ARG A 1 376 ? -25.482 -5.294 6.323 1.00 92.75 376 ARG A CA 1
ATOM 3065 C C . ARG A 1 376 ? -26.102 -5.424 4.933 1.00 92.75 376 ARG A C 1
ATOM 3067 O O . ARG A 1 376 ? -25.381 -5.268 3.946 1.00 92.75 376 ARG A O 1
ATOM 3074 N N . ALA A 1 377 ? -27.410 -5.669 4.850 1.00 91.81 377 ALA A N 1
ATOM 3075 C CA . ALA A 1 377 ? -28.133 -5.782 3.587 1.00 91.81 377 ALA A CA 1
ATOM 3076 C C . ALA A 1 377 ? -28.050 -4.491 2.758 1.00 91.81 377 ALA A C 1
ATOM 3078 O O . ALA A 1 377 ? -27.744 -4.551 1.570 1.00 91.81 377 ALA A O 1
ATOM 3079 N N . LEU A 1 378 ? -28.227 -3.323 3.387 1.00 91.31 378 LEU A N 1
ATOM 3080 C CA . LEU A 1 378 ? -28.100 -2.025 2.712 1.00 91.31 378 LEU A CA 1
ATOM 3081 C C . LEU A 1 378 ? -26.653 -1.711 2.307 1.00 91.31 378 LEU A C 1
ATOM 3083 O O . LEU A 1 378 ? -26.402 -1.166 1.232 1.00 91.31 378 LEU A O 1
ATOM 3087 N N . ILE A 1 379 ? -25.678 -2.059 3.152 1.00 91.50 379 ILE A N 1
ATOM 3088 C CA . ILE A 1 379 ? -24.254 -1.839 2.865 1.00 91.50 379 ILE A CA 1
ATOM 3089 C C . ILE A 1 379 ? -23.821 -2.657 1.641 1.00 91.50 379 ILE A C 1
ATOM 3091 O O . ILE A 1 379 ? -23.176 -2.115 0.737 1.00 91.50 379 ILE A O 1
ATOM 3095 N N . LEU A 1 380 ? -24.200 -3.936 1.601 1.00 91.44 380 LEU A N 1
ATOM 3096 C CA . LEU A 1 380 ? -23.827 -4.895 0.558 1.00 91.44 380 LEU A CA 1
ATOM 3097 C C . LEU A 1 380 ? -24.840 -4.991 -0.590 1.00 91.44 380 LEU A C 1
ATOM 3099 O O . LEU A 1 380 ? -24.753 -5.920 -1.394 1.00 91.44 380 LEU A O 1
ATOM 3103 N N . ASP A 1 381 ? -25.759 -4.033 -0.708 1.00 88.75 381 ASP A N 1
ATOM 3104 C CA . ASP A 1 381 ? -26.728 -4.016 -1.799 1.00 88.75 381 ASP A CA 1
ATOM 3105 C C . ASP A 1 381 ? -26.008 -4.006 -3.170 1.00 88.75 381 ASP A C 1
ATOM 3107 O O . ASP A 1 381 ? -25.144 -3.156 -3.411 1.00 88.75 381 ASP A O 1
ATOM 3111 N N . PRO A 1 382 ? -26.304 -4.937 -4.092 1.00 84.00 382 PRO A N 1
ATOM 3112 C CA . PRO A 1 382 ? -25.574 -5.050 -5.353 1.00 84.00 382 PRO A CA 1
ATOM 3113 C C . PRO A 1 382 ? -25.919 -3.947 -6.365 1.00 84.00 382 PRO A C 1
ATOM 3115 O O . PRO A 1 382 ? -25.312 -3.913 -7.442 1.00 84.00 382 PRO A O 1
ATOM 3118 N N . SER A 1 383 ? -26.877 -3.061 -6.069 1.00 81.94 383 SER A N 1
ATOM 3119 C CA . SER A 1 383 ? -27.280 -1.983 -6.962 1.00 81.94 383 SER A CA 1
ATOM 3120 C C . SER A 1 383 ? -26.082 -1.121 -7.351 1.00 81.94 383 SER A C 1
ATOM 3122 O O . SER A 1 383 ? -25.222 -0.747 -6.544 1.00 81.94 383 SER A O 1
ATOM 3124 N N . THR A 1 384 ? -26.010 -0.818 -8.645 1.00 63.12 384 THR A N 1
ATOM 3125 C CA . THR A 1 384 ? -24.904 -0.040 -9.201 1.00 63.12 384 THR A CA 1
ATOM 3126 C C . THR A 1 384 ? -25.129 1.462 -9.146 1.00 63.12 384 THR A C 1
ATOM 3128 O O . THR A 1 384 ? -24.195 2.214 -9.412 1.00 63.12 384 THR A O 1
ATOM 3131 N N . ASP A 1 385 ? -26.355 1.878 -8.847 1.00 69.31 385 ASP A N 1
ATOM 3132 C CA . ASP A 1 385 ? -26.776 3.267 -8.830 1.00 69.31 385 ASP A CA 1
ATOM 3133 C C . ASP A 1 385 ? -26.599 3.844 -7.419 1.00 69.31 385 ASP A C 1
ATOM 3135 O O . ASP A 1 385 ? -27.266 3.440 -6.468 1.00 69.31 385 ASP A O 1
ATOM 3139 N N . ASP A 1 386 ? -25.670 4.792 -7.288 1.00 59.56 386 ASP A N 1
ATOM 3140 C CA . ASP A 1 386 ? -25.363 5.468 -6.023 1.00 59.56 386 ASP A CA 1
ATOM 3141 C C . ASP A 1 386 ? -26.562 6.264 -5.471 1.00 59.56 386 ASP A C 1
ATOM 3143 O O . ASP A 1 386 ? -26.545 6.665 -4.309 1.00 59.56 386 ASP A O 1
ATOM 3147 N N . SER A 1 387 ? -27.617 6.478 -6.268 1.00 64.38 387 SER A N 1
ATOM 3148 C CA . SER A 1 387 ? -28.855 7.123 -5.823 1.00 64.38 387 SER A CA 1
ATOM 3149 C C . SER A 1 387 ? -29.854 6.182 -5.133 1.00 64.38 387 SER A C 1
ATOM 3151 O O . SER A 1 387 ? -30.803 6.670 -4.522 1.00 64.38 387 SER A O 1
ATOM 3153 N N . THR A 1 388 ? -29.657 4.856 -5.170 1.00 69.31 388 THR A N 1
ATOM 3154 C CA . THR A 1 388 ? -30.634 3.911 -4.590 1.00 69.31 388 THR A CA 1
ATOM 3155 C C . THR A 1 388 ? -30.470 3.724 -3.086 1.00 69.31 388 THR A C 1
ATOM 3157 O O . THR A 1 388 ? -31.460 3.544 -2.386 1.00 69.31 388 THR A O 1
ATOM 3160 N N . VAL A 1 389 ? -29.230 3.748 -2.582 1.00 80.38 389 VAL A N 1
ATOM 3161 C CA . VAL A 1 389 ? -28.930 3.635 -1.146 1.00 80.38 389 VAL A CA 1
ATOM 3162 C C . VAL A 1 389 ? -28.387 4.974 -0.675 1.00 80.38 389 VAL A C 1
ATOM 3164 O O . VAL A 1 389 ? -27.217 5.295 -0.881 1.00 80.38 389 VAL A O 1
ATOM 3167 N N . THR A 1 390 ? -29.259 5.763 -0.056 1.00 85.25 390 THR A N 1
ATOM 3168 C CA . THR A 1 390 ? -28.940 7.109 0.431 1.00 85.25 390 THR A CA 1
ATOM 3169 C C . THR A 1 390 ? -28.927 7.148 1.955 1.00 85.25 390 THR A C 1
ATOM 3171 O O . THR A 1 390 ? -29.190 6.152 2.627 1.00 85.25 390 THR A O 1
ATOM 3174 N N . GLU A 1 391 ? -28.610 8.307 2.533 1.00 82.19 391 GLU A N 1
ATOM 3175 C CA . GLU A 1 391 ? -28.652 8.476 3.988 1.00 82.19 391 GLU A CA 1
ATOM 3176 C C . GLU A 1 391 ? -30.083 8.293 4.509 1.00 82.19 391 GLU A C 1
ATOM 3178 O O . GLU A 1 391 ? -30.271 7.745 5.590 1.00 82.19 391 GLU A O 1
ATOM 3183 N N . ALA A 1 392 ? -31.088 8.646 3.697 1.00 86.69 392 ALA A N 1
ATOM 3184 C CA . ALA A 1 392 ? -32.493 8.397 4.000 1.00 86.69 392 ALA A CA 1
ATOM 3185 C C . ALA A 1 392 ? -32.791 6.897 4.146 1.00 86.69 392 ALA A C 1
ATOM 3187 O O . ALA A 1 392 ? -33.457 6.522 5.098 1.00 86.69 392 ALA A O 1
ATOM 3188 N N . SER A 1 393 ? -32.205 6.036 3.305 1.00 88.38 393 SER A N 1
ATOM 3189 C CA . SER A 1 393 ? -32.388 4.578 3.395 1.00 88.38 393 SER A CA 1
ATOM 3190 C C . SER A 1 393 ? -31.926 4.010 4.743 1.00 88.38 393 SER A C 1
ATOM 3192 O O . SER A 1 393 ? -32.561 3.117 5.294 1.00 88.38 393 SER A O 1
ATOM 3194 N N . PHE A 1 394 ? -30.830 4.540 5.300 1.00 88.19 394 PHE A N 1
ATOM 3195 C CA . PHE A 1 394 ? -30.371 4.172 6.645 1.00 88.19 394 PHE A CA 1
ATOM 3196 C C . PHE A 1 394 ? -31.219 4.819 7.746 1.00 88.19 394 PHE A C 1
ATOM 3198 O O . PHE A 1 394 ? -31.379 4.246 8.819 1.00 88.19 394 PHE A O 1
ATOM 3205 N N . LYS A 1 395 ? -31.779 6.001 7.483 1.00 87.88 395 LYS A N 1
ATOM 3206 C CA . LYS A 1 395 ? -32.673 6.705 8.404 1.00 87.88 395 LYS A CA 1
ATOM 3207 C C . LYS A 1 395 ? -34.039 6.024 8.532 1.00 87.88 395 LYS A C 1
ATOM 3209 O O . LYS A 1 395 ? -34.613 6.008 9.614 1.00 87.88 395 LYS A O 1
ATOM 3214 N N . ASP A 1 396 ? -34.522 5.391 7.467 1.00 89.94 396 ASP A N 1
ATOM 3215 C CA . ASP A 1 396 ? -35.773 4.625 7.467 1.00 89.94 396 ASP A CA 1
ATOM 3216 C C . ASP A 1 396 ? -35.716 3.417 8.418 1.00 89.94 396 ASP A C 1
ATOM 3218 O O . ASP A 1 396 ? -36.740 3.001 8.957 1.00 89.94 396 ASP A O 1
ATOM 3222 N N . ILE A 1 397 ? -34.515 2.884 8.676 1.00 89.50 397 ILE A N 1
ATOM 3223 C CA . ILE A 1 397 ? -34.279 1.799 9.641 1.00 89.50 397 ILE A CA 1
ATOM 3224 C C . ILE A 1 397 ? -33.778 2.300 11.008 1.00 89.50 397 ILE A C 1
ATOM 3226 O O . ILE A 1 397 ? -33.460 1.491 11.880 1.00 89.50 397 ILE A O 1
ATOM 3230 N N . GLU A 1 398 ? -33.735 3.618 11.240 1.00 89.00 398 GLU A N 1
ATOM 3231 C CA . GLU A 1 398 ? -33.287 4.219 12.508 1.00 89.00 398 GLU A CA 1
ATOM 3232 C C . GLU A 1 398 ? -34.139 3.733 13.696 1.00 89.00 398 GLU A C 1
ATOM 3234 O O . GLU A 1 398 ? -33.615 3.463 14.778 1.00 89.00 398 GLU A O 1
ATOM 3239 N N . SER A 1 399 ? -35.444 3.521 13.489 1.00 88.69 399 SER A N 1
ATOM 3240 C CA . SER A 1 399 ? -36.352 2.990 14.517 1.00 88.69 399 SER A CA 1
ATOM 3241 C C . SER A 1 399 ? -36.017 1.565 14.963 1.00 88.69 399 SER A C 1
ATOM 3243 O O . SER A 1 399 ? -36.431 1.161 16.047 1.00 88.69 399 SER A O 1
ATOM 3245 N N . CYS A 1 400 ? -35.273 0.803 14.156 1.00 89.50 400 CYS A N 1
ATOM 3246 C CA . CYS A 1 400 ? -34.866 -0.564 14.478 1.00 89.50 400 CYS A CA 1
ATOM 3247 C C . CYS A 1 400 ? -33.625 -0.615 15.384 1.00 89.50 400 CYS A C 1
ATOM 3249 O O . CYS A 1 400 ? -33.325 -1.674 15.931 1.00 89.50 400 CYS A O 1
ATOM 3251 N N . ILE A 1 401 ? -32.905 0.500 15.576 1.00 91.31 401 ILE A N 1
ATOM 3252 C CA . ILE A 1 401 ? -31.649 0.537 16.345 1.00 91.31 401 ILE A CA 1
ATOM 3253 C C . ILE A 1 401 ? -31.805 -0.011 17.778 1.00 91.31 401 ILE A C 1
ATOM 3255 O O . ILE A 1 401 ? -30.962 -0.816 18.179 1.00 91.31 401 ILE A O 1
ATOM 3259 N N . PRO A 1 402 ? -32.845 0.346 18.564 1.00 90.81 402 PRO A N 1
ATOM 3260 C CA . PRO A 1 402 ? -33.016 -0.193 19.916 1.00 90.81 402 PRO A CA 1
ATOM 3261 C C . PRO A 1 402 ? -33.216 -1.713 19.951 1.00 90.81 402 PRO A C 1
ATOM 3263 O O . PRO A 1 402 ? -32.614 -2.392 20.782 1.00 90.81 402 PRO A O 1
ATOM 3266 N N . ASP A 1 403 ? -34.024 -2.251 19.035 1.00 91.00 403 ASP A N 1
ATOM 3267 C CA . ASP A 1 403 ? -34.261 -3.695 18.927 1.00 91.00 403 ASP A CA 1
ATOM 3268 C C . ASP A 1 403 ? -32.987 -4.435 18.490 1.00 91.00 403 ASP A C 1
ATOM 3270 O O . ASP A 1 403 ? -32.584 -5.417 19.116 1.00 91.00 403 ASP A O 1
ATOM 3274 N N . ALA A 1 404 ? -32.289 -3.907 17.480 1.00 91.25 404 ALA A N 1
ATOM 3275 C CA . ALA A 1 404 ? -31.015 -4.439 17.009 1.00 91.25 404 ALA A CA 1
ATOM 3276 C C . ALA A 1 404 ? -29.950 -4.455 18.120 1.00 91.25 404 ALA A C 1
ATOM 3278 O O . ALA A 1 404 ? -29.252 -5.455 18.297 1.00 91.25 404 ALA A O 1
ATOM 3279 N N . ALA A 1 405 ? -29.872 -3.393 18.930 1.00 90.25 405 ALA A N 1
ATOM 3280 C CA . ALA A 1 405 ? -29.002 -3.336 20.103 1.00 90.25 405 ALA A CA 1
ATOM 3281 C C . ALA A 1 405 ? -29.365 -4.406 21.149 1.00 90.25 405 ALA A C 1
ATOM 3283 O O . ALA A 1 405 ? -28.474 -5.032 21.727 1.00 90.25 405 ALA A O 1
ATOM 3284 N N . GLY A 1 406 ? -30.662 -4.637 21.379 1.00 89.44 406 GLY A N 1
ATOM 3285 C CA . GLY A 1 406 ? -31.160 -5.682 22.275 1.00 89.44 406 GLY A CA 1
ATOM 3286 C C . GLY A 1 406 ? -30.793 -7.089 21.799 1.00 89.44 406 GLY A C 1
ATOM 3287 O O . GLY A 1 406 ? -30.239 -7.873 22.570 1.00 89.44 406 GLY A O 1
ATOM 3288 N N . ARG A 1 407 ? -31.021 -7.393 20.515 1.00 90.25 407 ARG A N 1
ATOM 3289 C CA . ARG A 1 407 ? -30.629 -8.671 19.898 1.00 90.25 407 ARG A CA 1
ATOM 3290 C C . ARG A 1 407 ? -29.127 -8.899 19.952 1.00 90.25 407 ARG A C 1
ATOM 3292 O O . ARG A 1 407 ? -28.688 -9.985 20.329 1.00 90.25 407 ARG A O 1
ATOM 3299 N N . TRP A 1 408 ? -28.343 -7.876 19.619 1.00 91.50 408 TRP A N 1
ATOM 3300 C CA . TRP A 1 408 ? -26.891 -7.955 19.703 1.00 91.50 408 TRP A CA 1
ATOM 3301 C C . TRP A 1 408 ? -26.439 -8.239 21.138 1.00 91.50 408 TRP A C 1
ATOM 3303 O O . TRP A 1 408 ? -25.650 -9.159 21.349 1.00 91.50 408 TRP A O 1
ATOM 3313 N N . ARG A 1 409 ? -27.000 -7.537 22.133 1.00 88.56 409 ARG A N 1
ATOM 3314 C CA . ARG A 1 409 ? -26.701 -7.765 23.553 1.00 88.56 409 ARG A CA 1
ATOM 3315 C C . ARG A 1 409 ? -26.982 -9.207 23.943 1.00 88.56 409 ARG A C 1
ATOM 3317 O O . ARG A 1 409 ? -26.086 -9.865 24.446 1.00 88.56 409 ARG A O 1
ATOM 3324 N N . LEU A 1 410 ? -28.180 -9.713 23.651 1.00 88.69 410 LEU A N 1
ATOM 3325 C CA . LEU A 1 410 ? -28.552 -11.100 23.946 1.00 88.69 410 LEU A CA 1
ATOM 3326 C C . LEU A 1 410 ? -27.589 -12.104 23.302 1.00 88.69 410 LEU A C 1
ATOM 3328 O O . LEU A 1 410 ? -27.220 -13.090 23.937 1.00 88.69 410 LEU A O 1
ATOM 3332 N N . SER A 1 411 ? -27.159 -11.844 22.064 1.00 89.12 411 SER A N 1
ATOM 3333 C CA . SER A 1 411 ? -26.163 -12.672 21.383 1.00 89.12 411 SER A CA 1
ATOM 3334 C C . SER A 1 411 ? -24.828 -12.679 22.130 1.00 89.12 411 SER A C 1
ATOM 3336 O O . SER A 1 411 ? -24.298 -13.754 22.394 1.00 89.12 411 SER A O 1
ATOM 3338 N N . GLN A 1 412 ? -24.300 -11.511 22.516 1.00 89.12 412 GLN A N 1
ATOM 3339 C CA . GLN A 1 412 ? -23.021 -11.442 23.234 1.00 89.12 412 GLN A CA 1
ATOM 3340 C C . GLN A 1 412 ? -23.116 -12.028 24.645 1.00 89.12 412 GLN A C 1
ATOM 3342 O O . GLN A 1 412 ? -22.211 -12.733 25.085 1.00 89.12 412 GLN A O 1
ATOM 3347 N N . SER A 1 413 ? -24.228 -11.807 25.347 1.00 90.25 413 SER A N 1
ATOM 3348 C CA . SER A 1 413 ? -24.472 -12.391 26.666 1.00 90.25 413 SER A CA 1
ATOM 3349 C C . SER A 1 413 ? -24.486 -13.917 26.614 1.00 90.25 413 SER A C 1
ATOM 3351 O O . SER A 1 413 ? -23.896 -14.556 27.480 1.00 90.25 413 SER A O 1
ATOM 3353 N N . ARG A 1 414 ? -25.081 -14.520 25.575 1.00 88.94 414 ARG A N 1
ATOM 3354 C CA . ARG A 1 414 ? -25.023 -15.977 25.365 1.00 88.94 414 ARG A CA 1
ATOM 3355 C C . ARG A 1 414 ? -23.590 -16.467 25.165 1.00 88.94 414 ARG A C 1
ATOM 3357 O O . ARG A 1 414 ? -23.189 -17.402 25.850 1.00 88.94 414 ARG A O 1
ATOM 3364 N N . SER A 1 415 ? -22.797 -15.790 24.336 1.00 89.06 415 SER A N 1
ATOM 3365 C CA . SER A 1 415 ? -21.374 -16.121 24.158 1.00 89.06 415 SER A CA 1
ATOM 3366 C C . SER A 1 415 ? -20.580 -16.021 25.468 1.00 89.06 415 SER A C 1
ATOM 3368 O O . SER A 1 415 ? -19.696 -16.831 25.730 1.00 89.06 415 SER A O 1
ATOM 3370 N N . LEU A 1 416 ? -20.896 -15.047 26.328 1.00 90.81 416 LEU A N 1
ATOM 3371 C CA . LEU A 1 416 ? -20.257 -14.899 27.639 1.00 90.81 416 LEU A CA 1
ATOM 3372 C C . LEU A 1 416 ? -20.693 -15.980 28.639 1.00 90.81 416 LEU A C 1
ATOM 3374 O O . LEU A 1 416 ? -19.869 -16.411 29.448 1.00 90.81 416 LEU A O 1
ATOM 3378 N N . LEU A 1 417 ? -21.948 -16.440 28.580 1.00 90.06 417 LEU A N 1
ATOM 3379 C CA . LEU A 1 417 ? -22.442 -17.551 29.404 1.00 90.06 417 LEU A CA 1
ATOM 3380 C C . LEU A 1 417 ? -21.686 -18.850 29.127 1.00 90.06 417 LEU A C 1
ATOM 3382 O O . LEU A 1 417 ? -21.370 -19.577 30.067 1.00 90.06 417 LEU A O 1
ATOM 3386 N N . GLU A 1 418 ? -21.345 -19.118 27.866 1.00 89.06 418 GLU A N 1
ATOM 3387 C CA . GLU A 1 418 ? -20.572 -20.305 27.472 1.00 89.06 418 GLU A CA 1
ATOM 3388 C C . GLU A 1 418 ? -19.163 -20.339 28.089 1.00 89.06 418 GLU A C 1
ATOM 3390 O O . GLU A 1 418 ? -18.551 -21.401 28.196 1.00 89.06 418 GLU A O 1
ATOM 3395 N N . LEU A 1 419 ? -18.644 -19.191 28.541 1.00 89.88 419 LEU A N 1
ATOM 3396 C CA . LEU A 1 419 ? -17.345 -19.102 29.210 1.00 89.88 419 LEU A CA 1
ATOM 3397 C C . LEU A 1 419 ? -17.417 -19.422 30.714 1.00 89.88 419 LEU A C 1
ATOM 3399 O O . LEU A 1 419 ? -16.362 -19.563 31.344 1.00 89.88 419 LEU A O 1
ATOM 3403 N N . LEU A 1 420 ? -18.615 -19.503 31.309 1.00 88.75 420 LEU A N 1
ATOM 3404 C CA . LEU A 1 420 ? -18.783 -19.777 32.737 1.00 88.75 420 LEU A CA 1
ATOM 3405 C C . LEU A 1 420 ? -18.475 -21.252 33.073 1.00 88.75 420 LEU A C 1
ATOM 3407 O O . LEU A 1 420 ? -18.795 -22.148 32.292 1.00 88.75 420 LEU A O 1
ATOM 3411 N N . PRO A 1 421 ? -17.881 -21.550 34.246 1.00 83.69 421 PRO A N 1
ATOM 3412 C CA . PRO A 1 421 ? -17.611 -22.928 34.658 1.00 83.69 421 PRO A CA 1
ATOM 3413 C C . PRO A 1 421 ? -18.891 -23.756 34.853 1.00 83.69 421 PRO A C 1
ATOM 3415 O O . PRO A 1 421 ? -19.864 -23.262 35.419 1.00 83.69 421 PRO A O 1
ATOM 3418 N N . GLU A 1 422 ? -18.838 -25.052 34.523 1.00 69.25 422 GLU A N 1
ATOM 3419 C CA . GLU A 1 422 ? -19.962 -26.003 34.652 1.00 69.25 422 GLU A CA 1
ATOM 3420 C C . GLU A 1 422 ? -20.590 -26.044 36.051 1.00 69.25 422 GLU A C 1
ATOM 3422 O O . GLU A 1 422 ? -21.803 -26.123 36.172 1.00 69.25 422 GLU A O 1
ATOM 3427 N N . ARG A 1 423 ? -19.800 -25.883 37.118 1.00 61.69 423 ARG A N 1
ATOM 3428 C CA . ARG A 1 423 ? -20.317 -25.848 38.501 1.00 61.69 423 ARG A CA 1
ATOM 3429 C C . ARG A 1 423 ? -21.242 -24.670 38.796 1.00 61.69 423 ARG A C 1
ATOM 3431 O O . ARG A 1 423 ? -21.991 -24.726 39.754 1.00 61.69 423 ARG A O 1
ATOM 3438 N N . MET A 1 424 ? -21.170 -23.597 38.008 1.00 59.59 424 MET A N 1
ATOM 3439 C CA . MET A 1 424 ? -22.144 -22.507 38.085 1.00 59.59 424 MET A CA 1
ATOM 3440 C C . MET A 1 424 ? -23.391 -22.792 37.231 1.00 59.59 424 MET A C 1
ATOM 3442 O O . MET A 1 424 ? -24.345 -22.031 37.324 1.00 59.59 424 MET A O 1
ATOM 3446 N N . ASN A 1 425 ? -23.369 -23.824 36.374 1.00 55.16 425 ASN A N 1
ATOM 3447 C CA . ASN A 1 425 ? -24.480 -24.258 35.516 1.00 55.16 425 ASN A CA 1
ATOM 3448 C C . ASN A 1 425 ? -25.352 -25.354 36.173 1.00 55.16 425 ASN A C 1
ATOM 3450 O O . ASN A 1 425 ? -26.442 -25.609 35.672 1.00 55.16 425 ASN A O 1
ATOM 3454 N N . GLU A 1 426 ? -24.882 -26.032 37.230 1.00 49.47 426 GLU A N 1
ATOM 3455 C CA . GLU A 1 426 ? -25.517 -27.248 37.782 1.00 49.47 426 GLU A CA 1
ATOM 3456 C C . GLU A 1 426 ? -26.753 -26.990 38.673 1.00 49.47 426 GLU A C 1
ATOM 3458 O O . GLU A 1 426 ? -27.581 -27.887 38.813 1.00 49.47 426 GL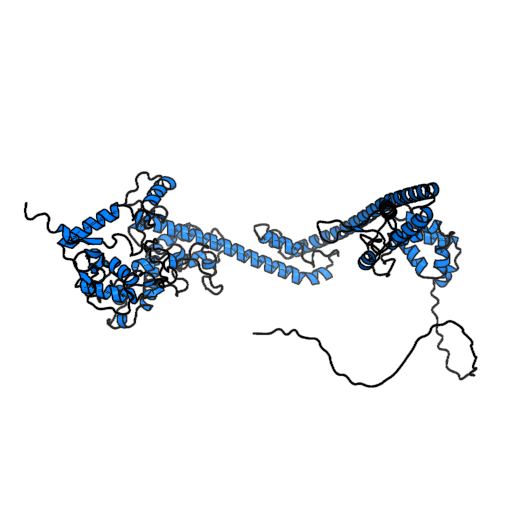U A O 1
ATOM 3463 N N . ASP A 1 427 ? -26.937 -25.779 39.214 1.00 47.34 427 ASP A N 1
ATOM 3464 C CA . ASP A 1 427 ? -27.998 -25.493 40.200 1.00 47.34 427 ASP A CA 1
ATOM 3465 C C . ASP A 1 427 ? -29.368 -25.083 39.606 1.00 47.34 427 ASP A C 1
ATOM 3467 O O . ASP A 1 427 ? -30.313 -24.868 40.364 1.00 47.34 427 ASP A O 1
ATOM 3471 N N . ALA A 1 428 ? -29.541 -25.010 38.278 1.00 45.03 428 ALA A N 1
ATOM 3472 C CA . ALA A 1 428 ? -30.786 -24.513 37.673 1.00 45.03 428 ALA A CA 1
ATOM 3473 C C . ALA A 1 428 ? -31.484 -25.536 36.763 1.00 45.03 428 ALA A C 1
ATOM 3475 O O . ALA A 1 428 ? -31.054 -25.848 35.650 1.00 45.03 428 ALA A O 1
ATOM 3476 N N . THR A 1 429 ? -32.644 -26.007 37.219 1.00 45.00 429 THR A N 1
ATOM 3477 C CA . THR A 1 429 ? -33.664 -26.606 36.359 1.00 45.00 429 THR A CA 1
ATOM 3478 C C . THR A 1 429 ? -34.507 -25.488 35.731 1.00 45.00 429 THR A C 1
ATOM 3480 O O . THR A 1 429 ? -35.391 -24.946 36.376 1.00 45.00 429 THR A O 1
ATOM 3483 N N . SER A 1 430 ? -34.327 -25.276 34.423 1.00 49.41 430 SER A N 1
ATOM 3484 C CA . SER A 1 430 ? -35.294 -24.675 33.474 1.00 49.41 430 SER A CA 1
ATOM 3485 C C . SER A 1 430 ? -35.335 -23.138 33.292 1.00 49.41 430 SER A C 1
ATOM 3487 O O . SER A 1 430 ? -35.511 -22.386 34.235 1.00 49.41 430 SER A O 1
ATOM 3489 N N . GLN A 1 431 ? -35.382 -22.744 32.005 1.00 51.50 431 GLN A N 1
ATOM 3490 C CA . GLN A 1 431 ? -35.627 -21.419 31.384 1.00 51.50 431 GLN A CA 1
ATOM 3491 C C . GLN A 1 431 ? -34.401 -20.525 31.094 1.00 51.50 431 GLN A C 1
ATOM 3493 O O . GLN A 1 431 ? -33.483 -20.375 31.886 1.00 51.50 431 GLN A O 1
ATOM 3498 N N . THR A 1 432 ? -34.384 -19.938 29.889 1.00 50.75 432 THR A N 1
ATOM 3499 C CA . THR A 1 432 ? -33.264 -19.161 29.320 1.00 50.75 432 THR A CA 1
ATOM 3500 C C . THR A 1 432 ? -33.019 -17.814 29.999 1.00 50.75 432 THR A C 1
ATOM 3502 O O . THR A 1 432 ? -31.891 -17.330 29.953 1.00 50.75 432 THR A O 1
ATOM 3505 N N . ASP A 1 433 ? -34.043 -17.217 30.615 1.00 50.94 433 ASP A N 1
ATOM 3506 C CA . ASP A 1 433 ? -33.915 -15.930 31.316 1.00 50.94 433 ASP A CA 1
ATOM 3507 C C . ASP A 1 433 ? -33.200 -16.079 32.666 1.00 50.94 433 ASP A C 1
ATOM 3509 O O . ASP A 1 433 ? -32.388 -15.227 33.018 1.00 50.94 433 ASP A O 1
ATOM 3513 N N . ASP A 1 434 ? -33.384 -17.209 33.357 1.00 62.41 434 ASP A N 1
ATOM 3514 C CA . ASP A 1 434 ? -32.677 -17.530 34.608 1.00 62.41 434 ASP A CA 1
ATOM 3515 C C . ASP A 1 434 ? -31.178 -17.808 34.381 1.00 62.41 434 ASP A C 1
ATOM 3517 O O . ASP A 1 434 ? -30.343 -17.686 35.272 1.00 62.41 434 ASP A O 1
ATOM 3521 N N . ALA A 1 435 ? -30.786 -18.131 33.145 1.00 71.19 435 ALA A N 1
ATOM 3522 C CA . ALA A 1 435 ? -29.379 -18.302 32.809 1.00 71.19 435 ALA A CA 1
ATOM 3523 C C . ALA A 1 435 ? -28.640 -16.959 32.694 1.00 71.19 435 ALA A C 1
ATOM 3525 O O . ALA A 1 435 ? -27.468 -16.891 33.054 1.00 71.19 435 ALA A O 1
ATOM 3526 N N . LEU A 1 436 ? -29.291 -15.897 32.200 1.00 80.94 436 LEU A N 1
ATOM 3527 C CA . LEU A 1 436 ? -28.656 -14.592 31.967 1.00 80.94 436 LEU A CA 1
ATOM 3528 C C . LEU A 1 436 ? -28.396 -13.817 33.264 1.00 80.94 436 LEU A C 1
ATOM 3530 O O . LEU A 1 436 ? -27.376 -13.133 33.353 1.00 80.94 436 LEU A O 1
ATOM 3534 N N . THR A 1 437 ? -29.245 -13.982 34.282 1.00 82.19 437 THR A N 1
ATOM 3535 C CA . THR A 1 437 ? -29.066 -13.387 35.624 1.00 82.19 437 THR A CA 1
ATOM 3536 C C . THR A 1 437 ? -27.743 -13.813 36.271 1.00 82.19 437 THR A C 1
ATOM 3538 O O . THR A 1 437 ? -27.137 -13.064 37.034 1.00 82.19 437 THR A O 1
ATOM 3541 N N . ARG A 1 438 ? -27.198 -14.974 35.887 1.00 85.19 438 ARG A N 1
ATOM 3542 C CA . ARG A 1 438 ? -25.892 -15.468 36.355 1.00 85.19 438 ARG A CA 1
ATOM 3543 C C . ARG A 1 438 ? -24.725 -14.571 35.945 1.00 85.19 438 ARG A C 1
ATOM 3545 O O . ARG A 1 438 ? -23.703 -14.534 36.632 1.00 85.19 438 ARG A O 1
ATOM 3552 N N . LEU A 1 439 ? -24.860 -13.836 34.840 1.00 89.62 439 LEU A N 1
ATOM 3553 C CA . LEU A 1 439 ? -23.873 -12.829 34.443 1.00 89.62 439 LEU A CA 1
ATOM 3554 C C . LEU A 1 439 ? -23.890 -11.609 35.369 1.00 89.62 439 LEU A C 1
ATOM 3556 O O . LEU A 1 439 ? -22.877 -10.922 35.482 1.00 89.62 439 LEU A O 1
ATOM 3560 N N . GLU A 1 440 ? -25.013 -11.354 36.040 1.00 89.81 440 GLU A N 1
ATOM 3561 C CA . GLU A 1 440 ? -25.217 -10.209 36.931 1.00 89.81 440 GLU A CA 1
ATOM 3562 C C . GLU A 1 440 ? -24.747 -10.480 38.368 1.00 89.81 440 GLU A C 1
ATOM 3564 O O . GLU A 1 440 ? -24.633 -9.544 39.162 1.00 89.81 440 GLU A O 1
ATOM 3569 N N . LEU A 1 441 ? -24.419 -11.734 38.704 1.00 91.88 441 LEU A N 1
ATOM 3570 C CA . LEU A 1 441 ? -23.902 -12.121 40.017 1.00 91.88 441 LEU A CA 1
ATOM 3571 C C . LEU A 1 441 ? -22.629 -11.350 40.387 1.00 91.88 441 LEU A C 1
ATOM 3573 O O . LEU A 1 441 ? -21.717 -11.179 39.575 1.00 91.88 441 LEU A O 1
ATOM 3577 N N . ALA A 1 442 ? -22.507 -10.992 41.669 1.00 91.31 442 ALA A N 1
ATOM 3578 C CA . ALA A 1 442 ? -21.325 -10.334 42.232 1.00 91.31 442 ALA A CA 1
ATOM 3579 C C . ALA A 1 442 ? -20.048 -11.189 42.132 1.00 91.31 442 ALA A C 1
ATOM 3581 O O . ALA A 1 442 ? -18.948 -10.696 42.368 1.00 91.31 442 ALA A O 1
ATOM 3582 N N . THR A 1 443 ? -20.179 -12.474 41.794 1.00 90.88 443 THR A N 1
ATOM 3583 C CA . THR A 1 443 ? -19.080 -13.432 41.626 1.00 90.88 443 THR A CA 1
ATOM 3584 C C . THR A 1 443 ? -18.654 -13.629 40.168 1.00 90.88 443 THR A C 1
ATOM 3586 O O . THR A 1 443 ? -17.653 -14.312 39.921 1.00 90.88 443 THR A O 1
ATOM 3589 N N . THR A 1 444 ? -19.350 -13.025 39.199 1.00 92.69 444 THR A N 1
ATOM 3590 C CA . THR A 1 444 ? -19.068 -13.208 37.771 1.00 92.69 444 THR A CA 1
ATOM 3591 C C . THR A 1 444 ? -18.120 -12.132 37.245 1.00 92.69 444 THR A C 1
ATOM 3593 O O . THR A 1 444 ? -18.471 -10.963 37.095 1.00 92.69 444 THR A O 1
ATOM 3596 N N . PHE A 1 445 ? -16.894 -12.548 36.913 1.00 92.06 445 PHE A N 1
ATOM 3597 C CA . PHE A 1 445 ? -15.866 -11.679 36.341 1.00 92.06 445 PHE A CA 1
ATOM 3598 C C . PHE A 1 445 ? -15.239 -12.291 35.095 1.00 92.06 445 PHE A C 1
ATOM 3600 O O . PHE A 1 445 ? -14.990 -13.494 35.015 1.00 92.06 445 PHE A O 1
ATOM 3607 N N . PHE A 1 446 ? -14.892 -11.423 34.155 1.00 93.00 446 PHE A N 1
ATOM 3608 C CA . PHE A 1 446 ? -14.166 -11.732 32.936 1.00 93.00 446 PHE A CA 1
ATOM 3609 C C . PHE A 1 446 ? -12.775 -11.100 32.949 1.00 93.00 446 PHE A C 1
ATOM 3611 O O . PHE A 1 446 ? -12.433 -10.259 33.781 1.00 93.00 446 PHE A O 1
ATOM 3618 N N . SER A 1 447 ? -11.951 -11.543 32.012 1.00 89.94 447 SER A N 1
ATOM 3619 C CA . SER A 1 447 ? -10.604 -11.056 31.756 1.00 89.94 447 SER A CA 1
ATOM 3620 C C . SER A 1 447 ? -10.413 -10.889 30.256 1.00 89.94 447 SER A C 1
ATOM 3622 O O . SER A 1 447 ? -10.893 -11.708 29.471 1.00 89.94 447 SER A O 1
ATOM 3624 N N . CYS A 1 448 ? -9.694 -9.840 29.870 1.00 88.88 448 CYS A N 1
ATOM 3625 C CA . CYS A 1 448 ? -9.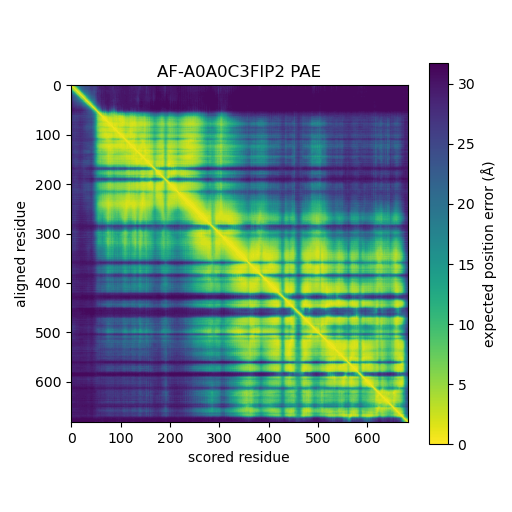292 -9.602 28.491 1.00 88.88 448 CYS A CA 1
ATOM 3626 C C . CYS A 1 448 ? -7.803 -9.924 28.319 1.00 88.88 448 CYS A C 1
ATOM 3628 O O . CYS A 1 448 ? -6.969 -9.469 29.109 1.00 88.88 448 CYS A O 1
ATOM 3630 N N . LYS A 1 449 ? -7.461 -10.693 27.278 1.00 84.62 449 LYS A N 1
ATOM 3631 C CA . LYS A 1 449 ? -6.071 -11.059 26.951 1.00 84.62 449 LYS A CA 1
ATOM 3632 C C . LYS A 1 449 ? -5.191 -9.851 26.618 1.00 84.62 449 LYS A C 1
ATOM 3634 O O . LYS A 1 449 ? -3.999 -9.878 26.910 1.00 84.62 449 LYS A O 1
ATOM 3639 N N . GLU A 1 450 ? -5.770 -8.804 26.038 1.00 78.88 450 GLU A N 1
ATOM 3640 C CA . GLU A 1 450 ? -5.024 -7.644 25.540 1.00 78.88 450 GLU A CA 1
ATOM 3641 C C . GLU A 1 450 ? -4.724 -6.601 26.620 1.00 78.88 450 GLU A C 1
ATOM 3643 O O . GLU A 1 450 ? -3.723 -5.882 26.552 1.00 78.88 450 GLU A O 1
ATOM 3648 N N . CYS A 1 451 ? -5.533 -6.514 27.673 1.00 74.44 451 CYS A N 1
ATOM 3649 C CA . CYS A 1 451 ? -5.416 -5.419 28.639 1.00 74.44 451 CYS A CA 1
ATOM 3650 C C . CYS A 1 451 ? -4.432 -5.737 29.777 1.00 74.44 451 CYS A C 1
ATOM 3652 O O . CYS A 1 451 ? -4.622 -5.311 30.916 1.00 74.44 451 CYS A O 1
ATOM 3654 N N . LEU A 1 452 ? -3.348 -6.466 29.472 1.00 61.28 452 LEU A N 1
ATOM 3655 C CA . LEU A 1 452 ? -2.281 -6.823 30.412 1.00 61.28 452 LEU A CA 1
ATOM 3656 C C . LEU A 1 452 ? -1.567 -5.568 30.946 1.00 61.28 452 LEU A C 1
ATOM 3658 O O . LEU A 1 452 ? -0.523 -5.138 30.459 1.00 61.28 452 LEU A O 1
ATOM 3662 N N . GLY A 1 453 ? -2.138 -4.980 31.997 1.00 55.03 453 GLY A N 1
ATOM 3663 C CA . GLY A 1 453 ? -1.525 -3.951 32.828 1.00 55.03 453 GLY A CA 1
ATOM 3664 C C . GLY A 1 453 ? -1.205 -2.626 32.139 1.00 55.03 453 GLY A C 1
ATOM 3665 O O . GLY A 1 453 ? -0.228 -1.996 32.560 1.00 55.03 453 GLY A O 1
ATOM 3666 N N . ARG A 1 454 ? -1.977 -2.234 31.111 1.00 47.38 454 ARG A N 1
ATOM 3667 C CA . ARG A 1 454 ? -1.872 -0.928 30.428 1.00 47.38 454 ARG A CA 1
ATOM 3668 C C . ARG A 1 454 ? -2.417 0.246 31.264 1.00 47.38 454 ARG A C 1
ATOM 3670 O O . ARG A 1 454 ? -1.918 1.352 31.098 1.00 47.38 454 ARG A O 1
ATOM 3677 N N . ASP A 1 455 ? -3.316 0.002 32.225 1.00 46.84 455 ASP A N 1
ATOM 3678 C CA . ASP A 1 455 ? -4.074 1.077 32.902 1.00 46.84 455 ASP A CA 1
ATOM 3679 C C . ASP A 1 455 ? -3.717 1.342 34.374 1.00 46.84 455 ASP A C 1
ATOM 3681 O O . ASP A 1 455 ? -4.399 2.118 35.048 1.00 46.84 455 ASP A O 1
ATOM 3685 N N . MET A 1 456 ? -2.639 0.749 34.896 1.00 44.44 456 MET A N 1
ATOM 3686 C CA . MET A 1 456 ? -2.129 1.151 36.209 1.00 44.44 456 MET A CA 1
ATOM 3687 C C . MET A 1 456 ? -1.106 2.271 36.071 1.00 44.44 456 MET A C 1
ATOM 3689 O O . MET A 1 456 ? -0.036 2.091 35.486 1.00 44.44 456 MET A O 1
ATOM 3693 N N . VAL A 1 457 ? -1.407 3.409 36.697 1.00 41.00 457 VAL A N 1
ATOM 3694 C CA . VAL A 1 457 ? -0.389 4.396 37.061 1.00 41.00 457 VAL A CA 1
ATOM 3695 C C . VAL A 1 457 ? 0.688 3.668 37.882 1.00 41.00 457 VAL A C 1
ATOM 3697 O O . VAL A 1 457 ? 0.355 2.977 38.848 1.00 41.00 457 VAL A O 1
ATOM 3700 N N . PRO A 1 458 ? 1.979 3.785 37.532 1.00 37.94 458 PRO A N 1
ATOM 3701 C CA . PRO A 1 458 ? 3.053 3.105 38.240 1.00 37.94 458 PRO A CA 1
ATOM 3702 C C . PRO A 1 458 ? 3.276 3.773 39.603 1.00 37.94 458 PRO A C 1
ATOM 3704 O O . PRO A 1 458 ? 4.085 4.686 39.721 1.00 37.94 458 PRO A O 1
ATOM 3707 N N . GLN A 1 459 ? 2.561 3.340 40.644 1.00 40.38 459 GLN A N 1
ATOM 3708 C CA . GLN A 1 459 ? 2.844 3.768 42.025 1.00 40.38 459 GLN A CA 1
ATOM 3709 C C . GLN A 1 459 ? 3.435 2.674 42.916 1.00 40.38 459 GLN A C 1
ATOM 3711 O O . GLN A 1 459 ? 3.858 2.964 44.034 1.00 40.38 459 GLN A O 1
ATOM 3716 N N . SER A 1 460 ? 3.597 1.443 42.425 1.00 41.09 460 SER A N 1
ATOM 3717 C CA . SER A 1 460 ? 4.416 0.467 43.143 1.00 41.09 460 SER A CA 1
ATOM 3718 C C . SER A 1 460 ? 5.892 0.676 42.801 1.00 41.09 460 SER A C 1
ATOM 3720 O O . SER A 1 460 ? 6.372 0.272 41.743 1.00 41.09 460 SER A O 1
ATOM 3722 N N . LYS A 1 461 ? 6.640 1.291 43.726 1.00 38.94 461 LYS A N 1
ATOM 3723 C CA . LYS A 1 461 ? 8.114 1.382 43.684 1.00 38.94 461 LYS A CA 1
ATOM 3724 C C . LYS A 1 461 ? 8.807 0.007 43.760 1.00 38.94 461 LYS A C 1
ATOM 3726 O O . LYS A 1 461 ? 10.031 -0.062 43.650 1.00 38.94 461 LYS A O 1
ATOM 3731 N N . ASN A 1 462 ? 8.059 -1.091 43.895 1.00 39.97 462 ASN A N 1
ATOM 3732 C CA . ASN A 1 462 ? 8.611 -2.439 43.923 1.00 39.97 462 ASN A CA 1
ATOM 3733 C C . ASN A 1 462 ? 8.756 -2.997 42.501 1.00 39.97 462 ASN A C 1
ATOM 3735 O O . ASN A 1 462 ? 7.843 -3.597 41.938 1.00 39.97 462 ASN A O 1
ATOM 3739 N N . LYS A 1 463 ? 9.961 -2.818 41.945 1.00 37.53 463 LYS A N 1
ATOM 3740 C CA . LYS A 1 463 ? 10.466 -3.391 40.682 1.00 37.53 463 LYS A CA 1
ATOM 3741 C C . LYS A 1 463 ? 10.662 -4.917 40.748 1.00 37.53 463 LYS A C 1
ATOM 3743 O O . LYS A 1 463 ? 11.704 -5.433 40.354 1.00 37.53 463 LYS A O 1
ATOM 3748 N N . SER A 1 464 ? 9.690 -5.663 41.258 1.00 44.38 464 SER A N 1
ATOM 3749 C CA . SER A 1 464 ? 9.687 -7.121 41.132 1.00 44.38 464 SER A CA 1
ATOM 3750 C C . SER A 1 464 ? 8.828 -7.476 39.928 1.00 44.38 464 SER A C 1
ATOM 3752 O O . SER A 1 464 ? 7.640 -7.165 39.914 1.00 44.38 464 SER A O 1
ATOM 3754 N N . ALA A 1 465 ? 9.420 -8.118 38.921 1.00 41.81 465 ALA A N 1
ATOM 3755 C CA . ALA A 1 465 ? 8.746 -8.623 37.727 1.00 41.81 465 ALA A CA 1
ATOM 3756 C C . ALA A 1 465 ? 7.770 -9.771 38.066 1.00 41.81 465 ALA A C 1
ATOM 3758 O O . ALA A 1 465 ? 7.964 -10.916 37.664 1.00 41.81 465 ALA A O 1
ATOM 3759 N N . LYS A 1 466 ? 6.724 -9.492 38.852 1.00 51.69 466 LYS A N 1
ATOM 3760 C CA . LYS A 1 466 ? 5.582 -10.393 38.993 1.00 51.69 466 LYS A CA 1
ATOM 3761 C C . LYS A 1 466 ? 4.800 -10.351 37.683 1.00 51.69 466 LYS A C 1
ATOM 3763 O O . LYS A 1 466 ? 4.512 -9.277 37.156 1.00 51.69 466 LYS A O 1
ATOM 3768 N N . LYS A 1 467 ? 4.496 -11.536 37.153 1.00 51.19 467 LYS A N 1
ATOM 3769 C CA . LYS A 1 467 ? 3.612 -11.743 36.002 1.00 51.19 467 LYS A CA 1
ATOM 3770 C C . LYS A 1 467 ? 2.311 -10.986 36.293 1.00 51.19 467 LYS A C 1
ATOM 3772 O O . LYS A 1 467 ? 1.633 -11.338 37.251 1.00 51.19 467 LYS A O 1
ATOM 3777 N N . LYS A 1 468 ? 2.033 -9.901 35.560 1.00 60.41 468 LYS A N 1
ATOM 3778 C CA . LYS A 1 468 ? 0.819 -9.101 35.772 1.00 60.41 468 LYS A CA 1
ATOM 3779 C C . LYS A 1 468 ? -0.382 -10.000 35.482 1.00 60.41 468 LYS A C 1
ATOM 3781 O O . LYS A 1 468 ? -0.531 -10.452 34.347 1.00 60.41 468 LYS A O 1
ATOM 3786 N N . GLU A 1 469 ? -1.172 -10.312 36.502 1.00 65.44 469 GLU A N 1
ATOM 3787 C CA . GLU A 1 469 ? -2.457 -10.981 36.307 1.00 65.44 469 GLU A CA 1
ATOM 3788 C C . GLU A 1 469 ? -3.416 -10.024 35.576 1.00 65.44 469 GLU A C 1
ATOM 3790 O O . GLU A 1 469 ? -3.296 -8.801 35.732 1.00 65.44 469 GLU A O 1
ATOM 3795 N N . PRO A 1 470 ? -4.299 -10.541 34.702 1.00 73.62 470 PRO A N 1
ATOM 3796 C CA . PRO A 1 470 ? -5.268 -9.710 34.000 1.00 73.62 470 PRO A CA 1
ATOM 3797 C C . PRO A 1 470 ? -6.222 -9.049 35.001 1.00 73.62 470 PRO A C 1
ATOM 3799 O O . PRO A 1 470 ? -6.516 -9.607 36.051 1.00 73.62 470 PRO A O 1
ATOM 3802 N N . HIS A 1 471 ? -6.698 -7.844 34.686 1.00 78.62 471 HIS A N 1
ATOM 3803 C CA . HIS A 1 471 ? -7.619 -7.138 35.572 1.00 78.62 471 HIS A CA 1
ATOM 3804 C C . HIS A 1 471 ? -9.023 -7.763 35.495 1.00 78.62 471 HIS A C 1
ATOM 3806 O O . HIS A 1 471 ? -9.454 -8.106 34.389 1.00 78.62 471 HIS A O 1
ATOM 3812 N N . PRO A 1 472 ? -9.752 -7.884 36.617 1.00 88.56 472 PRO A N 1
ATOM 3813 C CA . PRO A 1 472 ? -11.150 -8.298 36.605 1.00 88.56 472 PRO A CA 1
ATOM 3814 C C . PRO A 1 472 ? -12.037 -7.272 35.888 1.00 88.56 472 PRO A C 1
ATOM 3816 O O . PRO A 1 472 ? -11.897 -6.056 36.051 1.00 88.56 472 PRO A O 1
ATOM 3819 N N . ILE A 1 473 ? -12.965 -7.776 35.079 1.00 89.81 473 ILE A N 1
ATOM 3820 C CA . ILE A 1 473 ? -13.927 -6.994 34.301 1.00 89.81 473 ILE A CA 1
ATOM 3821 C C . ILE A 1 473 ? -15.324 -7.541 34.607 1.00 89.81 473 ILE A C 1
ATOM 3823 O O . ILE A 1 473 ? -15.554 -8.738 34.466 1.00 89.81 473 ILE A O 1
ATOM 3827 N N . THR A 1 474 ? -16.246 -6.688 35.048 1.00 89.75 474 THR A N 1
ATOM 3828 C CA . THR A 1 474 ? -17.645 -7.069 35.301 1.00 89.75 474 THR A CA 1
ATOM 3829 C C . THR A 1 474 ? -18.397 -7.314 33.991 1.00 89.75 474 THR A C 1
ATOM 3831 O O . THR A 1 474 ? -17.953 -6.894 32.920 1.00 89.75 474 THR A O 1
ATOM 3834 N N . TYR A 1 475 ? -19.555 -7.972 34.061 1.00 89.19 475 TYR A N 1
ATOM 3835 C CA . TYR A 1 475 ? -20.393 -8.245 32.890 1.00 89.19 475 TYR A CA 1
ATOM 3836 C C . TYR A 1 475 ? -20.828 -6.976 32.130 1.00 89.19 475 TYR A C 1
ATOM 3838 O O . TYR A 1 475 ? -20.632 -6.878 30.921 1.00 89.19 475 TYR A O 1
ATOM 3846 N N . SER A 1 476 ? -21.335 -5.955 32.823 1.00 84.88 476 SER A N 1
ATOM 3847 C CA . SER A 1 476 ? -21.713 -4.683 32.185 1.00 84.88 476 SER A CA 1
ATOM 3848 C C . SER A 1 476 ? -20.529 -4.015 31.477 1.00 84.88 476 SER A C 1
ATOM 3850 O O . SER A 1 476 ? -20.661 -3.454 30.390 1.00 84.88 476 SER A O 1
ATOM 3852 N N . ARG A 1 477 ? -19.339 -4.127 32.073 1.00 86.88 477 ARG A N 1
ATOM 3853 C CA . ARG A 1 477 ? -18.115 -3.526 31.560 1.00 86.88 477 ARG A CA 1
ATOM 3854 C C . ARG A 1 477 ? -17.556 -4.273 30.349 1.00 86.88 477 ARG A C 1
ATOM 3856 O O . ARG A 1 477 ? -17.167 -3.619 29.385 1.00 86.88 477 ARG A O 1
ATOM 3863 N N . ILE A 1 478 ? -17.539 -5.613 30.362 1.00 89.44 478 ILE A N 1
ATOM 3864 C CA . ILE A 1 478 ? -16.945 -6.410 29.271 1.00 89.44 478 ILE A CA 1
ATOM 3865 C C . ILE A 1 478 ? -17.659 -6.165 27.936 1.00 89.44 478 ILE A C 1
ATOM 3867 O O . ILE A 1 478 ? -17.014 -6.115 26.891 1.00 89.44 478 ILE A O 1
ATOM 3871 N N . LEU A 1 479 ? -18.965 -5.896 27.976 1.00 87.88 479 LEU A N 1
ATOM 3872 C CA . LEU A 1 479 ? -19.757 -5.560 26.795 1.00 87.88 479 LEU A CA 1
ATOM 3873 C C . LEU A 1 479 ? -19.380 -4.211 26.148 1.00 87.88 479 LEU A C 1
ATOM 3875 O O . LEU A 1 479 ? -19.682 -3.986 24.983 1.00 87.88 479 LEU A O 1
ATOM 3879 N N . THR A 1 480 ? -18.700 -3.320 26.878 1.00 84.06 480 THR A N 1
ATOM 3880 C CA . THR A 1 480 ? -18.228 -2.002 26.385 1.00 84.06 480 THR A CA 1
ATOM 3881 C C . THR A 1 480 ? -16.723 -1.892 26.280 1.00 84.06 480 THR A C 1
ATOM 3883 O O . THR A 1 480 ? -16.173 -0.797 26.150 1.00 84.06 480 THR A O 1
ATOM 3886 N N . HIS A 1 481 ? -16.045 -3.021 26.419 1.00 85.81 481 HIS A N 1
ATOM 3887 C CA . HIS A 1 481 ? -14.631 -3.015 26.676 1.00 85.81 481 HIS A CA 1
ATOM 3888 C C . HIS A 1 481 ? -13.834 -2.683 25.416 1.00 85.81 481 HIS A C 1
ATOM 3890 O O . HIS A 1 481 ? -13.801 -3.473 24.476 1.00 85.81 481 HIS A O 1
ATOM 3896 N N . ASN A 1 482 ? -13.147 -1.538 25.414 1.00 81.12 482 ASN A N 1
ATOM 3897 C CA . ASN A 1 482 ? -12.536 -0.982 24.202 1.00 81.12 482 ASN A CA 1
ATOM 3898 C C . ASN A 1 482 ? -11.499 -1.919 23.560 1.00 81.12 482 ASN A C 1
ATOM 3900 O O . ASN A 1 482 ? -11.407 -1.959 22.337 1.00 81.12 482 ASN A O 1
ATOM 3904 N N . CYS A 1 483 ? -10.762 -2.706 24.361 1.00 83.62 483 CYS A N 1
ATOM 3905 C CA . CYS A 1 483 ? -9.798 -3.694 23.853 1.00 83.62 483 CYS A CA 1
ATOM 3906 C C . CYS A 1 483 ? -10.461 -4.728 22.908 1.00 83.62 483 CYS A C 1
ATOM 3908 O O . CYS A 1 483 ? -9.769 -5.372 22.128 1.00 83.62 483 CYS A O 1
ATOM 3910 N N . LEU A 1 484 ? -11.783 -4.935 22.987 1.00 86.50 484 LEU A N 1
ATOM 3911 C CA . LEU A 1 484 ? -12.521 -5.892 22.151 1.00 86.50 484 LEU A CA 1
ATOM 3912 C C . LEU A 1 484 ? -12.947 -5.313 20.801 1.00 86.50 484 LEU A C 1
ATOM 3914 O O . LEU A 1 484 ? -13.372 -6.073 19.937 1.00 86.50 484 LEU A O 1
ATOM 3918 N N . ASN A 1 485 ? -12.804 -4.002 20.614 1.00 85.75 485 ASN A N 1
ATOM 3919 C CA . ASN A 1 485 ? -12.991 -3.311 19.343 1.00 85.75 485 ASN A CA 1
ATOM 3920 C C . ASN A 1 485 ? -11.644 -2.914 18.710 1.00 85.75 485 ASN A C 1
ATOM 3922 O O . ASN A 1 485 ? -11.629 -2.179 17.718 1.00 85.75 485 ASN A O 1
ATOM 3926 N N . ASP A 1 486 ? -10.515 -3.357 19.278 1.00 80.38 486 ASP A N 1
ATOM 3927 C CA . ASP A 1 486 ? -9.194 -3.066 18.728 1.00 80.38 486 ASP A CA 1
ATOM 3928 C C . ASP A 1 486 ? -9.016 -3.762 17.362 1.00 80.38 486 ASP A C 1
ATOM 3930 O O . ASP A 1 486 ? -9.391 -4.926 17.199 1.00 80.38 486 ASP A O 1
ATOM 3934 N N . PRO A 1 487 ? -8.438 -3.078 16.358 1.00 75.69 487 PRO A N 1
ATOM 3935 C CA . PRO A 1 487 ? -8.271 -3.647 15.029 1.00 75.69 487 PRO A CA 1
ATOM 3936 C C . PRO A 1 487 ? -7.334 -4.858 15.018 1.00 75.69 487 PRO A C 1
ATOM 3938 O O . PRO A 1 487 ? -6.185 -4.773 15.457 1.00 75.69 487 PRO A O 1
ATOM 3941 N N . SER A 1 488 ? -7.787 -5.945 14.399 1.00 73.62 488 SER A N 1
ATOM 3942 C CA . SER A 1 488 ? -7.010 -7.156 14.142 1.00 73.62 488 SER A CA 1
ATOM 3943 C C . SER A 1 488 ? -7.017 -7.511 12.644 1.00 73.62 488 SER A C 1
ATOM 3945 O O . SER A 1 488 ? -7.906 -7.062 11.915 1.00 73.62 488 SER A O 1
ATOM 3947 N N . PRO A 1 489 ? -6.040 -8.275 12.114 1.00 77.25 489 PRO A N 1
ATOM 3948 C CA . PRO A 1 489 ? -6.098 -8.742 10.732 1.00 77.25 489 PRO A CA 1
ATOM 3949 C C . PRO A 1 489 ? -7.395 -9.513 10.459 1.00 77.25 489 PRO A C 1
ATOM 3951 O O . PRO A 1 489 ? -7.752 -10.422 11.207 1.00 77.25 489 PRO A O 1
ATOM 3954 N N . VAL A 1 490 ? -8.086 -9.130 9.386 1.00 77.94 490 VAL A N 1
ATOM 3955 C CA . VAL A 1 490 ? -9.315 -9.783 8.919 1.00 77.94 490 VAL A CA 1
ATOM 3956 C C . VAL A 1 490 ? -8.931 -10.951 8.012 1.00 77.94 490 VAL A C 1
ATOM 3958 O O . VAL A 1 490 ? -8.025 -10.805 7.192 1.00 77.94 490 VAL A O 1
ATOM 3961 N N . ASP A 1 491 ? -9.606 -12.089 8.165 1.00 81.06 491 ASP A N 1
ATOM 3962 C CA . ASP A 1 491 ? -9.461 -13.240 7.270 1.00 81.06 491 ASP A CA 1
ATOM 3963 C C . ASP A 1 491 ? -10.150 -12.959 5.922 1.00 81.06 491 ASP A C 1
ATOM 3965 O O . ASP A 1 491 ? -11.307 -12.537 5.895 1.00 81.06 491 ASP A O 1
ATOM 3969 N N . ASP A 1 492 ? -9.448 -13.198 4.811 1.00 82.12 492 ASP A N 1
ATOM 3970 C CA . ASP A 1 492 ? -9.967 -13.004 3.449 1.00 82.12 492 ASP A CA 1
ATOM 3971 C C . ASP A 1 492 ? -11.171 -13.928 3.151 1.00 82.12 492 ASP A C 1
ATOM 3973 O O . ASP A 1 492 ? -11.973 -13.620 2.268 1.00 82.12 492 ASP A O 1
ATOM 3977 N N . GLU A 1 493 ? -11.317 -15.034 3.894 1.00 85.81 493 GLU A N 1
ATOM 3978 C CA . GLU A 1 493 ? -12.426 -15.995 3.774 1.00 85.81 493 GLU A CA 1
ATOM 3979 C C . GLU A 1 493 ? -13.653 -15.637 4.641 1.00 85.81 493 GLU A C 1
ATOM 3981 O O . GLU A 1 493 ? -14.672 -16.332 4.596 1.00 85.81 493 GLU A O 1
ATOM 3986 N N . ASP A 1 494 ? -13.596 -14.559 5.435 1.00 84.56 494 ASP A N 1
ATOM 3987 C CA . ASP A 1 494 ? -14.728 -14.137 6.265 1.00 84.56 494 ASP A CA 1
ATOM 3988 C C . ASP A 1 494 ? -15.921 -13.705 5.380 1.00 84.56 494 ASP A C 1
ATOM 3990 O O . ASP A 1 494 ? -15.758 -12.880 4.472 1.00 84.56 494 ASP A O 1
ATOM 3994 N N . PRO A 1 495 ? -17.159 -14.175 5.639 1.00 85.44 495 PRO A N 1
ATOM 3995 C CA . PRO A 1 495 ? -18.335 -13.773 4.858 1.00 85.44 495 PRO A CA 1
ATOM 3996 C C . PRO A 1 495 ? -18.626 -12.262 4.930 1.00 85.44 495 PRO A C 1
ATOM 3998 O O . PRO A 1 495 ? -19.364 -11.715 4.106 1.00 85.44 495 PRO A O 1
ATOM 4001 N N . ASN A 1 496 ? -18.065 -11.565 5.914 1.00 87.31 496 ASN A N 1
ATOM 4002 C CA . ASN A 1 496 ? -18.140 -10.127 6.118 1.00 87.31 496 ASN A CA 1
ATOM 4003 C C . ASN A 1 496 ? -16.859 -9.393 5.710 1.00 87.31 496 ASN A C 1
ATOM 4005 O O . ASN A 1 496 ? -16.770 -8.191 5.969 1.00 87.31 496 ASN A O 1
ATOM 4009 N N . PHE A 1 497 ? -15.900 -10.058 5.052 1.00 87.44 497 PHE A N 1
ATOM 4010 C CA . PHE A 1 497 ? -14.615 -9.477 4.653 1.00 87.44 497 PHE A CA 1
ATOM 4011 C C . PHE A 1 497 ? -14.775 -8.114 3.976 1.00 87.44 497 PHE A C 1
ATOM 4013 O O . PHE A 1 497 ? -14.080 -7.162 4.314 1.00 87.44 497 PHE A O 1
ATOM 4020 N N . GLU A 1 498 ? -15.749 -7.985 3.074 1.00 87.12 498 GLU A N 1
ATOM 4021 C CA . GLU A 1 498 ? -15.986 -6.749 2.329 1.00 87.12 498 GLU A CA 1
ATOM 4022 C C . GLU A 1 498 ? -16.300 -5.550 3.243 1.00 87.12 498 GLU A C 1
ATOM 4024 O O . GLU A 1 498 ? -15.857 -4.434 2.962 1.00 87.12 498 GLU A O 1
ATOM 4029 N N . ILE A 1 499 ? -16.999 -5.779 4.358 1.00 88.94 499 ILE A N 1
ATOM 4030 C CA . ILE A 1 499 ? -17.277 -4.764 5.382 1.00 88.94 499 ILE A CA 1
ATOM 4031 C C . ILE A 1 499 ? -16.061 -4.598 6.297 1.00 88.94 499 ILE A C 1
ATOM 4033 O O . ILE A 1 499 ? -15.553 -3.490 6.467 1.00 88.94 499 ILE A O 1
ATOM 4037 N N . LEU A 1 500 ? -15.569 -5.703 6.858 1.00 88.19 500 LEU A N 1
ATOM 4038 C CA . LEU A 1 500 ? -14.508 -5.725 7.865 1.00 88.19 500 LEU A CA 1
ATOM 4039 C C . LEU A 1 500 ? -13.193 -5.127 7.354 1.00 88.19 500 LEU A C 1
ATOM 4041 O O . LEU A 1 500 ? -12.541 -4.378 8.074 1.00 88.19 500 LEU A O 1
ATOM 4045 N N . SER A 1 501 ? -12.830 -5.371 6.092 1.00 86.44 501 SER A N 1
ATOM 4046 C CA . SER A 1 501 ? -11.622 -4.812 5.474 1.00 86.44 501 SER A CA 1
ATOM 4047 C C . SER A 1 501 ? -11.699 -3.291 5.263 1.00 86.44 501 SER A C 1
ATOM 4049 O O . SER A 1 501 ? -10.702 -2.667 4.893 1.00 86.44 501 SER A O 1
ATOM 4051 N N . ARG A 1 502 ? -12.891 -2.693 5.415 1.00 85.75 502 ARG A N 1
ATOM 4052 C CA . ARG A 1 502 ? -13.183 -1.264 5.196 1.00 85.75 502 ARG A CA 1
ATOM 4053 C C . ARG A 1 502 ? -13.546 -0.520 6.471 1.00 85.75 502 ARG A C 1
ATOM 4055 O O . ARG A 1 502 ? -13.435 0.708 6.487 1.00 85.75 502 ARG A O 1
ATOM 4062 N N . LEU A 1 503 ? -13.966 -1.230 7.515 1.00 79.38 503 LEU A N 1
ATOM 4063 C CA . LEU A 1 503 ? -14.014 -0.694 8.866 1.00 79.38 503 LEU A CA 1
ATOM 4064 C C . LEU A 1 503 ? -12.568 -0.368 9.263 1.00 79.38 503 LEU A C 1
ATOM 4066 O O . LEU A 1 503 ? -11.683 -1.215 9.241 1.00 79.38 503 LEU A O 1
ATOM 4070 N N . SER A 1 504 ? -12.318 0.927 9.433 1.00 59.25 504 SER A N 1
ATOM 4071 C CA . SER A 1 504 ? -11.005 1.576 9.512 1.00 59.25 504 SER A CA 1
ATOM 4072 C C . SER A 1 504 ? -9.955 0.846 10.369 1.00 59.25 504 SER A C 1
ATOM 4074 O O . SER A 1 504 ? -10.284 0.138 11.311 1.00 59.25 504 SER A O 1
ATOM 4076 N N . ILE A 1 505 ? -8.674 1.209 10.194 1.00 57.12 505 ILE A N 1
ATOM 4077 C CA . ILE A 1 505 ? -7.526 0.856 11.074 1.00 57.12 505 ILE A CA 1
ATOM 4078 C C . ILE A 1 505 ? -7.730 1.313 12.548 1.00 57.12 505 ILE A C 1
ATOM 4080 O O . ILE A 1 505 ? -6.823 1.223 13.362 1.00 57.12 505 ILE A O 1
ATOM 4084 N N . GLN A 1 506 ? -8.889 1.867 12.911 1.00 61.09 506 GLN A N 1
ATOM 4085 C CA . GLN A 1 506 ? -9.145 2.475 14.218 1.00 61.09 506 GLN A CA 1
ATOM 4086 C C . GLN A 1 506 ? -10.096 1.666 15.108 1.00 61.09 506 GLN A C 1
ATOM 4088 O O . GLN A 1 506 ? -9.928 1.743 16.319 1.00 61.09 506 GLN A O 1
ATOM 4093 N N . LYS A 1 507 ? -11.065 0.921 14.549 1.00 76.94 507 LYS A N 1
ATOM 4094 C CA . LYS A 1 507 ? -12.026 0.108 15.316 1.00 76.94 507 LYS A CA 1
ATOM 4095 C C . LYS A 1 507 ? -12.571 -1.066 14.501 1.00 76.94 507 LYS A C 1
ATOM 4097 O O . LYS A 1 507 ? -12.771 -0.930 13.295 1.00 76.94 507 LYS A O 1
ATOM 4102 N N . GLN A 1 508 ? -12.880 -2.164 15.182 1.00 84.06 508 GLN A N 1
ATOM 4103 C CA . GLN A 1 508 ? -13.572 -3.343 14.658 1.00 84.06 508 GLN A CA 1
ATOM 4104 C C . GLN A 1 508 ? -14.795 -3.714 15.508 1.00 84.06 508 GLN A C 1
ATOM 4106 O O . GLN A 1 508 ? -14.911 -3.231 16.638 1.00 84.06 508 GLN A O 1
ATOM 4111 N N . PRO A 1 509 ? -15.706 -4.554 14.980 1.00 88.06 509 PRO A N 1
ATOM 4112 C CA . PRO A 1 509 ? -16.792 -5.133 15.763 1.00 88.06 509 PRO A CA 1
ATOM 4113 C C . PRO A 1 509 ? -16.278 -5.881 16.996 1.00 88.06 509 PRO A C 1
ATOM 4115 O O . PRO A 1 509 ? -15.197 -6.475 16.980 1.00 88.06 509 PRO A O 1
ATOM 4118 N N . TRP A 1 510 ? -17.062 -5.824 18.064 1.00 90.38 510 TRP A N 1
ATOM 4119 C CA . TRP A 1 510 ? -16.752 -6.361 19.378 1.00 90.38 510 TRP A CA 1
ATOM 4120 C C . TRP A 1 510 ? -16.434 -7.853 19.304 1.00 90.38 510 TRP A C 1
ATOM 4122 O O . TRP A 1 510 ? -17.214 -8.645 18.777 1.00 90.38 510 TRP A O 1
ATOM 4132 N N . HIS A 1 511 ? -15.279 -8.232 19.858 1.00 85.19 511 HIS A N 1
ATOM 4133 C CA . HIS A 1 511 ? -14.853 -9.623 20.050 1.00 85.19 511 HIS A CA 1
ATOM 4134 C C . HIS A 1 511 ? -14.903 -10.467 18.765 1.00 85.19 511 HIS A C 1
ATOM 4136 O O . HIS A 1 511 ? -15.105 -11.675 18.829 1.00 85.19 511 HIS A O 1
ATOM 4142 N N . LEU A 1 512 ? -14.647 -9.850 17.603 1.00 81.94 512 LEU A N 1
ATOM 4143 C CA . LEU A 1 512 ? -14.727 -10.485 16.280 1.00 81.94 512 LEU A CA 1
ATOM 4144 C C . LEU A 1 512 ? -13.983 -11.833 16.188 1.00 81.94 512 LEU A C 1
ATOM 4146 O O . LEU A 1 512 ? -14.458 -12.763 15.547 1.00 81.94 512 LEU A O 1
ATOM 4150 N N . GLN A 1 513 ? -12.825 -11.958 16.846 1.00 75.69 513 GLN A N 1
ATOM 4151 C CA . GLN A 1 513 ? -12.013 -13.185 16.834 1.00 75.69 513 GLN A CA 1
ATOM 4152 C C . GLN A 1 513 ? -12.502 -14.279 17.798 1.00 75.69 513 GLN A C 1
ATOM 4154 O O . GLN A 1 513 ? -12.003 -15.402 17.757 1.00 75.69 513 GLN A O 1
ATOM 4159 N N . GLY A 1 514 ? -13.425 -13.967 18.709 1.00 81.19 514 GLY A N 1
ATOM 4160 C CA . GLY A 1 514 ? -13.995 -14.926 19.656 1.00 81.19 514 GLY A CA 1
ATOM 4161 C C . GLY A 1 514 ? -13.057 -15.392 20.777 1.00 81.19 514 GLY A C 1
ATOM 4162 O O . GLY A 1 514 ? -13.509 -16.034 21.719 1.00 81.19 514 GLY A O 1
ATOM 4163 N N . ASP A 1 515 ? -11.776 -15.010 20.794 1.00 83.56 515 ASP A N 1
ATOM 4164 C CA . ASP A 1 515 ? -10.802 -15.585 21.732 1.00 83.56 515 ASP A CA 1
ATOM 4165 C C . ASP A 1 515 ? -10.249 -14.608 22.792 1.00 83.56 515 ASP A C 1
ATOM 4167 O O . ASP A 1 515 ? -9.524 -15.039 23.692 1.00 83.56 515 ASP A O 1
ATOM 4171 N N . LEU A 1 516 ? -10.573 -13.314 22.729 1.00 85.12 516 LEU A N 1
ATOM 4172 C CA . LEU A 1 516 ? -10.007 -12.289 23.619 1.00 85.12 516 LEU A CA 1
ATOM 4173 C C . LEU A 1 516 ? -10.516 -12.348 25.067 1.00 85.12 516 LEU A C 1
ATOM 4175 O O . LEU A 1 516 ? -9.785 -11.960 25.985 1.00 85.12 516 LEU A O 1
ATOM 4179 N N . VAL A 1 517 ? -11.737 -12.842 25.277 1.00 91.12 517 VAL A N 1
ATOM 4180 C CA . VAL A 1 517 ? -12.417 -12.866 26.579 1.00 91.12 517 VAL A CA 1
ATOM 4181 C C . VAL A 1 517 ? -12.305 -14.239 27.239 1.00 91.12 517 VAL A C 1
ATOM 4183 O O . VAL A 1 517 ? -12.425 -15.273 26.585 1.00 91.12 517 VAL A O 1
ATOM 4186 N N . LYS A 1 518 ? -12.076 -14.259 28.557 1.00 91.62 518 LYS A N 1
ATOM 4187 C CA . LYS A 1 518 ? -12.086 -15.476 29.386 1.00 91.62 518 LYS A CA 1
ATOM 4188 C C . LYS A 1 518 ? -12.702 -15.224 30.754 1.00 91.62 518 LYS A C 1
ATOM 4190 O O . LYS A 1 518 ? -12.530 -14.138 31.305 1.00 91.62 518 LYS A O 1
ATOM 4195 N N . PHE A 1 519 ? -13.305 -16.248 31.354 1.00 92.12 519 PHE A N 1
ATOM 4196 C CA . PHE A 1 519 ? -13.756 -16.194 32.745 1.00 92.12 519 PHE A CA 1
ATOM 4197 C C . PHE A 1 519 ? -12.583 -16.027 33.725 1.00 92.12 519 PHE A C 1
ATOM 4199 O O . PHE A 1 519 ? -11.572 -16.733 33.654 1.00 92.12 519 PHE A O 1
ATOM 4206 N N . HIS A 1 520 ? -12.723 -15.092 34.660 1.00 90.69 520 HIS A N 1
ATOM 4207 C CA . HIS A 1 520 ? -11.694 -14.717 35.619 1.00 90.69 520 HIS A CA 1
ATOM 4208 C C . HIS A 1 520 ? -11.892 -15.446 36.959 1.00 90.69 520 HIS A C 1
ATOM 4210 O O . HIS A 1 520 ? -12.339 -14.881 37.959 1.00 90.69 520 HIS A O 1
ATOM 4216 N N . ARG A 1 521 ? -11.475 -16.714 37.002 1.00 88.81 521 ARG A N 1
ATOM 4217 C CA . ARG A 1 521 ? -11.675 -17.616 38.154 1.00 88.81 521 ARG A CA 1
ATOM 4218 C C . ARG A 1 521 ? -11.150 -17.081 39.495 1.00 88.81 521 ARG A C 1
ATOM 4220 O O . ARG A 1 521 ? -11.825 -17.217 40.505 1.00 88.81 521 ARG A O 1
ATOM 4227 N N . THR A 1 522 ? -9.971 -16.471 39.484 1.00 86.75 522 THR A N 1
ATOM 4228 C CA . THR A 1 522 ? -9.296 -15.829 40.627 1.00 86.75 522 THR A CA 1
ATOM 4229 C C . THR A 1 522 ? -10.198 -14.788 41.307 1.00 86.75 522 THR A C 1
ATOM 4231 O O . THR A 1 522 ? -10.667 -14.977 42.428 1.00 86.75 522 THR A O 1
ATOM 4234 N N . ALA A 1 523 ? -10.573 -13.740 40.568 1.00 89.12 523 ALA A N 1
ATOM 4235 C CA . ALA A 1 523 ? -11.538 -12.728 40.995 1.00 89.12 523 ALA A CA 1
ATOM 4236 C C . ALA A 1 523 ? -12.869 -13.314 41.481 1.00 89.12 523 ALA A C 1
ATOM 4238 O O . ALA A 1 523 ? -13.359 -12.869 42.511 1.00 89.12 523 ALA A O 1
ATOM 4239 N N . SER A 1 524 ? -13.416 -14.330 40.805 1.00 90.81 524 SER A N 1
ATOM 4240 C CA . SER A 1 524 ? -14.660 -14.987 41.232 1.00 90.81 524 SER A CA 1
ATOM 4241 C C . SER A 1 524 ? -14.545 -15.620 42.629 1.00 90.81 524 SER A C 1
ATOM 4243 O O . SER A 1 524 ? -15.403 -15.402 43.484 1.00 90.81 524 SER A O 1
ATOM 4245 N N . ILE A 1 525 ? -13.441 -16.324 42.917 1.00 88.12 525 ILE A N 1
ATOM 4246 C CA . ILE A 1 525 ? -13.175 -16.912 44.244 1.00 88.12 525 ILE A CA 1
ATOM 4247 C C . ILE A 1 525 ? -13.012 -15.819 45.306 1.00 88.12 525 ILE A C 1
ATOM 4249 O O . ILE A 1 525 ? -13.502 -15.952 46.429 1.00 88.12 525 ILE A O 1
ATOM 4253 N N . ILE A 1 526 ? -12.307 -14.735 44.984 1.00 88.19 526 ILE A N 1
ATOM 4254 C CA . ILE A 1 526 ? -12.112 -13.620 45.917 1.00 88.19 526 ILE A CA 1
ATOM 4255 C C . ILE A 1 526 ? -13.450 -12.938 46.211 1.00 88.19 526 ILE A C 1
ATOM 4257 O O . ILE A 1 526 ? -13.780 -12.748 47.380 1.00 88.19 526 ILE A O 1
ATOM 4261 N N . ALA A 1 527 ? -14.229 -12.636 45.173 1.00 90.81 527 ALA A N 1
ATOM 4262 C CA . ALA A 1 527 ? -15.546 -12.028 45.287 1.00 90.81 527 ALA A CA 1
ATOM 4263 C C . ALA A 1 527 ? -16.483 -12.879 46.148 1.00 90.81 527 ALA A C 1
ATOM 4265 O O . ALA A 1 527 ? -17.106 -12.349 47.058 1.00 90.81 527 ALA A O 1
ATOM 4266 N N . HIS A 1 528 ? -16.489 -14.203 45.960 1.00 90.56 528 HIS A N 1
ATOM 4267 C CA . HIS A 1 528 ? -17.257 -15.125 46.798 1.00 90.56 528 HIS A CA 1
ATOM 4268 C C . HIS A 1 528 ? -16.939 -14.952 48.294 1.00 90.56 528 HIS A C 1
ATOM 4270 O O . HIS A 1 528 ? -17.844 -14.845 49.121 1.00 90.56 528 HIS A O 1
ATOM 4276 N N . ASN A 1 529 ? -15.653 -14.855 48.653 1.00 88.94 529 ASN A N 1
ATOM 4277 C CA . ASN A 1 529 ? -15.238 -14.646 50.044 1.00 88.94 529 ASN A CA 1
ATOM 4278 C C . ASN A 1 529 ? -15.628 -13.259 50.580 1.00 88.94 529 ASN A C 1
ATOM 4280 O O . ASN A 1 529 ? -15.980 -13.144 51.751 1.00 88.94 529 ASN A O 1
ATOM 4284 N N . VAL A 1 530 ? -15.546 -12.213 49.751 1.00 90.69 530 VAL A N 1
ATOM 4285 C CA . VAL A 1 530 ? -15.921 -10.842 50.137 1.00 90.69 530 VAL A CA 1
ATOM 4286 C C . VAL A 1 530 ? -17.433 -10.735 50.353 1.00 90.69 530 VAL A C 1
ATOM 4288 O O . VAL A 1 530 ? -17.854 -10.246 51.394 1.00 90.69 530 VAL A O 1
ATOM 4291 N N . VAL A 1 531 ? -18.244 -11.261 49.430 1.00 91.69 531 VAL A N 1
ATOM 4292 C CA . VAL A 1 531 ? -19.715 -11.284 49.535 1.00 91.69 531 VAL A CA 1
ATOM 4293 C C . VAL A 1 531 ? -20.158 -12.057 50.783 1.00 91.69 531 VAL A C 1
ATOM 4295 O O . VAL A 1 531 ? -20.976 -11.561 51.557 1.00 91.69 531 VAL A O 1
ATOM 4298 N N . THR A 1 532 ? -19.531 -13.209 51.049 1.00 91.12 532 THR A N 1
ATOM 4299 C CA . THR A 1 532 ? -19.775 -13.991 52.274 1.00 91.12 532 THR A CA 1
ATOM 4300 C C . THR A 1 532 ? -19.422 -13.195 53.535 1.00 91.12 532 THR A C 1
ATOM 4302 O O . THR A 1 532 ? -20.158 -13.233 54.519 1.00 91.12 532 THR A O 1
ATOM 4305 N N . ALA A 1 533 ? -18.311 -12.447 53.526 1.00 89.62 533 ALA A N 1
ATOM 4306 C CA . ALA A 1 533 ? -17.903 -11.614 54.660 1.00 89.62 533 ALA A CA 1
ATOM 4307 C C . ALA A 1 533 ? -18.878 -10.455 54.931 1.00 89.62 533 ALA A C 1
ATOM 4309 O O . ALA A 1 533 ? -18.994 -10.024 56.076 1.00 89.62 533 ALA A O 1
ATOM 4310 N N . CYS A 1 534 ? -19.605 -9.995 53.910 1.00 90.38 534 CYS A N 1
ATOM 4311 C CA . CYS A 1 534 ? -20.692 -9.024 54.040 1.00 90.38 534 CYS A CA 1
ATOM 4312 C C . CYS A 1 534 ? -22.029 -9.652 54.487 1.00 90.38 534 CYS A C 1
ATOM 4314 O O . CYS A 1 534 ? -23.034 -8.948 54.556 1.00 90.38 534 CYS A O 1
ATOM 4316 N N . GLY A 1 535 ? -22.076 -10.961 54.768 1.00 89.06 535 GLY A N 1
ATOM 4317 C CA . GLY A 1 535 ? -23.292 -11.658 55.206 1.00 89.06 535 GLY A CA 1
ATOM 4318 C C . GLY A 1 535 ? -24.325 -11.894 54.098 1.00 89.06 535 GLY A C 1
ATOM 4319 O O . GLY A 1 535 ? -25.495 -12.125 54.395 1.00 89.06 535 GLY A O 1
ATOM 4320 N N . LYS A 1 536 ? -23.910 -11.815 52.829 1.00 91.62 536 LYS A N 1
ATOM 4321 C CA . LYS A 1 536 ? -24.744 -12.053 51.642 1.00 91.62 536 LYS A CA 1
ATOM 4322 C C . LYS A 1 536 ? -24.464 -13.443 51.058 1.00 91.62 536 LYS A C 1
ATOM 4324 O O . LYS A 1 536 ? -23.399 -14.007 51.307 1.00 91.62 536 LYS A O 1
ATOM 4329 N N . ASP A 1 537 ? -25.403 -13.984 50.281 1.00 88.50 537 ASP A N 1
ATOM 4330 C CA . ASP A 1 537 ? -25.251 -15.285 49.616 1.00 88.50 537 ASP A CA 1
ATOM 4331 C C . ASP A 1 537 ? -24.618 -15.115 48.217 1.00 88.50 537 ASP A C 1
ATOM 4333 O O . ASP A 1 537 ? -25.259 -14.574 47.310 1.00 88.50 537 ASP A O 1
ATOM 4337 N N . PRO A 1 538 ? -23.378 -15.594 47.992 1.00 88.31 538 PRO A N 1
ATOM 4338 C CA . PRO A 1 538 ? -22.690 -15.436 46.712 1.00 88.31 538 PRO A CA 1
ATOM 4339 C C . PRO A 1 538 ? -23.357 -16.116 45.508 1.00 88.31 538 PRO A C 1
ATOM 4341 O O . PRO A 1 538 ? -22.943 -15.837 44.380 1.00 88.31 538 PRO A O 1
ATOM 4344 N N . ALA A 1 539 ? -24.307 -17.033 45.728 1.00 86.12 539 ALA A N 1
ATOM 4345 C CA . ALA A 1 539 ? -25.011 -17.739 44.658 1.00 86.12 539 ALA A CA 1
ATOM 4346 C C . ALA A 1 539 ? -26.122 -16.900 44.007 1.00 86.12 539 ALA A C 1
ATOM 4348 O O . ALA A 1 539 ? -26.460 -17.142 42.852 1.00 86.12 539 ALA A O 1
ATOM 4349 N N . VAL A 1 540 ? -26.666 -15.912 44.727 1.00 87.38 540 VAL A N 1
ATOM 4350 C CA . VAL A 1 540 ? -27.822 -15.113 44.278 1.00 87.38 540 VAL A CA 1
ATOM 4351 C C . VAL A 1 540 ? -27.567 -13.608 44.298 1.00 87.38 540 VAL A C 1
ATOM 4353 O O . VAL A 1 540 ? -28.231 -12.870 43.580 1.00 87.38 540 VAL A O 1
ATOM 4356 N N . THR A 1 541 ? -26.603 -13.133 45.090 1.00 90.19 541 THR A N 1
ATOM 4357 C CA . THR A 1 541 ? -26.330 -11.699 45.216 1.00 90.19 541 THR A CA 1
ATOM 4358 C C . THR A 1 541 ? -25.709 -11.127 43.943 1.00 90.19 541 THR A C 1
ATOM 4360 O O . THR A 1 541 ? -24.659 -11.583 43.474 1.00 90.19 541 THR A O 1
ATOM 4363 N N . THR A 1 542 ? -26.341 -10.084 43.406 1.00 91.69 542 THR A N 1
ATOM 4364 C CA . THR A 1 542 ? -25.893 -9.386 42.195 1.00 91.69 542 THR A CA 1
ATOM 4365 C C . THR A 1 542 ? -24.806 -8.351 42.488 1.00 91.69 542 THR A C 1
ATOM 4367 O O . THR A 1 542 ? -24.647 -7.870 43.612 1.00 91.69 542 THR A O 1
ATOM 4370 N N . ALA A 1 543 ? -24.027 -7.990 41.466 1.00 89.38 543 ALA A N 1
ATOM 4371 C CA . ALA A 1 543 ? -23.034 -6.922 41.580 1.00 89.38 543 ALA A CA 1
ATOM 4372 C C . ALA A 1 543 ? -23.698 -5.573 41.911 1.00 89.38 543 ALA A C 1
ATOM 4374 O O . ALA A 1 543 ? -23.157 -4.813 42.709 1.00 89.38 543 ALA A O 1
ATOM 4375 N N . LEU A 1 544 ? -24.890 -5.320 41.352 1.00 88.81 544 LEU A N 1
ATOM 4376 C CA . LEU A 1 544 ? -25.673 -4.114 41.621 1.00 88.81 544 LEU A CA 1
ATOM 4377 C C . LEU A 1 544 ? -26.090 -4.034 43.093 1.00 88.81 544 LEU A C 1
ATOM 4379 O O . LEU A 1 544 ? -25.887 -3.001 43.719 1.00 88.81 544 LEU A O 1
ATOM 4383 N N . GLU A 1 545 ? -26.583 -5.132 43.672 1.00 91.44 545 GLU A N 1
ATOM 4384 C CA . GLU A 1 545 ? -26.917 -5.180 45.101 1.00 91.44 545 GLU A CA 1
ATOM 4385 C C . GLU A 1 545 ? -25.710 -4.854 45.989 1.00 91.44 545 GLU A C 1
ATOM 4387 O O . GLU A 1 545 ? -25.845 -4.154 46.991 1.00 91.44 545 GLU A O 1
ATOM 4392 N N . MET A 1 546 ? -24.519 -5.352 45.642 1.00 92.69 546 MET A N 1
ATOM 4393 C CA . MET A 1 546 ? -23.298 -5.051 46.397 1.00 92.69 546 MET A CA 1
ATOM 4394 C C . MET A 1 546 ? -22.866 -3.587 46.256 1.00 92.69 546 MET A C 1
ATOM 4396 O O . MET A 1 546 ? -22.377 -3.007 47.228 1.00 92.69 546 MET A O 1
ATOM 4400 N N . ASP A 1 547 ? -23.052 -2.994 45.074 1.00 89.19 547 ASP A N 1
ATOM 4401 C CA . ASP A 1 547 ? -22.768 -1.581 44.812 1.00 89.19 547 ASP A CA 1
ATOM 4402 C C . ASP A 1 547 ? -23.752 -0.652 45.549 1.00 89.19 547 ASP A C 1
ATOM 4404 O O . ASP A 1 547 ? -23.320 0.335 46.142 1.00 89.19 547 ASP A O 1
ATOM 4408 N N . GLU A 1 548 ? -25.047 -0.984 45.588 1.00 90.94 548 GLU A N 1
ATOM 4409 C CA . GLU A 1 548 ? -26.087 -0.207 46.285 1.00 90.94 548 GLU A CA 1
ATOM 4410 C C . GLU A 1 548 ? -25.936 -0.230 47.810 1.00 90.94 548 GLU A C 1
ATOM 4412 O O . GLU A 1 548 ? -26.176 0.774 48.480 1.00 90.94 548 GLU A O 1
ATOM 4417 N N . GLN A 1 549 ? -25.528 -1.372 48.370 1.00 89.81 549 GLN A N 1
ATOM 4418 C CA . GLN A 1 549 ? -25.295 -1.512 49.811 1.00 89.81 549 GLN A CA 1
ATOM 4419 C C . GLN A 1 549 ? -24.034 -0.774 50.274 1.00 89.81 549 GLN A C 1
ATOM 4421 O O . GLN A 1 549 ? -23.915 -0.440 51.453 1.00 89.81 549 GLN A O 1
ATOM 4426 N N . ASP A 1 550 ? -23.096 -0.514 49.356 1.00 88.75 550 ASP A N 1
ATOM 4427 C CA . ASP A 1 550 ? -21.940 0.347 49.594 1.00 88.75 550 ASP A CA 1
ATOM 4428 C C . ASP A 1 550 ? -21.110 -0.110 50.826 1.00 88.75 550 ASP A C 1
ATOM 4430 O O . ASP A 1 550 ? -20.703 0.672 51.690 1.00 88.75 550 ASP A O 1
ATOM 4434 N N . PHE A 1 551 ? -20.864 -1.421 50.941 1.00 89.31 551 PHE A N 1
ATOM 4435 C CA . PHE A 1 551 ? -20.138 -2.013 52.073 1.00 89.31 551 PHE A CA 1
ATOM 4436 C C . PHE A 1 551 ? -18.638 -1.664 52.081 1.00 89.31 551 PHE A C 1
ATOM 4438 O O . PHE A 1 551 ? -17.974 -1.647 51.039 1.00 89.31 551 PHE A O 1
ATOM 4445 N N . ARG A 1 552 ? -18.072 -1.466 53.283 1.00 91.75 552 ARG A N 1
ATOM 4446 C CA . ARG A 1 552 ? -16.619 -1.347 53.519 1.00 91.75 552 ARG A CA 1
ATOM 4447 C C . ARG A 1 552 ? -16.092 -2.621 54.155 1.00 91.75 552 ARG A C 1
ATOM 4449 O O . ARG A 1 552 ? -16.608 -3.069 55.174 1.00 91.75 552 ARG A O 1
ATOM 4456 N N . VAL A 1 553 ? -15.033 -3.178 53.578 1.00 90.75 553 VAL A N 1
ATOM 4457 C CA . VAL A 1 553 ? -14.400 -4.405 54.067 1.00 90.75 553 VAL A CA 1
ATOM 4458 C C . VAL A 1 553 ? -12.948 -4.161 54.458 1.00 90.75 553 VAL A C 1
ATOM 4460 O O . VAL A 1 553 ? -12.206 -3.439 53.790 1.00 90.75 553 VAL A O 1
ATOM 4463 N N . GLU A 1 554 ? -12.536 -4.786 55.555 1.00 90.62 554 GLU A N 1
ATOM 4464 C CA . GLU A 1 554 ? -11.180 -4.731 56.086 1.00 90.62 554 GLU A CA 1
ATOM 4465 C C . GLU A 1 554 ? -10.346 -5.928 55.608 1.00 90.62 554 GLU A C 1
ATOM 4467 O O . GLU A 1 554 ? -10.756 -7.085 55.748 1.00 90.62 554 GLU A O 1
ATOM 4472 N N . CYS A 1 555 ? -9.129 -5.663 55.119 1.00 89.25 555 CYS A N 1
ATOM 4473 C CA . CYS A 1 555 ? -8.147 -6.703 54.816 1.00 89.25 555 CYS A CA 1
ATOM 4474 C C . CYS A 1 555 ? -7.287 -7.044 56.042 1.00 89.25 555 CYS A C 1
ATOM 4476 O O . CYS A 1 555 ? -6.253 -6.420 56.2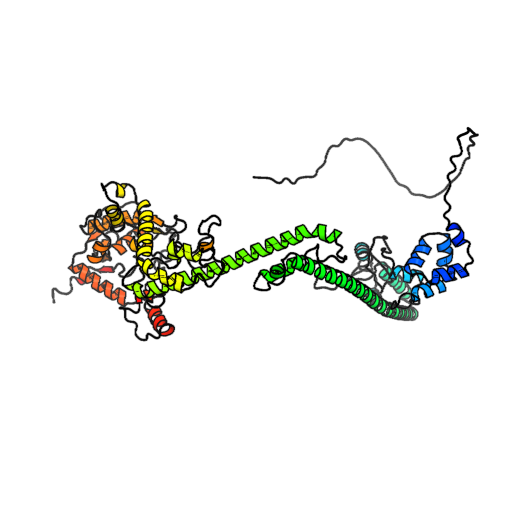94 1.00 89.25 555 CYS A O 1
ATOM 4478 N N . ARG A 1 556 ? -7.608 -8.136 56.744 1.00 84.56 556 ARG A N 1
ATOM 4479 C CA . ARG A 1 556 ? -6.855 -8.571 57.940 1.00 84.56 556 ARG A CA 1
ATOM 4480 C C . ARG A 1 556 ? -5.387 -8.908 57.687 1.00 84.56 556 ARG A C 1
ATOM 4482 O O . ARG A 1 556 ? -4.590 -8.921 58.618 1.00 84.56 556 ARG A O 1
ATOM 4489 N N . ARG A 1 557 ? -5.028 -9.266 56.450 1.00 80.81 557 ARG A N 1
ATOM 4490 C CA . ARG A 1 557 ? -3.640 -9.606 56.086 1.00 80.81 557 ARG A CA 1
ATOM 4491 C C . ARG A 1 557 ? -2.757 -8.368 55.977 1.00 80.81 557 ARG A C 1
ATOM 4493 O O . ARG A 1 557 ? -1.546 -8.477 56.156 1.00 80.81 557 ARG A O 1
ATOM 4500 N N . CYS A 1 558 ? -3.357 -7.229 55.644 1.00 83.69 558 CYS A N 1
ATOM 4501 C CA . CYS A 1 558 ? -2.660 -5.966 55.442 1.00 83.69 558 CYS A CA 1
ATOM 4502 C C . CYS A 1 558 ? -2.863 -4.979 56.595 1.00 83.69 558 CYS A C 1
ATOM 4504 O O . CYS A 1 558 ? -2.026 -4.091 56.753 1.00 83.69 558 CYS A O 1
ATOM 4506 N N . SER A 1 559 ? -3.884 -5.171 57.435 1.00 80.62 559 SER A N 1
ATOM 4507 C CA . SER A 1 559 ? -3.999 -4.512 58.737 1.00 80.62 559 SER A CA 1
ATOM 4508 C C . SER A 1 559 ? -2.826 -4.934 59.636 1.00 80.62 559 SER A C 1
ATOM 4510 O O . SER A 1 559 ? -2.727 -6.086 60.067 1.00 80.62 559 SER A O 1
ATOM 4512 N N . LYS A 1 560 ? -1.878 -4.026 59.892 1.00 62.78 560 LYS A N 1
ATOM 4513 C CA . LYS A 1 560 ? -0.681 -4.321 60.696 1.00 62.78 560 LYS A CA 1
ATOM 4514 C C . LYS A 1 560 ? -1.024 -4.281 62.186 1.00 62.78 560 LYS A C 1
ATOM 4516 O O . LYS A 1 560 ? -1.232 -3.202 62.728 1.00 62.78 560 LYS A O 1
ATOM 4521 N N . GLY A 1 561 ? -1.013 -5.445 62.840 1.00 55.25 561 GLY A N 1
ATOM 4522 C CA . GLY A 1 561 ? -0.751 -5.603 64.280 1.00 55.25 561 GLY A CA 1
ATOM 4523 C C . GLY A 1 561 ? -1.453 -4.638 65.248 1.00 55.25 561 GLY A C 1
ATOM 4524 O O . GLY A 1 561 ? -0.824 -4.245 66.220 1.00 55.25 561 GLY A O 1
ATOM 4525 N N . GLY A 1 562 ? -2.707 -4.250 64.992 1.00 56.94 562 GLY A N 1
ATOM 4526 C CA . GLY A 1 562 ? -3.540 -3.474 65.923 1.00 56.94 562 GLY A CA 1
ATOM 4527 C C . GLY A 1 562 ? -3.546 -1.947 65.758 1.00 56.94 562 GLY A C 1
ATOM 4528 O O . GLY A 1 562 ? -4.474 -1.325 66.257 1.00 56.94 562 GLY A O 1
ATOM 4529 N N . ASN A 1 563 ? -2.604 -1.340 65.022 1.00 63.53 563 ASN A N 1
ATOM 4530 C CA . ASN A 1 563 ? -2.495 0.133 64.966 1.00 63.53 563 ASN A CA 1
ATOM 4531 C C . ASN A 1 563 ? -3.108 0.776 63.711 1.00 63.53 563 ASN A C 1
ATOM 4533 O O . ASN A 1 563 ? -3.363 1.977 63.707 1.00 63.53 563 ASN A O 1
ATOM 4537 N N . SER A 1 564 ? -3.331 0.012 62.638 1.00 78.25 564 SER A N 1
ATOM 4538 C CA . SER A 1 564 ? -3.863 0.553 61.383 1.00 78.25 564 SER A CA 1
ATOM 4539 C C . SER A 1 564 ? -4.654 -0.507 60.617 1.00 78.25 564 SER A C 1
ATOM 4541 O O . SER A 1 564 ? -4.117 -1.579 60.305 1.00 78.25 564 SER A O 1
ATOM 4543 N N . ARG A 1 565 ? -5.932 -0.220 60.343 1.00 86.25 565 ARG A N 1
ATOM 4544 C CA . ARG A 1 565 ? -6.883 -1.103 59.649 1.00 86.25 565 ARG A CA 1
ATOM 4545 C C . ARG A 1 565 ? -6.993 -0.681 58.189 1.00 86.25 565 ARG A C 1
ATOM 4547 O O . ARG A 1 565 ? -7.376 0.452 57.913 1.00 86.25 565 ARG A O 1
ATOM 4554 N N . LEU A 1 566 ? -6.651 -1.572 57.256 1.00 87.56 566 LEU A N 1
ATOM 4555 C CA . LEU A 1 566 ? -6.757 -1.273 55.825 1.00 87.56 566 LEU A CA 1
ATOM 4556 C C . LEU A 1 566 ? -8.171 -1.602 55.335 1.00 87.56 566 LEU A C 1
ATOM 4558 O O . LEU A 1 566 ? -8.525 -2.777 55.215 1.00 87.56 566 LEU A O 1
ATOM 4562 N N . VAL A 1 567 ? -8.946 -0.565 55.032 1.00 89.50 567 VAL A N 1
ATOM 4563 C CA . VAL A 1 567 ? -10.357 -0.648 54.643 1.00 89.50 567 VAL A CA 1
ATOM 4564 C C . VAL A 1 567 ? -10.533 -0.193 53.199 1.00 89.50 567 VAL A C 1
ATOM 4566 O O . VAL A 1 567 ? -9.835 0.707 52.733 1.00 89.50 567 VAL A O 1
ATOM 4569 N N . MET A 1 568 ? -11.453 -0.827 52.477 1.00 90.94 568 MET A N 1
ATOM 4570 C CA . MET A 1 568 ? -11.788 -0.471 51.099 1.00 90.94 568 MET A CA 1
ATOM 4571 C C . MET A 1 568 ? -13.196 -0.936 50.706 1.00 90.94 568 MET A C 1
ATOM 4573 O O . MET A 1 568 ? -13.844 -1.672 51.451 1.00 90.94 568 MET A O 1
ATOM 4577 N N . THR A 1 569 ? -13.660 -0.538 49.520 1.00 91.75 569 THR A N 1
ATOM 4578 C CA . THR A 1 569 ? -14.899 -1.055 48.913 1.00 91.75 569 THR A CA 1
ATOM 4579 C C . THR A 1 569 ? -14.755 -2.519 48.488 1.00 91.75 569 THR A C 1
ATOM 4581 O O . THR A 1 569 ? -13.644 -3.030 48.322 1.00 91.75 569 THR A O 1
ATOM 4584 N N . TRP A 1 570 ? -15.877 -3.207 48.261 1.00 90.94 570 TRP A N 1
ATOM 4585 C CA . TRP A 1 570 ? -15.872 -4.619 47.858 1.00 90.94 570 TRP A CA 1
ATOM 4586 C C . TRP A 1 570 ? -15.162 -4.861 46.507 1.00 90.94 570 TRP A C 1
ATOM 4588 O O . TRP A 1 570 ? -14.404 -5.821 46.367 1.00 90.94 570 TRP A O 1
ATOM 4598 N N . THR A 1 571 ? -15.322 -3.962 45.529 1.00 89.25 571 THR A N 1
ATOM 4599 C CA . THR A 1 571 ? -14.624 -4.037 44.232 1.00 89.25 571 THR A CA 1
ATOM 4600 C C . THR A 1 571 ? -13.123 -3.775 44.366 1.00 89.25 571 THR A C 1
ATOM 4602 O O . THR A 1 571 ? -12.308 -4.470 43.752 1.00 89.25 571 THR A O 1
ATOM 4605 N N . MET A 1 572 ? -12.733 -2.823 45.221 1.00 88.44 572 MET A N 1
ATOM 4606 C CA . MET A 1 572 ? -11.331 -2.549 45.537 1.00 88.44 572 MET A CA 1
ATOM 4607 C C . MET A 1 572 ? -10.683 -3.719 46.289 1.00 88.44 572 MET A C 1
ATOM 4609 O O . MET A 1 572 ? -9.520 -4.033 46.034 1.00 88.44 572 MET A O 1
ATOM 4613 N N . ALA A 1 573 ? -11.436 -4.427 47.137 1.00 88.88 573 ALA A N 1
ATOM 4614 C CA . ALA A 1 573 ? -10.980 -5.630 47.835 1.00 88.88 573 ALA A CA 1
ATOM 4615 C C . ALA A 1 573 ? -10.565 -6.750 46.872 1.00 88.88 573 ALA A C 1
ATOM 4617 O O . ALA A 1 573 ? -9.551 -7.422 47.093 1.00 88.88 573 ALA A O 1
ATOM 4618 N N . ILE A 1 574 ? -11.294 -6.909 45.764 1.00 88.69 574 ILE A N 1
ATOM 4619 C CA . ILE A 1 574 ? -10.962 -7.885 44.721 1.00 88.69 574 ILE A CA 1
ATOM 4620 C C . ILE A 1 574 ? -9.628 -7.525 44.061 1.00 88.69 574 ILE A C 1
ATOM 4622 O O . ILE A 1 574 ? -8.717 -8.356 44.029 1.00 88.69 574 ILE A O 1
ATOM 4626 N N . CYS A 1 575 ? -9.474 -6.279 43.602 1.00 85.94 575 CYS A N 1
ATOM 4627 C CA . CYS A 1 575 ? -8.225 -5.790 43.006 1.00 85.94 575 CYS A CA 1
ATOM 4628 C C . CYS A 1 575 ? -7.041 -5.909 43.969 1.00 85.94 575 CYS A C 1
ATOM 4630 O O . CYS A 1 575 ? -5.993 -6.449 43.611 1.00 85.94 575 CYS A O 1
ATOM 4632 N N . HIS A 1 576 ? -7.233 -5.469 45.214 1.00 85.62 576 HIS A N 1
ATOM 4633 C CA . HIS A 1 576 ? -6.236 -5.562 46.271 1.00 85.62 576 HIS A CA 1
ATOM 4634 C C . HIS A 1 576 ? -5.778 -7.003 46.486 1.00 85.62 576 HIS A C 1
ATOM 4636 O O . HIS A 1 576 ? -4.579 -7.261 46.569 1.00 85.62 576 HIS A O 1
ATOM 4642 N N . SER A 1 577 ? -6.705 -7.962 46.546 1.00 84.44 577 SER A N 1
ATOM 4643 C CA . SER A 1 577 ? -6.339 -9.363 46.736 1.00 84.44 577 SER A CA 1
ATOM 4644 C C . SER A 1 577 ? -5.526 -9.909 45.565 1.00 84.44 577 SER A C 1
ATOM 4646 O O . SER A 1 577 ? -4.530 -10.585 45.799 1.00 84.44 577 SER A O 1
ATOM 4648 N N . ILE A 1 578 ? -5.896 -9.592 44.323 1.00 81.25 578 ILE A N 1
ATOM 4649 C CA . ILE A 1 578 ? -5.152 -10.027 43.127 1.00 81.25 578 ILE A CA 1
ATOM 4650 C C . ILE A 1 578 ? -3.717 -9.474 43.150 1.00 81.25 578 ILE A C 1
ATOM 4652 O O . ILE A 1 578 ? -2.748 -10.188 42.890 1.00 81.25 578 ILE A O 1
ATOM 4656 N N . GLU A 1 579 ? -3.549 -8.205 43.520 1.00 78.31 579 GLU A N 1
ATOM 4657 C CA . GLU A 1 579 ? -2.241 -7.543 43.518 1.00 78.31 579 GLU A CA 1
ATOM 4658 C C . GLU A 1 579 ? -1.363 -7.919 44.724 1.00 78.31 579 GLU A C 1
ATOM 4660 O O . GLU A 1 579 ? -0.148 -8.129 44.596 1.00 78.31 579 GLU A O 1
ATOM 4665 N N . CYS A 1 580 ? -1.962 -7.996 45.914 1.00 76.94 580 CYS A N 1
ATOM 4666 C CA . CYS A 1 580 ? -1.256 -8.127 47.187 1.00 76.94 580 CYS A CA 1
ATOM 4667 C C . CYS A 1 580 ? -1.249 -9.558 47.746 1.00 76.94 580 CYS A C 1
ATOM 4669 O O . CYS A 1 580 ? -0.421 -9.863 48.612 1.00 76.94 580 CYS A O 1
ATOM 4671 N N . HIS A 1 581 ? -2.114 -10.463 47.276 1.00 76.00 581 HIS A N 1
ATOM 4672 C CA . HIS A 1 581 ? -2.247 -11.826 47.797 1.00 76.00 581 HIS A CA 1
ATOM 4673 C C . HIS A 1 581 ? -2.125 -12.869 46.675 1.00 76.00 581 HIS A C 1
ATOM 4675 O O . HIS A 1 581 ? -3.099 -13.243 46.040 1.00 76.00 581 HIS A O 1
ATOM 4681 N N . SER A 1 582 ? -0.924 -13.424 46.465 1.00 58.38 582 SER A N 1
ATOM 4682 C CA . SER A 1 582 ? -0.743 -14.529 45.510 1.00 58.38 582 SER A CA 1
ATOM 4683 C C . SER A 1 582 ? -1.597 -15.739 45.919 1.00 58.38 582 SER A C 1
ATOM 4685 O O . SER A 1 582 ? -1.372 -16.324 46.982 1.00 58.38 582 SER A O 1
ATOM 4687 N N . GLU A 1 583 ? -2.545 -16.127 45.073 1.00 54.78 583 GLU A N 1
ATOM 4688 C CA . GLU A 1 583 ? -3.720 -16.966 45.359 1.00 54.78 583 GLU A CA 1
ATOM 4689 C C . GLU A 1 583 ? -3.528 -18.401 45.886 1.00 54.78 583 GLU A C 1
ATOM 4691 O O . GLU A 1 583 ? -4.499 -19.137 46.042 1.00 54.78 583 GLU A O 1
ATOM 4696 N N . LYS A 1 584 ? -2.332 -18.868 46.245 1.00 47.78 584 LYS A N 1
ATOM 4697 C CA . LYS A 1 584 ? -2.180 -20.286 46.630 1.00 47.78 584 LYS A CA 1
ATOM 4698 C C . LYS A 1 584 ? -2.747 -20.671 48.005 1.00 47.78 584 LYS A C 1
ATOM 4700 O O . LYS A 1 584 ? -2.689 -21.847 48.352 1.00 47.78 584 LYS A O 1
ATOM 4705 N N . LYS A 1 585 ? -3.290 -19.737 48.796 1.00 43.34 585 LYS A N 1
ATOM 4706 C CA . LYS A 1 585 ? -3.916 -20.024 50.104 1.00 43.34 585 LYS A CA 1
ATOM 4707 C C . LYS A 1 585 ? -5.090 -19.076 50.376 1.00 43.34 585 LYS A C 1
ATOM 4709 O O . LYS A 1 585 ? -4.985 -18.159 51.195 1.00 43.34 585 LYS A O 1
ATOM 4714 N N . GLY A 1 586 ? -6.199 -19.263 49.663 1.00 42.56 586 GLY A N 1
ATOM 4715 C CA . GLY A 1 586 ? -7.497 -18.697 50.032 1.00 42.56 586 GLY A CA 1
ATOM 4716 C C . GLY A 1 586 ? -7.960 -19.313 51.350 1.00 42.56 586 GLY A C 1
ATOM 4717 O O . GLY A 1 586 ? -8.324 -20.481 51.403 1.00 42.56 586 GLY A O 1
ATOM 4718 N N . GLY A 1 587 ? -7.866 -18.548 52.433 1.00 48.22 587 GLY A N 1
ATOM 4719 C CA . GLY A 1 587 ? -8.501 -18.890 53.697 1.00 48.22 587 GLY A CA 1
ATOM 4720 C C . GLY A 1 587 ? -9.641 -17.910 53.905 1.00 48.22 587 GLY A C 1
ATOM 4721 O O . GLY A 1 587 ? -9.377 -16.711 53.924 1.00 48.22 587 GLY A O 1
ATOM 4722 N N . SER A 1 588 ? -10.853 -18.428 54.105 1.00 50.16 588 SER A N 1
ATOM 4723 C CA . SER A 1 588 ? -12.137 -17.737 54.351 1.00 50.16 588 SER A CA 1
ATOM 4724 C C . SER A 1 588 ? -12.131 -16.647 55.448 1.00 50.16 588 SER A C 1
ATOM 4726 O O . SER A 1 588 ? -13.165 -16.065 55.738 1.00 50.16 588 SER A O 1
ATOM 4728 N N . ARG A 1 589 ? -10.993 -16.368 56.097 1.00 53.81 589 ARG A N 1
ATOM 4729 C CA . ARG A 1 589 ? -10.855 -15.476 57.261 1.00 53.81 589 ARG A CA 1
ATOM 4730 C C . ARG A 1 589 ? -10.075 -14.185 56.970 1.00 53.81 589 ARG A C 1
ATOM 4732 O O . ARG A 1 589 ? -9.555 -13.590 57.911 1.00 53.81 589 ARG A O 1
ATOM 4739 N N . SER A 1 590 ? -9.904 -13.784 55.706 1.00 69.94 590 SER A N 1
ATOM 4740 C CA . SER A 1 590 ? -9.116 -12.587 55.353 1.00 69.94 590 SER A CA 1
ATOM 4741 C C . SER A 1 590 ? -9.901 -11.275 55.360 1.00 69.94 590 SER A C 1
ATOM 4743 O O . SER A 1 590 ? -9.273 -10.236 55.544 1.00 69.94 590 SER A O 1
ATOM 4745 N N . TRP A 1 591 ? -11.222 -11.327 55.176 1.00 86.88 591 TRP A N 1
ATOM 4746 C CA . TRP A 1 591 ? -12.090 -10.155 55.042 1.00 86.88 591 TRP A CA 1
ATOM 4747 C C . TRP A 1 591 ? -13.068 -10.063 56.211 1.00 86.88 591 TRP A C 1
ATOM 4749 O O . TRP A 1 591 ? -13.579 -11.088 56.662 1.00 86.88 591 TRP A O 1
ATOM 4759 N N . ILE A 1 592 ? -13.295 -8.849 56.707 1.00 87.75 592 ILE A N 1
ATOM 4760 C CA . ILE A 1 592 ? -14.276 -8.536 57.754 1.00 87.75 592 ILE A CA 1
ATOM 4761 C C . ILE A 1 592 ? -15.088 -7.322 57.294 1.00 87.75 592 ILE A C 1
ATOM 4763 O O . ILE A 1 592 ? -14.500 -6.361 56.800 1.00 87.75 592 ILE A O 1
ATOM 4767 N N . LEU A 1 593 ? -16.412 -7.366 57.453 1.00 90.38 593 LEU A N 1
ATOM 4768 C CA . LEU A 1 593 ? -17.281 -6.206 57.260 1.00 90.38 593 LEU A CA 1
ATOM 4769 C C . LEU A 1 593 ? -17.041 -5.181 58.376 1.00 90.38 593 LEU A C 1
ATOM 4771 O O . LEU A 1 593 ? -17.020 -5.538 59.554 1.00 90.38 593 LEU A O 1
ATOM 4775 N N . LEU A 1 594 ? -16.839 -3.923 57.996 1.00 89.50 594 LEU A N 1
ATOM 4776 C CA . LEU A 1 594 ? -16.678 -2.821 58.937 1.00 89.50 594 LEU A CA 1
ATOM 4777 C C . LEU A 1 594 ? -18.028 -2.440 59.561 1.00 89.50 594 LEU A C 1
ATOM 4779 O O . LEU A 1 594 ? -19.051 -2.501 58.883 1.00 89.50 594 LEU A O 1
ATOM 4783 N N . ASP A 1 595 ? -18.029 -2.038 60.830 1.00 89.12 595 ASP A N 1
ATOM 4784 C CA . ASP A 1 595 ? -19.212 -1.477 61.483 1.00 89.12 595 ASP A CA 1
ATOM 4785 C C . ASP A 1 595 ? -19.594 -0.106 60.898 1.00 89.12 595 ASP A C 1
ATOM 4787 O O . ASP A 1 595 ? -18.782 0.575 60.265 1.00 89.12 595 ASP A O 1
ATOM 4791 N N . ASP A 1 596 ? -20.842 0.307 61.120 1.00 86.06 596 ASP A N 1
ATOM 4792 C CA . ASP A 1 596 ? -21.411 1.509 60.505 1.00 86.06 596 ASP A CA 1
ATOM 4793 C C . ASP A 1 596 ? -20.695 2.803 60.915 1.00 86.06 596 ASP A C 1
ATOM 4795 O O . ASP A 1 596 ? -20.623 3.749 60.124 1.00 86.06 596 ASP A O 1
ATOM 4799 N N . ASP A 1 597 ? -20.167 2.875 62.137 1.00 85.31 597 ASP A N 1
ATOM 4800 C CA . ASP A 1 597 ? -19.547 4.094 62.652 1.00 85.31 597 ASP A CA 1
ATOM 4801 C C . ASP A 1 597 ? -18.134 4.276 62.102 1.00 85.31 597 ASP A C 1
ATOM 4803 O O . ASP A 1 597 ? -17.788 5.365 61.630 1.00 85.31 597 ASP A O 1
ATOM 4807 N N . ASP A 1 598 ? -17.340 3.209 62.050 1.00 87.06 598 ASP A N 1
ATOM 4808 C CA . ASP A 1 598 ? -16.049 3.252 61.373 1.00 87.06 598 ASP A CA 1
ATOM 4809 C C . ASP A 1 598 ? -16.204 3.366 59.848 1.00 87.06 598 ASP A C 1
ATOM 4811 O O . ASP A 1 598 ? -15.414 4.064 59.205 1.00 87.06 598 ASP A O 1
ATOM 4815 N N . ALA A 1 599 ? -17.252 2.787 59.249 1.00 87.25 599 ALA A N 1
ATOM 4816 C CA . ALA A 1 599 ? -17.551 2.972 57.828 1.00 87.25 599 ALA A CA 1
ATOM 4817 C C . ALA A 1 599 ? -17.844 4.442 57.485 1.00 87.25 599 ALA A C 1
ATOM 4819 O O . ALA A 1 599 ? -17.364 4.931 56.459 1.00 87.25 599 ALA A O 1
ATOM 4820 N N . LYS A 1 600 ? -18.559 5.184 58.347 1.00 87.94 600 LYS A N 1
ATOM 4821 C CA . LYS A 1 600 ? -18.762 6.638 58.179 1.00 87.94 600 LYS A CA 1
ATOM 4822 C C . LYS A 1 600 ? -17.442 7.405 58.232 1.00 87.94 600 LYS A C 1
ATOM 4824 O O . LYS A 1 600 ? -17.221 8.272 57.389 1.00 87.94 600 LYS A O 1
ATOM 4829 N N . LYS A 1 601 ? -16.547 7.078 59.173 1.00 87.44 601 LYS A N 1
ATOM 4830 C CA . LYS A 1 601 ? -15.215 7.712 59.256 1.00 87.44 601 LYS A CA 1
ATOM 4831 C C . LYS A 1 601 ? -14.403 7.456 57.987 1.00 87.44 601 LYS A C 1
ATOM 4833 O O . LYS A 1 601 ? -13.829 8.385 57.424 1.00 87.44 601 LYS A O 1
ATOM 4838 N N . VAL A 1 602 ? -14.406 6.216 57.494 1.00 87.44 602 VAL A N 1
ATOM 4839 C CA . VAL A 1 602 ? -13.717 5.851 56.248 1.00 87.44 602 VAL A CA 1
ATOM 4840 C C . VAL A 1 602 ? -14.300 6.609 55.057 1.00 87.44 602 VAL A C 1
ATOM 4842 O O . VAL A 1 602 ? -13.528 7.170 54.289 1.00 87.44 602 VAL A O 1
ATOM 4845 N N . LYS A 1 603 ? -15.629 6.730 54.940 1.00 87.75 603 LYS A N 1
ATOM 4846 C CA . LYS A 1 603 ? -16.287 7.525 53.883 1.00 87.75 603 LYS A CA 1
ATOM 4847 C C . LYS A 1 603 ? -15.821 8.986 53.851 1.00 87.75 603 LYS A C 1
ATOM 4849 O O . LYS A 1 603 ? -15.641 9.545 52.771 1.00 87.75 603 LYS A O 1
ATOM 4854 N N . VAL A 1 604 ? -15.591 9.602 55.013 1.00 86.94 604 VAL A N 1
ATOM 4855 C CA . VAL A 1 604 ? -15.055 10.975 55.099 1.00 86.94 604 VAL A CA 1
ATOM 4856 C C . VAL A 1 604 ? -13.617 11.037 54.575 1.00 86.94 604 VAL A C 1
ATOM 4858 O O . VAL A 1 604 ? -13.285 11.919 53.782 1.00 86.94 604 VAL A O 1
ATOM 4861 N N . LEU A 1 605 ? -12.772 10.079 54.961 1.00 85.00 605 LEU A N 1
ATOM 4862 C CA . LEU A 1 605 ? -11.390 9.994 54.479 1.00 85.00 605 LEU A CA 1
ATOM 4863 C C . LEU A 1 605 ? -11.317 9.704 52.969 1.00 85.00 605 LEU A C 1
ATOM 4865 O O . LEU A 1 605 ? -10.475 10.261 52.268 1.00 85.00 605 LEU A O 1
ATOM 4869 N N . GLU A 1 606 ? -12.215 8.861 52.458 1.00 86.75 606 GLU A N 1
ATOM 4870 C CA . GLU A 1 606 ? -12.381 8.584 51.030 1.00 86.75 606 GLU A CA 1
ATOM 4871 C C . GLU A 1 606 ? -12.757 9.858 50.255 1.00 86.75 606 GLU A C 1
ATOM 4873 O O . GLU A 1 606 ? -12.148 10.148 49.224 1.00 86.75 606 GLU A O 1
ATOM 4878 N N . ALA A 1 607 ? -13.709 10.649 50.764 1.00 83.56 607 ALA A N 1
ATOM 4879 C CA . ALA A 1 607 ? -14.116 11.913 50.150 1.00 83.56 607 ALA A CA 1
ATOM 4880 C C . ALA A 1 607 ? -12.953 12.919 50.089 1.00 83.56 607 ALA A C 1
ATOM 4882 O O . ALA A 1 607 ? -12.677 13.470 49.022 1.00 83.56 607 ALA A O 1
ATOM 4883 N N . ALA A 1 608 ? -12.202 13.074 51.185 1.00 83.00 608 ALA A N 1
ATOM 4884 C CA . ALA A 1 608 ? -11.006 13.917 51.220 1.00 83.00 608 ALA A CA 1
ATOM 4885 C C . A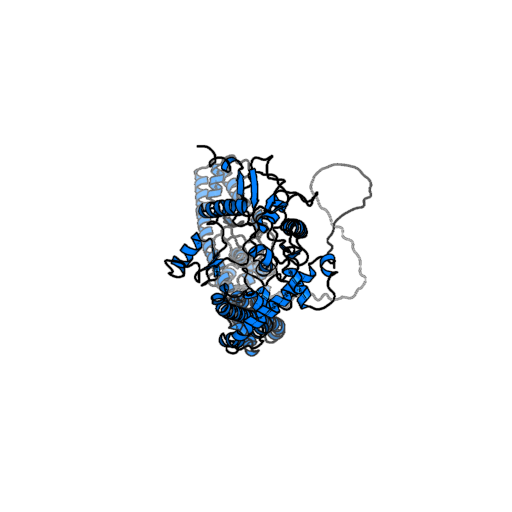LA A 1 608 ? -9.935 13.442 50.216 1.00 83.00 608 ALA A C 1
ATOM 4887 O O . ALA A 1 608 ? -9.365 14.242 49.472 1.00 83.00 608 ALA A O 1
ATOM 4888 N N . GLN A 1 609 ? -9.711 12.126 50.113 1.00 79.62 609 GLN A N 1
ATOM 4889 C CA . GLN A 1 609 ? -8.776 11.544 49.143 1.00 79.62 609 GLN A CA 1
ATOM 4890 C C . GLN A 1 609 ? -9.193 11.820 47.689 1.00 79.62 609 GLN A C 1
ATOM 4892 O O . GLN A 1 609 ? -8.335 12.008 46.816 1.00 79.62 609 GLN A O 1
ATOM 4897 N N . VAL A 1 610 ? -10.497 11.819 47.403 1.00 72.88 610 VAL A N 1
ATOM 4898 C CA . VAL A 1 610 ? -11.011 12.215 46.092 1.00 72.88 610 VAL A CA 1
ATOM 4899 C C . VAL A 1 610 ? -10.718 13.700 45.868 1.00 72.88 610 VAL A C 1
ATOM 4901 O O . VAL A 1 610 ? -10.115 14.027 44.849 1.00 72.88 610 VAL A O 1
ATOM 4904 N N . GLU A 1 611 ? -11.017 14.594 46.808 1.00 70.62 611 GLU A N 1
ATOM 4905 C CA . GLU A 1 611 ? -10.775 16.040 46.660 1.00 70.62 611 GLU A CA 1
ATOM 4906 C C . GLU A 1 611 ? -9.298 16.418 46.429 1.00 70.62 611 GLU A C 1
ATOM 4908 O O . GLU A 1 611 ? -9.019 17.294 45.609 1.00 70.62 611 GLU A O 1
ATOM 4913 N N . GLU A 1 612 ? -8.341 15.690 47.020 1.00 66.38 612 GLU A N 1
ATOM 4914 C CA . GLU A 1 612 ? -6.885 15.881 46.842 1.00 66.38 612 GLU A CA 1
ATOM 4915 C C . GLU A 1 612 ? -6.362 15.653 45.399 1.00 66.38 612 GLU A C 1
ATOM 4917 O O . GLU A 1 612 ? -5.170 15.793 45.115 1.00 66.38 612 GLU A O 1
ATOM 4922 N N . GLY A 1 613 ? -7.234 15.316 44.442 1.00 59.41 613 GLY A N 1
ATOM 4923 C CA . GLY A 1 613 ? -6.965 15.515 43.013 1.00 59.41 613 GLY A CA 1
ATOM 4924 C C . GLY A 1 613 ? -6.293 14.354 42.274 1.00 59.41 613 GLY A C 1
ATOM 4925 O O . GLY A 1 613 ? -6.128 14.427 41.055 1.00 59.41 613 GLY A O 1
ATOM 4926 N N . LYS A 1 614 ? -5.985 13.227 42.935 1.00 56.28 614 LYS A N 1
ATOM 4927 C CA . LYS A 1 614 ? -5.421 12.030 42.262 1.00 56.28 614 LYS A CA 1
ATOM 4928 C C . LYS A 1 614 ? -6.346 11.447 41.178 1.00 56.28 614 LYS A C 1
ATOM 4930 O O . LYS A 1 614 ? -5.867 10.798 40.251 1.00 56.28 614 LYS A O 1
ATOM 4935 N N . HIS A 1 615 ? -7.654 11.702 41.261 1.00 58.31 615 HIS A N 1
ATOM 4936 C CA . HIS A 1 615 ? -8.667 11.231 40.311 1.00 58.31 615 HIS A CA 1
ATOM 4937 C C . HIS A 1 615 ? -8.751 12.061 39.014 1.00 58.31 615 HIS A C 1
ATOM 4939 O O . HIS A 1 615 ? -9.248 11.570 38.002 1.00 58.31 615 HIS A O 1
ATOM 4945 N N . GLN A 1 616 ? -8.246 13.302 39.005 1.00 58.91 616 GLN A N 1
ATOM 4946 C CA . GLN A 1 616 ? -8.383 14.226 37.866 1.00 58.91 616 GLN A CA 1
ATOM 4947 C C . GLN A 1 616 ? -7.544 13.823 36.641 1.00 58.91 616 GLN A C 1
ATOM 4949 O O . GLN A 1 616 ? -7.678 14.417 35.569 1.00 58.91 616 GLN A O 1
ATOM 4954 N N . LEU A 1 617 ? -6.680 12.815 36.789 1.00 63.78 617 LEU A N 1
ATOM 4955 C CA . LEU A 1 617 ? -5.779 12.329 35.746 1.00 63.78 617 LEU A CA 1
ATOM 4956 C C . LEU A 1 617 ? -6.371 11.173 34.920 1.00 63.78 617 LEU A C 1
ATOM 4958 O O . LEU A 1 617 ? -5.911 10.935 33.802 1.00 63.78 617 LEU A O 1
ATOM 4962 N N . PHE A 1 618 ? -7.379 10.456 35.429 1.00 73.50 618 PHE A N 1
ATOM 4963 C CA . PHE A 1 618 ? -7.943 9.293 34.736 1.00 73.50 618 PHE A CA 1
ATOM 4964 C C . PHE A 1 618 ? -8.909 9.706 33.630 1.00 73.50 618 PHE A C 1
ATOM 4966 O O . PHE A 1 618 ? -9.752 10.574 33.839 1.00 73.50 618 PHE A O 1
ATOM 4973 N N . LYS A 1 619 ? -8.823 9.061 32.460 1.00 79.25 619 LYS A N 1
ATOM 4974 C CA . LYS A 1 619 ? -9.700 9.317 31.302 1.00 79.25 619 LYS A CA 1
ATOM 4975 C C . LYS A 1 619 ? -11.035 8.576 31.407 1.00 79.25 619 LYS A C 1
ATOM 4977 O O . LYS A 1 619 ? -11.408 7.828 30.510 1.00 79.25 619 LYS A O 1
ATOM 4982 N N . ASP A 1 620 ? -11.721 8.773 32.523 1.00 79.31 620 ASP A N 1
ATOM 4983 C CA . ASP A 1 620 ? -12.913 8.004 32.881 1.00 79.31 620 ASP A CA 1
ATOM 4984 C C . ASP A 1 620 ? -14.218 8.624 32.363 1.00 79.31 620 ASP A C 1
ATOM 4986 O O . ASP A 1 620 ? -15.274 8.005 32.464 1.00 79.31 620 ASP A O 1
ATOM 4990 N N . PHE A 1 621 ? -14.170 9.840 31.815 1.00 81.75 621 PHE A N 1
ATOM 4991 C CA . PHE A 1 621 ? -15.358 10.588 31.419 1.00 81.75 621 PHE A CA 1
ATOM 4992 C C . PHE A 1 621 ? -15.454 10.712 29.903 1.00 81.75 621 PHE A C 1
ATOM 4994 O O . PHE A 1 621 ? -14.450 10.884 29.208 1.00 81.75 621 PHE A O 1
ATOM 5001 N N . ARG A 1 622 ? -16.679 10.655 29.387 1.00 83.38 622 ARG A N 1
ATOM 5002 C CA . ARG A 1 622 ? -17.001 10.831 27.973 1.00 83.38 622 ARG A CA 1
ATOM 5003 C C . ARG A 1 622 ? -17.814 12.109 27.782 1.00 83.38 622 ARG A C 1
ATOM 5005 O O . ARG A 1 622 ? -18.718 12.404 28.557 1.00 83.38 622 ARG A O 1
ATOM 5012 N N . CYS A 1 623 ? -17.514 12.846 26.719 1.00 84.75 623 CYS A N 1
ATOM 5013 C CA . CYS A 1 623 ? -18.354 13.948 26.250 1.00 84.75 623 CYS A CA 1
ATOM 5014 C C . CYS A 1 623 ? -19.688 13.397 25.719 1.00 84.75 623 CYS A C 1
ATOM 5016 O O . CYS A 1 623 ? -19.664 12.559 24.815 1.00 84.75 623 CYS A O 1
ATOM 5018 N N . THR A 1 624 ? -20.840 13.878 26.197 1.00 80.62 624 THR A N 1
ATOM 5019 C CA . THR A 1 624 ? -22.155 13.435 25.675 1.00 80.62 624 THR A CA 1
ATOM 5020 C C . THR A 1 624 ? -22.398 13.907 24.237 1.00 80.62 624 THR A C 1
ATOM 5022 O O . THR A 1 624 ? -23.126 13.269 23.484 1.00 80.62 624 THR A O 1
ATOM 5025 N N . ARG A 1 625 ? -21.732 14.986 23.801 1.00 77.56 625 ARG A N 1
ATOM 5026 C CA . ARG A 1 625 ? -21.903 15.578 22.460 1.00 77.56 625 ARG A CA 1
ATOM 5027 C C . ARG A 1 625 ? -21.114 14.862 21.364 1.00 77.56 625 ARG A C 1
ATOM 5029 O O . ARG A 1 625 ? -21.608 14.700 20.251 1.00 77.56 625 ARG A O 1
ATOM 5036 N N . CYS A 1 626 ? -19.876 14.453 21.646 1.00 77.56 626 CYS A N 1
ATOM 5037 C CA . CYS A 1 626 ? -18.998 13.845 20.636 1.00 77.56 626 CYS A CA 1
ATOM 5038 C C . CYS A 1 626 ? -18.416 12.479 21.024 1.00 77.56 626 CYS A C 1
ATOM 5040 O O . CYS A 1 626 ? -17.672 11.899 20.238 1.00 77.56 626 CYS A O 1
ATOM 5042 N N . GLY A 1 627 ? -18.721 11.966 22.219 1.00 76.94 627 GLY A N 1
ATOM 5043 C CA . GLY A 1 627 ? -18.250 10.666 22.705 1.00 76.94 627 GLY A CA 1
ATOM 5044 C C . GLY A 1 627 ? -16.773 10.614 23.105 1.00 76.94 627 GLY A C 1
ATOM 5045 O O . GLY A 1 627 ? -16.281 9.548 23.469 1.00 76.94 627 GLY A O 1
ATOM 5046 N N . ARG A 1 628 ? -16.043 11.738 23.053 1.00 81.06 628 ARG A N 1
ATOM 5047 C CA . ARG A 1 628 ? -14.606 11.777 23.361 1.00 81.06 628 ARG A CA 1
ATOM 5048 C C . ARG A 1 628 ? -14.337 11.429 24.825 1.00 81.06 628 ARG A C 1
ATOM 5050 O O . ARG A 1 628 ? -14.830 12.113 25.718 1.00 81.06 628 ARG A O 1
ATOM 5057 N N . LEU A 1 629 ? -13.479 10.431 25.040 1.00 80.19 629 LEU A N 1
ATOM 5058 C CA . LEU A 1 629 ? -12.936 10.059 26.346 1.00 80.19 629 LEU A CA 1
ATOM 5059 C C . LEU A 1 629 ? -11.843 11.032 26.798 1.00 80.19 629 LEU A C 1
ATOM 5061 O O . LEU A 1 629 ? -10.867 11.250 26.070 1.00 80.19 629 LEU A O 1
ATOM 5065 N N . GLN A 1 630 ? -11.983 11.601 27.992 1.00 81.94 630 GLN A N 1
ATOM 5066 C CA . GLN A 1 630 ? -11.028 12.511 28.630 1.00 81.94 630 GLN A CA 1
ATOM 5067 C C . GLN A 1 630 ? -11.080 12.379 30.154 1.00 81.94 630 GLN A C 1
ATOM 5069 O O . GLN A 1 630 ? -11.976 11.754 30.720 1.00 81.94 630 GLN A O 1
ATOM 5074 N N . SER A 1 631 ? -10.089 12.963 30.831 1.00 83.25 631 SER A N 1
ATOM 5075 C CA . SER A 1 631 ? -10.197 13.176 32.272 1.00 83.25 631 SER A CA 1
ATOM 5076 C C . SER A 1 631 ? -11.140 14.326 32.586 1.00 83.25 631 SER A C 1
ATOM 5078 O O . SER A 1 631 ? -11.404 15.139 31.707 1.00 83.25 631 SER A O 1
ATOM 5080 N N . LYS A 1 632 ? -11.632 14.432 33.827 1.00 79.81 632 LYS A N 1
ATOM 5081 C CA . LYS A 1 632 ? -12.570 15.503 34.218 1.00 79.81 632 LYS A CA 1
ATOM 5082 C C . LYS A 1 632 ? -12.039 16.897 33.841 1.00 79.81 632 LYS A C 1
ATOM 5084 O O . LYS A 1 632 ? -12.749 17.682 33.224 1.00 79.81 632 LYS A O 1
ATOM 5089 N N . ALA A 1 633 ? -10.757 17.161 34.112 1.00 79.69 633 ALA A N 1
ATOM 5090 C CA . ALA A 1 633 ? -10.098 18.417 33.744 1.00 79.69 633 ALA A CA 1
ATOM 5091 C C . ALA A 1 633 ? -9.979 18.607 32.218 1.00 79.69 633 ALA A C 1
ATOM 5093 O O . ALA A 1 633 ? -10.359 19.653 31.690 1.00 79.69 633 ALA A O 1
ATOM 5094 N N . GLY A 1 634 ? -9.504 17.584 31.498 1.00 83.44 634 GLY A N 1
ATOM 5095 C CA . GLY A 1 634 ? -9.375 17.642 30.036 1.00 83.44 634 GLY A CA 1
ATOM 5096 C C . GLY A 1 634 ? -10.723 17.719 29.316 1.00 83.44 634 GLY A C 1
ATOM 5097 O O . GLY A 1 634 ? -10.818 18.247 28.209 1.00 83.44 634 GLY A O 1
ATOM 5098 N N . LEU A 1 635 ? -11.787 17.223 29.945 1.00 83.88 635 LEU A N 1
ATOM 5099 C CA . LEU A 1 635 ? -13.132 17.265 29.405 1.00 83.88 635 LEU A CA 1
ATOM 5100 C C . LEU A 1 635 ? -13.736 18.660 29.507 1.00 83.88 635 LEU A C 1
ATOM 5102 O O . LEU A 1 635 ? -14.317 19.119 28.530 1.00 83.88 635 LEU A O 1
ATOM 5106 N N . SER A 1 636 ? -13.524 19.366 30.619 1.00 82.69 636 SER A N 1
ATOM 5107 C CA . SER A 1 636 ? -13.900 20.779 30.738 1.00 82.69 636 SER A CA 1
ATOM 5108 C C . SER A 1 636 ? -13.218 21.638 29.675 1.00 82.69 636 SER A C 1
ATOM 5110 O O . SER A 1 636 ? -13.850 22.491 29.053 1.00 82.69 636 SER A O 1
ATOM 5112 N N . GLU A 1 637 ? -11.939 21.374 29.404 1.00 85.31 637 GLU A N 1
ATOM 5113 C CA . GLU A 1 637 ? -11.204 22.037 28.328 1.00 85.31 637 GLU A CA 1
ATOM 5114 C C . GLU A 1 637 ? -11.781 21.696 26.944 1.00 85.31 637 GLU A C 1
ATOM 5116 O O . GLU A 1 637 ? -12.041 22.586 26.129 1.00 85.31 637 GLU A O 1
ATOM 5121 N N . HIS A 1 638 ? -12.040 20.414 26.686 1.00 88.12 638 HIS A N 1
ATOM 5122 C CA . HIS A 1 638 ? -12.647 19.955 25.442 1.00 88.12 638 HIS A CA 1
ATOM 5123 C C . HIS A 1 638 ? -14.041 20.558 25.213 1.00 88.12 638 HIS A C 1
ATOM 5125 O O . HIS A 1 638 ? -14.304 21.058 24.122 1.00 88.12 638 HIS A O 1
ATOM 5131 N N . LEU A 1 639 ? -14.916 20.555 26.219 1.00 87.44 639 LEU A N 1
ATOM 5132 C CA . LEU A 1 639 ? -16.258 21.133 26.143 1.00 87.44 639 LEU A CA 1
ATOM 5133 C C . LEU A 1 639 ? -16.196 22.641 25.874 1.00 87.44 639 LEU A C 1
ATOM 5135 O O . LEU A 1 639 ? -16.938 23.145 25.029 1.00 87.44 639 LEU A O 1
ATOM 5139 N N . ARG A 1 640 ? -15.238 23.346 26.484 1.00 86.88 640 ARG A N 1
ATOM 5140 C CA . ARG A 1 640 ? -15.012 24.773 26.238 1.00 86.88 640 ARG A CA 1
ATOM 5141 C C . ARG A 1 640 ? -14.573 25.064 24.806 1.00 86.88 640 ARG A C 1
ATOM 5143 O O . ARG A 1 640 ? -15.140 25.943 24.167 1.00 86.88 640 ARG A O 1
ATOM 5150 N N . TYR A 1 641 ? -13.571 24.350 24.293 1.00 88.44 641 TYR A N 1
ATOM 5151 C CA . TYR A 1 641 ? -12.977 24.666 22.987 1.00 88.44 641 TYR A CA 1
ATOM 5152 C C . TYR A 1 641 ? -13.680 24.010 21.798 1.00 88.44 641 TYR A C 1
ATOM 5154 O O . TYR A 1 641 ? -13.676 24.566 20.707 1.00 88.44 641 TYR A O 1
ATOM 5162 N N . SER A 1 642 ? -14.247 22.818 21.983 1.00 86.88 642 SER A N 1
ATOM 5163 C CA . SER A 1 642 ? -14.882 22.045 20.906 1.00 86.88 642 SER A CA 1
ATOM 5164 C C . SER A 1 642 ? -16.399 22.228 20.854 1.00 86.88 642 SER A C 1
ATOM 5166 O O . SER A 1 642 ? -16.987 22.023 19.797 1.00 86.88 642 SER A O 1
ATOM 5168 N N . HIS A 1 643 ? -17.031 22.606 21.972 1.00 86.88 643 HIS A N 1
ATOM 5169 C CA . HIS A 1 643 ? -18.490 22.726 22.078 1.00 86.88 643 HIS A CA 1
ATOM 5170 C C . HIS A 1 643 ? -18.968 24.080 22.633 1.00 86.88 643 HIS A C 1
ATOM 5172 O O . HIS A 1 643 ? -20.170 24.271 22.777 1.00 86.88 643 HIS A O 1
ATOM 5178 N N . ALA A 1 644 ? -18.057 25.025 22.907 1.00 86.00 644 ALA A N 1
ATOM 5179 C CA . ALA A 1 644 ? -18.360 26.354 23.452 1.00 86.00 644 ALA A CA 1
ATOM 5180 C C . ALA A 1 644 ? -19.133 26.344 24.791 1.00 86.00 644 ALA A C 1
ATOM 5182 O O . ALA A 1 644 ? -19.824 27.306 25.125 1.00 86.00 644 ALA A O 1
ATOM 5183 N N . ILE A 1 645 ? -18.981 25.283 25.593 1.00 83.56 645 ILE A N 1
ATOM 5184 C CA . ILE A 1 645 ? -19.604 25.161 26.917 1.00 83.56 645 ILE A CA 1
ATOM 5185 C C . ILE A 1 645 ? -18.612 25.650 27.974 1.00 83.56 645 ILE A C 1
ATOM 5187 O O . ILE A 1 645 ? -17.605 25.005 28.259 1.00 83.56 645 ILE A O 1
ATOM 5191 N N . LEU A 1 646 ? -18.886 26.824 28.546 1.00 75.12 646 LEU A N 1
ATOM 5192 C CA . LEU A 1 646 ? -18.001 27.483 29.517 1.00 75.12 646 LEU A CA 1
ATOM 5193 C C . LEU A 1 646 ? -18.100 26.889 30.929 1.00 75.12 646 LEU A C 1
ATOM 5195 O O . LEU A 1 646 ? -17.142 26.977 31.695 1.00 75.12 646 LEU A O 1
ATOM 5199 N N . ARG A 1 647 ? -19.254 26.309 31.273 1.00 78.19 647 ARG A N 1
ATOM 5200 C CA . ARG A 1 647 ? -19.532 25.688 32.573 1.00 78.19 647 ARG A CA 1
ATOM 5201 C C . ARG A 1 647 ? -20.204 24.331 32.357 1.00 78.19 647 ARG A C 1
ATOM 5203 O O . ARG A 1 647 ? -21.426 24.293 32.284 1.00 78.19 647 ARG A O 1
ATOM 5210 N N . PRO A 1 648 ? -19.413 23.257 32.210 1.00 75.19 648 PRO A N 1
ATOM 5211 C CA . PRO A 1 648 ? -19.934 21.900 32.099 1.00 75.19 648 PRO A CA 1
ATOM 5212 C C . PRO A 1 648 ? -20.754 21.519 33.333 1.00 75.19 648 PRO A C 1
ATOM 5214 O O . PRO A 1 648 ? -20.243 21.632 34.450 1.00 75.19 648 PRO A O 1
ATOM 5217 N N . ALA A 1 649 ? -21.982 21.048 33.140 1.00 73.12 649 ALA A N 1
ATOM 5218 C CA . ALA A 1 649 ? -22.750 20.391 34.193 1.00 73.12 649 ALA A CA 1
ATOM 5219 C C . ALA A 1 649 ? -22.462 18.880 34.199 1.00 73.12 649 ALA A C 1
ATOM 5221 O O . ALA A 1 649 ? -22.314 18.267 33.141 1.00 73.12 649 ALA A O 1
ATOM 5222 N N . GLU A 1 650 ? -22.383 18.270 35.389 1.00 63.69 650 GLU A N 1
ATOM 5223 C CA . GLU A 1 650 ? -22.278 16.804 35.514 1.00 63.69 650 GLU A CA 1
ATOM 5224 C C . GLU A 1 650 ? -23.521 16.103 34.952 1.00 63.69 650 GLU A C 1
ATOM 5226 O O . GLU A 1 650 ? -23.417 15.033 34.359 1.00 63.69 650 GLU A O 1
ATOM 5231 N N . GLU A 1 651 ? -24.685 16.743 35.053 1.00 63.84 651 GLU A N 1
ATOM 5232 C CA . GLU A 1 651 ? -25.916 16.291 34.415 1.00 63.84 651 GLU A CA 1
ATOM 5233 C C . GLU A 1 651 ? -25.996 16.849 32.984 1.00 63.84 651 GLU A C 1
ATOM 5235 O O . GLU A 1 651 ? -26.297 18.021 32.761 1.00 63.84 651 GLU A O 1
ATOM 5240 N N . GLY A 1 652 ? -25.705 15.999 31.995 1.00 70.12 652 GLY A N 1
ATOM 5241 C CA . GLY A 1 652 ? -26.023 16.241 30.582 1.00 70.12 652 GLY A CA 1
ATOM 5242 C C . GLY A 1 652 ? -24.854 16.606 29.658 1.00 70.12 652 GLY A C 1
ATOM 5243 O O . GLY A 1 652 ? -24.933 16.295 28.467 1.00 70.12 652 GLY A O 1
ATOM 5244 N N . ASP A 1 653 ? -23.749 17.183 30.146 1.00 79.31 653 ASP A N 1
ATOM 5245 C CA . ASP A 1 653 ? -22.603 17.549 29.281 1.00 79.31 653 ASP A CA 1
ATOM 5246 C C . ASP A 1 653 ? -21.517 16.467 29.207 1.00 79.31 653 ASP A C 1
ATOM 5248 O O . ASP A 1 653 ? -20.786 16.347 28.212 1.00 79.31 653 ASP A O 1
ATOM 5252 N N . PHE A 1 654 ? -21.412 15.645 30.248 1.00 80.06 654 PHE A N 1
ATOM 5253 C CA . PHE A 1 654 ? -20.517 14.501 30.283 1.00 80.06 654 PHE A CA 1
ATOM 5254 C C . PHE A 1 654 ? -21.041 13.381 31.174 1.00 80.06 654 PHE A C 1
ATOM 5256 O O . PHE A 1 654 ? -21.794 13.621 32.106 1.00 80.06 654 PHE A O 1
ATOM 5263 N N . SER A 1 655 ? -20.617 12.149 30.901 1.00 78.62 655 SER A N 1
ATOM 5264 C CA . SER A 1 655 ? -20.945 10.984 31.724 1.00 78.62 655 SER A CA 1
ATOM 5265 C C . SER A 1 655 ? -19.715 10.116 31.958 1.00 78.62 655 SER A C 1
ATOM 5267 O O . SER A 1 655 ? -18.744 10.154 31.195 1.00 78.62 655 SER A O 1
ATOM 5269 N N . LYS A 1 656 ? -19.724 9.336 33.040 1.00 79.25 656 LYS A N 1
ATOM 5270 C CA . LYS A 1 656 ? -18.684 8.335 33.292 1.00 79.25 656 LYS A CA 1
ATOM 5271 C C . LYS A 1 656 ? -18.804 7.228 32.239 1.00 79.25 656 LYS A C 1
ATOM 5273 O O . LYS A 1 656 ? -19.903 6.775 31.936 1.00 79.25 656 LYS A O 1
ATOM 5278 N N . HIS A 1 657 ? -17.690 6.818 31.642 1.00 79.88 657 HIS A N 1
ATOM 5279 C CA . HIS A 1 657 ? -17.695 5.765 30.630 1.00 79.88 657 HIS A CA 1
ATOM 5280 C C . HIS A 1 657 ? -18.009 4.400 31.262 1.00 79.88 657 HIS A C 1
ATOM 5282 O O . HIS A 1 657 ? -17.559 4.109 32.367 1.00 79.88 657 HIS A O 1
ATOM 5288 N N . HIS A 1 658 ? -18.730 3.534 30.550 1.00 78.19 658 HIS A N 1
ATOM 5289 C CA . HIS A 1 658 ? -19.072 2.199 31.058 1.00 78.19 658 HIS A CA 1
ATOM 5290 C C . HIS A 1 658 ? -17.845 1.282 31.214 1.00 78.19 658 HIS A C 1
ATOM 5292 O O . HIS A 1 658 ? -17.786 0.498 32.152 1.00 78.19 658 HIS A O 1
ATOM 5298 N N . ASP A 1 659 ? -16.816 1.448 30.372 1.00 79.19 659 ASP A N 1
ATOM 5299 C CA . ASP A 1 659 ? -15.532 0.724 30.476 1.00 79.19 659 ASP A CA 1
ATOM 5300 C C . ASP A 1 659 ? -14.577 1.239 31.582 1.00 79.19 659 ASP A C 1
ATOM 5302 O O . ASP A 1 659 ? -13.373 0.971 31.553 1.00 79.19 659 ASP A O 1
ATOM 5306 N N . VAL A 1 660 ? -15.058 2.013 32.561 1.00 81.06 660 VAL A N 1
ATOM 5307 C CA . VAL A 1 660 ? -14.184 2.490 33.645 1.00 81.06 660 VAL A CA 1
ATOM 5308 C C . VAL A 1 660 ? -13.730 1.310 34.519 1.00 81.06 660 VAL A C 1
ATOM 5310 O O . VAL A 1 660 ? -14.573 0.560 35.010 1.00 81.06 660 VAL A O 1
ATOM 5313 N N . PRO A 1 661 ? -12.411 1.123 34.739 1.00 81.00 661 PRO A N 1
ATOM 5314 C CA . PRO A 1 661 ? -11.901 0.052 35.588 1.00 81.00 661 PRO A CA 1
ATOM 5315 C C . PRO A 1 661 ? -12.469 0.092 37.005 1.00 81.00 661 PRO A C 1
ATOM 5317 O O . PRO A 1 661 ? -12.690 1.165 37.560 1.00 81.00 661 PRO A O 1
ATOM 5320 N N . ILE A 1 662 ? -12.616 -1.080 37.624 1.00 82.00 662 ILE A N 1
ATOM 5321 C CA . ILE A 1 662 ? -13.052 -1.166 39.023 1.00 82.00 662 ILE A CA 1
ATOM 5322 C C . ILE A 1 662 ? -11.965 -0.683 39.999 1.00 82.00 662 ILE A C 1
ATOM 5324 O O . ILE A 1 662 ? -12.269 -0.254 41.107 1.00 82.00 662 ILE A O 1
ATOM 5328 N N . TYR A 1 663 ? -10.691 -0.677 39.582 1.00 79.12 663 TYR A N 1
ATOM 5329 C CA . TYR A 1 663 ? -9.611 -0.008 40.310 1.00 79.12 663 TYR A CA 1
ATOM 5330 C C . TYR A 1 663 ? -9.644 1.508 40.075 1.00 79.12 663 TYR A C 1
ATOM 5332 O O . TYR A 1 663 ? -8.871 2.080 39.290 1.00 79.12 663 TYR A O 1
ATOM 5340 N N . ARG A 1 664 ? -10.593 2.157 40.745 1.00 78.25 664 ARG A N 1
ATOM 5341 C CA . ARG A 1 664 ? -10.798 3.606 40.756 1.00 78.25 664 ARG A CA 1
ATOM 5342 C C . ARG A 1 664 ? -11.154 4.089 42.159 1.00 78.25 664 ARG A C 1
ATOM 5344 O O . ARG A 1 664 ? -11.536 3.265 42.984 1.00 78.25 664 ARG A O 1
ATOM 5351 N N . PRO A 1 665 ? -11.003 5.399 42.433 1.00 72.81 665 PRO A N 1
ATOM 5352 C CA . PRO A 1 665 ? -11.406 5.970 43.707 1.00 72.81 665 PRO A CA 1
ATOM 5353 C C . PRO A 1 665 ? -12.856 5.598 44.072 1.00 72.81 665 PRO A C 1
ATOM 5355 O O . PRO A 1 665 ? -13.701 5.575 43.169 1.00 72.81 665 PRO A O 1
ATOM 5358 N N . PRO A 1 666 ? -13.146 5.364 45.361 1.00 81.75 666 PRO A N 1
ATOM 5359 C CA . PRO A 1 666 ? -12.222 5.523 46.489 1.00 81.75 666 PRO A CA 1
ATOM 5360 C C . PRO A 1 666 ? -11.161 4.411 46.574 1.00 81.75 666 PRO A C 1
ATOM 5362 O O . PRO A 1 666 ? -11.448 3.236 46.350 1.00 81.75 666 PRO A O 1
ATOM 5365 N N . PHE A 1 667 ? -9.905 4.784 46.853 1.00 84.00 667 PHE A N 1
ATOM 5366 C CA . PHE A 1 667 ? -8.837 3.803 47.074 1.00 84.00 667 PHE A CA 1
ATOM 5367 C C . PHE A 1 667 ? -8.841 3.339 48.529 1.00 84.00 667 PHE A C 1
ATOM 5369 O O . PHE A 1 667 ? -9.424 3.985 49.391 1.00 84.00 667 PHE A O 1
ATOM 5376 N N . ALA A 1 668 ? -8.147 2.234 48.813 1.00 85.69 668 ALA A N 1
ATOM 5377 C CA . ALA A 1 668 ? -8.020 1.737 50.177 1.00 85.69 668 ALA A CA 1
ATOM 5378 C C . ALA A 1 668 ? -7.464 2.810 51.134 1.00 85.69 668 ALA A C 1
ATOM 5380 O O . ALA A 1 668 ? -6.464 3.472 50.828 1.00 85.69 668 ALA A O 1
ATOM 5381 N N . VAL A 1 669 ? -8.099 2.944 52.298 1.00 87.56 669 VAL A N 1
ATOM 5382 C CA . VAL A 1 669 ? -7.761 3.901 53.356 1.00 87.56 669 VAL A CA 1
ATOM 5383 C C . VAL A 1 669 ? -7.301 3.143 54.598 1.00 87.56 669 VAL A C 1
ATOM 5385 O O . VAL A 1 669 ? -7.800 2.063 54.913 1.00 87.56 669 VAL A O 1
ATOM 5388 N N . CYS A 1 670 ? -6.331 3.711 55.310 1.00 86.06 670 CYS A N 1
ATOM 5389 C CA . CYS A 1 670 ? -5.905 3.215 56.610 1.00 86.06 670 CYS A CA 1
ATOM 5390 C C . CYS A 1 670 ? -6.645 3.964 57.723 1.00 86.06 670 CYS A C 1
ATOM 5392 O O . CYS A 1 670 ? -6.442 5.166 57.879 1.00 86.06 670 CYS A O 1
ATOM 5394 N N . LEU A 1 671 ? -7.460 3.259 58.505 1.00 83.62 671 LEU A N 1
ATOM 5395 C CA . LEU A 1 671 ? -8.066 3.785 59.727 1.00 83.62 671 LEU A CA 1
ATOM 5396 C C . LEU A 1 671 ? -7.101 3.539 60.899 1.00 83.62 671 LEU A C 1
ATOM 5398 O O . LEU A 1 671 ? -6.790 2.385 61.210 1.00 83.62 671 LEU A O 1
ATOM 5402 N N . ASN A 1 672 ? -6.597 4.606 61.523 1.00 78.81 672 ASN A N 1
ATOM 5403 C CA . ASN A 1 672 ? -5.724 4.517 62.696 1.00 78.81 672 ASN A CA 1
ATOM 5404 C C . ASN A 1 672 ? -6.571 4.525 63.976 1.00 78.81 672 ASN A C 1
ATOM 5406 O O . ASN A 1 672 ? -7.546 5.262 64.074 1.00 78.81 672 ASN A O 1
ATOM 5410 N N . MET A 1 673 ? -6.199 3.714 64.967 1.00 63.16 673 MET A N 1
ATOM 5411 C CA . MET A 1 673 ? -6.965 3.589 66.221 1.00 63.16 673 MET A CA 1
ATOM 5412 C C . MET A 1 673 ? -6.724 4.748 67.211 1.00 63.16 673 MET A C 1
ATOM 5414 O O . MET A 1 673 ? -7.402 4.821 68.230 1.00 63.16 673 MET A O 1
ATOM 5418 N N . GLU A 1 674 ? -5.781 5.657 66.931 1.00 52.44 674 GLU A N 1
ATOM 5419 C CA . GLU A 1 674 ? -5.422 6.773 67.829 1.00 52.44 674 GLU A CA 1
ATOM 5420 C C . GLU A 1 674 ? -6.459 7.916 67.845 1.00 52.44 674 GLU A C 1
ATOM 5422 O O . GLU A 1 674 ? -6.494 8.683 68.802 1.00 52.44 674 GLU A O 1
ATOM 5427 N N . ASP A 1 675 ? -7.384 7.971 66.880 1.00 43.78 675 ASP A N 1
ATOM 5428 C CA . ASP A 1 675 ? -8.441 8.999 66.825 1.00 43.78 675 ASP A CA 1
ATOM 5429 C C . ASP A 1 675 ? -9.682 8.659 67.680 1.00 43.78 675 ASP A C 1
ATOM 5431 O O . ASP A 1 675 ? -10.676 9.384 67.667 1.00 43.78 675 ASP A O 1
ATOM 5435 N N . ALA A 1 676 ? -9.656 7.550 68.429 1.00 37.34 676 ALA A N 1
ATOM 5436 C CA . ALA A 1 676 ? -10.762 7.133 69.294 1.00 37.34 676 ALA A CA 1
ATOM 5437 C C . ALA A 1 676 ? -10.663 7.651 70.743 1.00 37.34 676 ALA A C 1
ATOM 5439 O O . ALA A 1 676 ? -11.609 7.458 71.500 1.00 37.34 676 ALA A O 1
ATOM 5440 N N . ASN A 1 677 ? -9.558 8.303 71.139 1.00 34.34 677 ASN A N 1
ATOM 5441 C CA . ASN A 1 677 ? -9.285 8.600 72.553 1.00 34.34 677 ASN A CA 1
ATOM 5442 C C . ASN A 1 677 ? -9.010 10.078 72.893 1.00 34.34 677 ASN A C 1
ATOM 5444 O O . ASN A 1 677 ? -8.425 10.357 73.932 1.00 34.34 677 ASN A O 1
ATOM 5448 N N . THR A 1 678 ? -9.435 11.034 72.061 1.00 36.44 678 THR A N 1
ATOM 5449 C CA . THR A 1 678 ? -9.278 12.481 72.337 1.00 36.44 678 THR A CA 1
ATOM 5450 C C . THR A 1 678 ? -10.587 13.218 72.634 1.00 36.44 678 THR A C 1
ATOM 5452 O O . THR A 1 678 ? -10.628 14.436 72.529 1.00 36.44 678 THR A O 1
ATOM 5455 N N . ASN A 1 679 ? -11.653 12.515 73.039 1.00 36.97 679 ASN A N 1
ATOM 5456 C CA . ASN A 1 679 ? -12.896 13.143 73.525 1.00 36.97 679 ASN A CA 1
ATOM 5457 C C . ASN A 1 679 ? -13.472 12.482 74.795 1.00 36.97 679 ASN A C 1
ATOM 5459 O O . ASN A 1 679 ? -14.681 12.498 75.022 1.00 36.97 679 ASN A O 1
ATOM 5463 N N . ALA A 1 680 ? -12.613 11.913 75.638 1.00 37.50 680 ALA A N 1
ATOM 5464 C CA . ALA A 1 680 ? -12.945 11.615 77.026 1.00 37.50 680 ALA A CA 1
ATOM 5465 C C . ALA A 1 680 ? -11.731 11.993 77.884 1.00 37.50 680 ALA A C 1
ATOM 5467 O O . ALA A 1 680 ? -10.656 11.436 77.678 1.00 37.50 680 ALA A O 1
ATOM 5468 N N . ASP A 1 681 ? -11.941 12.944 78.792 1.00 36.03 681 ASP A N 1
ATOM 5469 C CA . ASP A 1 681 ? -10.997 13.521 79.764 1.00 36.03 681 ASP A CA 1
ATOM 5470 C C . ASP A 1 681 ? -10.047 14.624 79.241 1.00 36.03 681 ASP A C 1
ATOM 5472 O O . ASP A 1 681 ? -8.847 14.411 79.082 1.00 36.03 681 ASP A O 1
ATOM 5476 N N . ASP A 1 682 ? -10.605 15.811 78.953 1.00 32.97 682 ASP A N 1
ATOM 5477 C CA . ASP A 1 682 ? -10.396 17.057 79.739 1.00 32.97 682 ASP A CA 1
ATOM 5478 C C . ASP A 1 682 ? -11.267 18.221 79.218 1.00 32.97 682 ASP A C 1
ATOM 5480 O O . ASP A 1 682 ? -11.232 18.511 77.996 1.00 32.97 682 ASP A O 1
#

Solvent-accessible surface area (backbone atoms only — not comparable to full-atom values): 40774 Å² total; per-residue (Å²): 140,88,82,89,85,87,89,80,90,80,88,87,87,89,81,90,83,89,84,86,86,87,84,88,83,89,82,82,91,80,90,87,81,92,78,90,83,89,81,84,87,80,95,72,83,85,75,76,78,77,74,77,76,54,92,62,68,57,61,83,70,49,61,64,67,62,54,42,54,60,46,19,74,33,54,42,58,53,48,53,49,48,38,71,72,37,74,69,46,26,66,50,59,73,36,81,88,29,50,64,27,47,52,42,8,49,65,73,45,84,77,63,69,76,78,51,93,93,48,54,58,71,57,48,38,46,60,74,60,53,46,48,11,77,86,77,60,49,81,31,89,49,68,42,55,75,71,75,40,33,41,35,72,72,55,41,64,71,45,34,30,73,62,60,64,73,87,55,92,68,94,48,70,70,57,54,54,49,42,57,72,64,42,73,60,47,79,37,84,74,60,93,95,51,75,44,52,28,33,51,33,64,62,52,49,55,48,43,62,50,48,66,73,29,66,89,38,67,67,63,36,52,52,52,52,50,54,47,46,53,53,45,52,53,39,45,57,51,22,54,48,45,53,51,39,53,52,48,54,52,49,52,53,52,48,56,41,46,52,36,18,48,54,25,39,54,54,52,52,50,57,42,37,77,71,69,44,44,63,79,69,65,65,76,80,60,92,52,62,62,56,60,46,50,60,64,64,26,76,88,37,60,35,69,49,82,76,44,72,73,56,45,66,70,48,45,63,64,54,50,51,55,50,49,57,49,48,53,53,47,52,53,48,53,50,51,52,50,36,49,51,39,48,54,44,48,32,50,54,45,43,65,62,46,38,84,36,68,88,83,53,92,75,72,59,47,59,43,49,56,71,37,66,78,47,29,51,63,39,67,48,84,71,86,54,77,82,77,68,44,68,60,62,54,53,73,50,52,84,45,47,68,59,51,42,50,54,50,48,53,53,52,52,51,60,54,55,72,51,54,60,66,84,79,60,72,86,67,90,80,66,76,70,70,57,55,55,56,47,47,22,49,35,39,32,28,26,48,70,82,56,61,67,79,84,63,77,89,74,72,87,68,89,65,91,66,83,75,70,57,57,73,31,46,52,80,25,58,78,54,33,64,81,38,23,52,64,69,94,75,56,88,83,43,96,54,29,84,55,57,77,57,48,51,96,76,42,39,39,70,49,75,85,70,69,54,67,42,60,28,62,70,51,21,56,46,28,34,48,48,37,44,39,66,76,44,57,51,92,74,40,31,39,64,60,54,60,73,66,62,54,42,34,31,39,59,84,70,26,52,91,86,57,35,42,36,32,25,39,64,62,40,47,38,54,46,40,67,76,75,44,82,76,88,73,86,58,94,78,42,52,42,56,57,54,73,68,62,43,52,55,48,51,53,53,34,51,52,54,52,71,73,48,76,63,50,74,46,61,42,29,21,32,36,84,76,62,53,70,22,14,65,60,56,37,49,51,44,35,33,74,77,66,70,39,88,72,77,45,75,81,78,48,34,45,76,43,70,54,52,66,61,88,46,84,62,62,74,44,73,51,56,63,76,80,77,66,82,87,69,91,134

InterPro domains:
  IPR001810 F-box domain [PF00646] (60-93)
  IPR001810 F-box domain [PS50181] (56-105)
  IPR036047 F-box-like domain superfamily [SSF81383] (58-113)

Mean predicted aligned error: 17.36 Å

Sequence (682 aa):
MLPRRSSRTSAGTLSALEGSSAESTMQSSKRPPKKQQKIQNADLPETSKRGRGGKLRKLTEMPLDILFEIFGELNPFDVLNLARSSKALRNILLRRSAVSIWKNALSNFSGLPACPVYLSEPQYTNLAFDRHCHSCSANTQDVYWEYNIRCCSNCFNRLFSRNPLFNKSISSRALVDRVYGLLPALPTNRRGYHVDHVRPNKEARCLLDRLEKLQNDETGLNQFIEEQRSHFQQVKAHARLCDRWQSEVARQRASELNEIRKRRKEAIISKLRDLGWGEEIDNERGSYRRSRTLLINHPLVRQPKELTERIWNNIKPTLVELMINKRDARLKAEWGTRVSARIRMAISVVDAFIRPRYTDQWFPDSVDFCLIDEFRALILDPSTDDSTVTEASFKDIESCIPDAAGRWRLSQSRSLLELLPERMNEDATSQTDDALTRLELATTFFSCKECLGRDMVPQSKNKSAKKKEPHPITYSRILTHNCLNDPSPVDDEDPNFEILSRLSIQKQPWHLQGDLVKFHRTASIIAHNVVTACGKDPAVTTALEMDEQDFRVECRRCSKGGNSRLVMTWTMAICHSIECHSEKKGGSRSWILLDDDDAKKVKVLEAAQVEEGKHQLFKDFRCTRCGRLQSKAGLSEHLRYSHAILRPAEEGDFSKHHDVPIYRPPFAVCLNMEDANTNADD